Protein AF-0000000069867921 (afdb_homodimer)

Secondary structure (DSSP, 8-state):
-EEEEE-SB-EEESSSSEEEEE----HHHHHHHHHHHHTT-EEEEEEETTS--PPP-TTEEEEEE-SHHHHHHHHHHHHHH---SEEEE--B--SEEEEEEEEHHHHHHHHHHHHHTS---SSHHHHHHHHHHHHHHHHTS---S----TT-SEEEEEEEEPP-HHHHHHHH-TTSEEEEEEEESS--HHHHHHHHHHHHHHHT-SEEEEEEGGGB-SS-B-EEEEETTEEEEEESSHHHHHHHHHHHHHHHHHHH-/-EEEEE-SB-EEESSSSEEEEE----HHHHHHHHHHHHTT-EEEEEEETTS--PPP-TTEEEEEE-SHHHHHHHHHHHHHH---SEEEE--B--SEEEEEEEEHHHHHHHHHHHHHTS---SSHHHHHHHHHHHHHHHHTS---S----TT-SEEEEEEEEPP-HHHHHHHH-TTSEEEEEEEESS--HHHHHHHHHHHHHHHT-SEEEEEEGGGB-SS-B-EEEEETTEEEEEESSHHHHHHHHHHHHHHHHHHT-

Organism: Enterococcus faecalis (strain ATCC 700802 / V583) (NCBI:txid226185)

Radius of gyration: 25.91 Å; Cα contacts (8 Å, |Δi|>4): 1076; chains: 2; bounding box: 68×73×55 Å

Solvent-accessible surface area (backbone atoms only — not comparable to full-atom values): 26351 Å² total; per-residue (Å²): 98,42,31,36,36,29,21,7,28,21,36,32,61,72,54,98,46,32,26,42,29,32,67,38,60,10,57,55,36,22,31,32,51,45,38,39,45,74,73,69,27,34,38,40,37,40,32,24,91,83,25,50,67,62,80,88,50,91,54,51,44,79,46,80,39,50,29,54,67,49,44,52,52,50,51,50,54,48,54,72,72,46,82,47,49,28,36,38,49,55,40,40,63,47,58,49,35,62,51,22,63,40,42,46,68,55,46,34,51,53,49,24,55,52,49,67,74,39,82,77,58,94,43,60,69,51,33,37,52,49,48,49,52,45,49,54,54,55,48,64,42,70,48,60,90,60,74,76,66,84,85,46,68,30,38,38,35,36,27,33,53,43,81,63,59,63,44,51,48,36,72,78,41,72,82,31,47,32,32,40,62,39,79,46,69,79,66,53,71,65,54,46,50,53,52,32,43,50,48,24,63,75,39,65,35,60,29,21,39,29,33,39,53,81,46,52,52,96,82,35,28,46,36,36,35,28,34,96,89,37,80,75,48,75,31,54,25,48,60,43,40,12,48,52,49,45,54,53,51,51,51,53,49,58,66,72,100,95,42,33,37,36,28,22,6,28,21,36,32,62,74,52,99,44,32,27,42,32,31,66,38,58,12,57,56,36,23,30,31,50,46,38,38,45,75,72,71,27,36,37,42,37,39,32,23,90,84,25,50,67,62,80,89,48,91,55,51,44,79,45,79,39,50,30,55,66,48,44,52,52,50,50,51,55,50,56,72,72,46,83,48,48,28,36,39,49,55,40,38,66,47,59,50,37,61,51,24,65,38,41,45,67,57,46,36,52,52,48,24,56,52,51,66,76,39,82,77,57,94,42,59,70,50,33,36,51,49,48,49,53,45,49,53,54,55,48,63,43,70,50,59,89,61,74,77,65,83,84,46,65,31,38,38,36,36,26,33,53,43,81,62,59,64,44,53,48,35,72,77,41,72,82,32,47,32,32,39,64,38,79,48,70,79,66,54,70,67,54,47,50,51,53,33,43,50,48,23,62,74,40,65,35,60,29,21,41,28,34,39,53,82,45,52,52,96,83,33,28,46,36,36,35,28,34,96,89,37,79,75,49,73,31,54,25,47,62,44,41,13,48,50,49,44,54,54,50,52,52,53,50,58,68,72,99

InterPro domains:
  IPR007085 DNA/pantothenate metabolism flavoprotein, C-terminal [PF04127] (2-130)
  IPR011848 Phosphopantothenate--cysteine ligase [TIGR02114] (1-253)
  IPR035929 CoaB-like superfamily [G3DSA:3.40.50.10300] (1-253)
  IPR035929 CoaB-like superfamily [SSF102645] (3-254)

Sequence (514 aa):
MDVLVTAGGTSEPIDNVRSITNHSSGGLGKAIAESFLAAGHTVTYVTTKHALRPTQQLDLSIKEIETTVELATTLEQLFAEKQFDAIVHAMAVSDFTTETAQTEEQFIDSFAQQLSEQTLPKTKEALVTIVQNTLNQIADIPQTATKISSDTDRLLIFLKKNPKVIQMIRDKQPQTVLVGFKLLVNVSQEELVQVAQAALVKNRCDFVLANDLMNVHETEHKGLLINETGIVQEAYSKQGIGSMIVKNVEKKWREQQMDVLVTAGGTSEPIDNVRSITNHSSGGLGKAIAESFLAAGHTVTYVTTKHALRPTQQLDLSIKEIETTVELATTLEQLFAEKQFDAIVHAMAVSDFTTETAQTEEQFIDSFAQQLSEQTLPKTKEALVTIVQNTLNQIADIPQTATKISSDTDRLLIFLKKNPKVIQMIRDKQPQTVLVGFKLLVNVSQEELVQVAQAALVKNRCDFVLANDLMNVHETEHKGLLINETGIVQEAYSKQGIGSMIVKNVEKKWREQQ

Nearest PDB structures (foldseek):
  2gk4-assembly1_A  TM=9.433E-01  e=4.089E-27  Streptococcus pneumoniae TIGR4
  2gk4-assembly1_B  TM=9.183E-01  e=3.374E-24  Streptococcus pneumoniae TIGR4
  1u7w-assembly1_A  TM=8.571E-01  e=1.636E-14  Escherichia coli
  1u7w-assembly1_B  TM=8.312E-01  e=5.276E-14  Escherichia coli
  1u7w-assembly2_C-2  TM=8.216E-01  e=3.877E-14  Escherichia coli

Foldseek 3Di:
DEEEFEFEWAWADQAPVDIDIDGGQRLLSQLLQVLCVVVPAAYEYEYEDRHDHYDDDDSYHYHYDHALVRVLVVLVVVLVVDAGQAYEYHYHHDQKHWLEKDFPVVLVVQLVVQCVPDPDDPDPVSVVVSVVVSVVVVSNPPRPSDDPPPPGPDMDIDIDGDPDSLLVNCVSHVNHQYEAEEEAEDDDPVVQFVVQLVVCVVSVHQWYKTFYPVQDDPAWTWIFIAGNVTTDDIDIGSNRVSNVCSVVRVVVSVVSD/DEEEFEFEWAWADQAPVDIDIDGGQRLLSQLLQVLCVVVPAQYEYEYEDRHDHYDDDDSYHYHYDHALVRVLVVLVVVLVVDAGQAYEYHYHHDQKHWQAKDFPVVLVVQLVVQCVPDDDDPDPVSNVVSVVVSVVVVSNPPNPSDDPPPPGPDMDIDIDGDDDSLLVNCVSHVNHQYEAEEEAEDDDPVVQFVVQLVVCVVSVHQWYKTFYPVQDDPAWTWIFIAGNVTTDDIDIGSNRVSNVCSVVRVVVSVVSD

pLDDT: mean 89.08, std 11.79, range [44.59, 98.88]

Structure (mmCIF, N/CA/C/O backbone):
data_AF-0000000069867921-model_v1
#
loop_
_entity.id
_entity.type
_entity.pdbx_description
1 polymer 'Flavoprotein-related protein'
#
loop_
_atom_site.group_PDB
_atom_site.id
_atom_site.type_symbol
_atom_site.label_atom_id
_atom_site.label_alt_id
_atom_site.label_comp_id
_atom_site.label_asym_id
_atom_site.label_entity_id
_atom_site.label_seq_id
_atom_site.pdbx_PDB_ins_code
_atom_site.Cartn_x
_atom_site.Cartn_y
_atom_site.Cartn_z
_atom_site.occupancy
_atom_site.B_iso_or_equiv
_atom_site.auth_seq_id
_atom_site.auth_comp_id
_atom_site.auth_asym_id
_atom_site.auth_atom_id
_atom_site.pdbx_PDB_model_num
ATOM 1 N N . MET A 1 1 ? 19.453 25.25 16.141 1 97.62 1 MET A N 1
ATOM 2 C CA . MET A 1 1 ? 18.156 24.719 16.516 1 97.62 1 MET A CA 1
ATOM 3 C C . MET A 1 1 ? 18.141 23.203 16.469 1 97.62 1 MET A C 1
ATOM 5 O O . MET A 1 1 ? 18.938 22.594 15.734 1 97.62 1 MET A O 1
ATOM 9 N N . ASP A 1 2 ? 17.359 22.625 17.297 1 98.44 2 ASP A N 1
ATOM 10 C CA . ASP A 1 2 ? 16.969 21.219 17.156 1 98.44 2 ASP A CA 1
ATOM 11 C C . ASP A 1 2 ? 15.664 21.078 16.375 1 98.44 2 ASP A C 1
ATOM 13 O O . ASP A 1 2 ? 14.609 21.516 16.828 1 98.44 2 ASP A O 1
ATOM 17 N N . VAL A 1 3 ? 15.82 20.422 15.203 1 98.81 3 VAL A N 1
ATOM 18 C CA . VAL A 1 3 ? 14.695 20.391 14.273 1 98.81 3 VAL A CA 1
ATOM 19 C C . VAL A 1 3 ? 14.25 18.953 14.031 1 98.81 3 VAL A C 1
ATOM 21 O O . VAL A 1 3 ? 15.086 18.062 13.875 1 98.81 3 VAL A O 1
ATOM 24 N N . LEU A 1 4 ? 12.977 18.766 14.055 1 98.88 4 LEU A N 1
ATOM 25 C CA . LEU A 1 4 ? 12.391 17.484 13.703 1 98.88 4 LEU A CA 1
ATOM 26 C C . LEU A 1 4 ? 11.711 17.547 12.336 1 98.88 4 LEU A C 1
ATOM 28 O O . LEU A 1 4 ? 10.914 18.453 12.086 1 98.88 4 LEU A O 1
ATOM 32 N N . VAL A 1 5 ? 12.062 16.672 11.438 1 98.81 5 VAL A N 1
ATOM 33 C CA . VAL A 1 5 ? 11.422 16.562 10.125 1 98.81 5 VAL A CA 1
ATOM 34 C C . VAL A 1 5 ? 10.844 15.164 9.945 1 98.81 5 VAL A C 1
ATOM 36 O O . VAL A 1 5 ? 11.539 14.172 10.164 1 98.81 5 VAL A O 1
ATOM 39 N N . THR A 1 6 ? 9.578 15.086 9.664 1 98.56 6 THR A N 1
ATOM 40 C CA . THR A 1 6 ? 8.977 13.812 9.273 1 98.56 6 THR A CA 1
ATOM 41 C C . THR A 1 6 ? 8.742 13.758 7.77 1 98.56 6 THR A C 1
ATOM 43 O O . THR A 1 6 ? 8.375 14.766 7.16 1 98.56 6 THR A O 1
ATOM 46 N N . ALA A 1 7 ? 9.023 12.641 7.156 1 97.88 7 ALA A N 1
ATOM 47 C CA . ALA A 1 7 ? 8.906 12.516 5.707 1 97.88 7 ALA A CA 1
ATOM 48 C C . ALA A 1 7 ? 8.555 11.086 5.305 1 97.88 7 ALA A C 1
ATOM 50 O O . ALA A 1 7 ? 8.734 10.156 6.09 1 97.88 7 ALA A O 1
ATOM 51 N N . GLY A 1 8 ? 8.078 10.984 4.102 1 96.12 8 GLY A N 1
ATOM 52 C CA . GLY A 1 8 ? 7.617 9.688 3.625 1 96.12 8 GLY A CA 1
ATOM 53 C C . GLY A 1 8 ? 6.121 9.492 3.789 1 96.12 8 GLY A C 1
ATOM 54 O O . GLY A 1 8 ? 5.375 10.461 3.932 1 96.12 8 GLY A O 1
ATOM 55 N N . GLY A 1 9 ? 5.703 8.211 3.633 1 95.25 9 GLY A N 1
ATOM 56 C CA . GLY A 1 9 ? 4.305 7.844 3.777 1 95.25 9 GLY A CA 1
ATOM 57 C C . GLY A 1 9 ? 4.09 6.641 4.672 1 95.25 9 GLY A C 1
ATOM 58 O O . GLY A 1 9 ? 4.84 5.664 4.602 1 95.25 9 GLY A O 1
ATOM 59 N N . THR A 1 10 ? 3.146 6.746 5.527 1 95.5 10 THR A N 1
ATOM 60 C CA . THR A 1 10 ? 2.873 5.633 6.426 1 95.5 10 THR A CA 1
ATOM 61 C C . THR A 1 10 ? 2.123 4.523 5.695 1 95.5 10 THR A C 1
ATOM 63 O O . THR A 1 10 ? 1.555 4.75 4.625 1 95.5 10 THR A O 1
ATOM 66 N N . SER A 1 11 ? 2.215 3.371 6.238 1 93.56 11 SER A N 1
ATOM 67 C CA . SER A 1 11 ? 1.52 2.193 5.73 1 93.56 11 SER A CA 1
ATOM 68 C C . SER A 1 11 ? 0.729 1.497 6.832 1 93.56 11 SER A C 1
ATOM 70 O O . SER A 1 11 ? 1.24 1.293 7.934 1 93.56 11 SER A O 1
ATOM 72 N N . GLU A 1 12 ? -0.516 1.201 6.492 1 91.5 12 GLU A N 1
ATOM 73 C CA . GLU A 1 12 ? -1.389 0.504 7.43 1 91.5 12 GLU A CA 1
ATOM 74 C C . GLU A 1 12 ? -1.621 -0.942 7 1 91.5 12 GLU A C 1
ATOM 76 O O . GLU A 1 12 ? -2.137 -1.195 5.91 1 91.5 12 GLU A O 1
ATOM 81 N N . PRO A 1 13 ? -1.304 -1.84 7.859 1 88.69 13 PRO A N 1
ATOM 82 C CA . PRO A 1 13 ? -1.474 -3.242 7.473 1 88.69 13 PRO A CA 1
ATOM 83 C C . PRO A 1 13 ? -2.939 -3.648 7.355 1 88.69 13 PRO A C 1
ATOM 85 O O . PRO A 1 13 ? -3.775 -3.193 8.141 1 88.69 13 PRO A O 1
ATOM 88 N N . ILE A 1 14 ? -3.326 -4.348 6.34 1 84.56 14 ILE A N 1
ATOM 89 C CA . ILE A 1 14 ? -4.629 -4.988 6.188 1 84.56 14 ILE A CA 1
ATOM 90 C C . ILE A 1 14 ? -4.555 -6.43 6.68 1 84.56 14 ILE A C 1
ATOM 92 O O . ILE A 1 14 ? -5.387 -6.863 7.484 1 84.56 14 ILE A O 1
ATOM 96 N N . ASP A 1 15 ? -3.539 -7.102 6.23 1 80.69 15 ASP A N 1
ATOM 97 C CA . ASP A 1 15 ? -3.217 -8.453 6.68 1 80.69 15 ASP A CA 1
ATOM 98 C C . ASP A 1 15 ? -1.719 -8.727 6.574 1 80.69 15 ASP A C 1
ATOM 100 O O . ASP A 1 15 ? -0.916 -7.789 6.527 1 80.69 15 ASP A O 1
ATOM 104 N N . ASN A 1 16 ? -1.357 -9.953 6.605 1 77.88 16 ASN A N 1
ATOM 105 C CA . ASN A 1 16 ? 0.059 -10.297 6.676 1 77.88 16 ASN A CA 1
ATOM 106 C C . ASN A 1 16 ? 0.767 -10.023 5.352 1 77.88 16 ASN A C 1
ATOM 108 O O . ASN A 1 16 ? 1.996 -9.969 5.301 1 77.88 16 ASN A O 1
ATOM 112 N N . VAL A 1 17 ? -0.091 -9.797 4.301 1 77.62 17 VAL A N 1
ATOM 113 C CA . VAL A 1 17 ? 0.561 -9.719 2.998 1 77.62 17 VAL A CA 1
ATOM 114 C C . VAL A 1 17 ? 0.216 -8.398 2.322 1 77.62 17 VAL A C 1
ATOM 116 O O . VAL A 1 17 ? 0.843 -8.016 1.331 1 77.62 17 VAL A O 1
ATOM 119 N N . ARG A 1 18 ? -0.711 -7.68 2.93 1 86.81 18 ARG A N 1
ATOM 120 C CA . ARG A 1 18 ? -1.162 -6.457 2.27 1 86.81 18 ARG A CA 1
ATOM 121 C C . ARG A 1 18 ? -1.172 -5.281 3.24 1 86.81 18 ARG A C 1
ATOM 123 O O . ARG A 1 18 ? -1.379 -5.465 4.441 1 86.81 18 ARG A O 1
ATOM 130 N N . SER A 1 19 ? -1.064 -4.082 2.646 1 91.5 19 SER A N 1
ATOM 131 C CA . SER A 1 19 ? -1.214 -2.846 3.406 1 91.5 19 SER A CA 1
ATOM 132 C C . SER A 1 19 ? -1.773 -1.725 2.535 1 91.5 19 SER A C 1
ATOM 134 O O . SER A 1 19 ? -1.737 -1.81 1.307 1 91.5 19 SER A O 1
ATOM 136 N N . ILE A 1 20 ? -2.338 -0.756 3.152 1 90.62 20 ILE A N 1
ATOM 137 C CA . ILE A 1 20 ? -2.678 0.515 2.523 1 90.62 20 ILE A CA 1
ATOM 138 C C . ILE A 1 20 ? -1.563 1.529 2.771 1 90.62 20 ILE A C 1
ATOM 140 O O . ILE A 1 20 ? -1.226 1.819 3.922 1 90.62 20 ILE A O 1
ATOM 144 N N . THR A 1 21 ? -1.058 1.987 1.703 1 91.75 21 THR A N 1
ATOM 145 C CA . THR A 1 21 ? 0.115 2.846 1.821 1 91.75 21 THR A CA 1
ATOM 146 C C . THR A 1 21 ? -0.154 4.219 1.208 1 91.75 21 THR A C 1
ATOM 148 O O . THR A 1 21 ? -0.724 4.316 0.119 1 91.75 21 THR A O 1
ATOM 151 N N . ASN A 1 22 ? 0.212 5.23 1.948 1 91 22 ASN A N 1
ATOM 152 C CA . ASN A 1 22 ? 0.266 6.57 1.367 1 91 22 ASN A CA 1
ATOM 153 C C . ASN A 1 22 ? 1.536 6.773 0.546 1 91 22 ASN A C 1
ATOM 155 O O . ASN A 1 22 ? 2.635 6.461 1.007 1 91 22 ASN A O 1
ATOM 159 N N . HIS A 1 23 ? 1.296 7.281 -0.618 1 87.12 23 HIS A N 1
ATOM 160 C CA . HIS A 1 23 ? 2.434 7.449 -1.514 1 87.12 23 HIS A CA 1
ATOM 161 C C . HIS A 1 23 ? 3.158 8.766 -1.243 1 87.12 23 HIS A C 1
ATOM 163 O O . HIS A 1 23 ? 2.555 9.836 -1.326 1 87.12 23 HIS A O 1
ATOM 169 N N . SER A 1 24 ? 4.375 8.594 -0.91 1 89.25 24 SER A N 1
ATOM 170 C CA . SER A 1 24 ? 5.27 9.742 -0.802 1 89.25 24 SER A CA 1
ATOM 171 C C . SER A 1 24 ? 6.723 9.328 -0.991 1 89.25 24 SER A C 1
ATOM 173 O O . SER A 1 24 ? 7.227 8.461 -0.276 1 89.25 24 SER A O 1
ATOM 175 N N . SER A 1 25 ? 7.375 9.938 -1.871 1 89.12 25 SER A N 1
ATOM 176 C CA . SER A 1 25 ? 8.781 9.625 -2.113 1 89.12 25 SER A CA 1
ATOM 177 C C . SER A 1 25 ? 9.664 10.156 -0.989 1 89.12 25 SER A C 1
ATOM 179 O O . SER A 1 25 ? 10.805 9.711 -0.831 1 89.12 25 SER A O 1
ATOM 181 N N . GLY A 1 26 ? 9.141 11.102 -0.298 1 93.06 26 GLY A N 1
ATOM 182 C CA . GLY A 1 26 ? 9.938 11.727 0.747 1 93.06 26 GLY A CA 1
ATOM 183 C C . GLY A 1 26 ? 10.922 12.75 0.215 1 93.06 26 GLY A C 1
ATOM 184 O O . GLY A 1 26 ? 11.719 13.305 0.974 1 93.06 26 GLY A O 1
ATOM 185 N N . GLY A 1 27 ? 10.812 13.023 -1.065 1 93.19 27 GLY A N 1
ATOM 186 C CA . GLY A 1 27 ? 11.773 13.922 -1.691 1 93.19 27 GLY A CA 1
ATOM 187 C C . GLY A 1 27 ? 11.758 15.32 -1.097 1 93.19 27 GLY A C 1
ATOM 188 O O . GLY A 1 27 ? 12.812 15.906 -0.854 1 93.19 27 GLY A O 1
ATOM 189 N N . LEU A 1 28 ? 10.633 15.844 -0.917 1 94.06 28 LEU A N 1
ATOM 190 C CA . LEU A 1 28 ? 10.523 17.188 -0.341 1 94.06 28 LEU A CA 1
ATOM 191 C C . LEU A 1 28 ? 11.031 17.188 1.098 1 94.06 28 LEU A C 1
ATOM 193 O O . LEU A 1 28 ? 11.766 18.109 1.492 1 94.06 28 LEU A O 1
ATOM 197 N N . GLY A 1 29 ? 10.617 16.188 1.897 1 96.75 29 GLY A N 1
ATOM 198 C CA . GLY A 1 29 ? 11.133 16.078 3.256 1 96.75 29 GLY A CA 1
ATOM 199 C C . GLY A 1 29 ? 12.641 16 3.32 1 96.75 29 GLY A C 1
ATOM 200 O O . GLY A 1 29 ? 13.266 16.656 4.164 1 96.75 29 GLY A O 1
ATOM 201 N N . LYS A 1 30 ? 13.195 15.289 2.41 1 97.62 30 LYS A N 1
ATOM 202 C CA . LYS A 1 30 ? 14.648 15.18 2.32 1 97.62 30 LYS A CA 1
ATOM 203 C C . LYS A 1 30 ? 15.281 16.547 2.053 1 97.62 30 LYS A C 1
ATOM 205 O O . LYS A 1 30 ? 16.234 16.938 2.723 1 97.62 30 LYS A O 1
ATOM 210 N N . ALA A 1 31 ? 14.758 17.219 1.08 1 96.81 31 ALA A N 1
ATOM 211 C CA . ALA A 1 31 ? 15.289 18.531 0.71 1 96.81 31 ALA A CA 1
ATOM 212 C C . ALA A 1 31 ? 15.219 19.5 1.884 1 96.81 31 ALA A C 1
ATOM 214 O O . ALA A 1 31 ? 16.156 20.266 2.113 1 96.81 31 ALA A O 1
ATOM 215 N N . ILE A 1 32 ? 14.203 19.453 2.615 1 98.19 32 ILE A N 1
ATOM 216 C CA . ILE A 1 32 ? 14.008 20.328 3.764 1 98.19 32 ILE A CA 1
ATOM 217 C C . ILE A 1 32 ? 15.031 20 4.848 1 98.19 32 ILE A C 1
ATOM 219 O O . ILE A 1 32 ? 15.688 20.891 5.387 1 98.19 32 ILE A O 1
ATOM 223 N N . ALA A 1 33 ? 15.133 18.703 5.133 1 98.69 33 ALA A N 1
ATOM 224 C CA . ALA A 1 33 ? 16.094 18.266 6.141 1 98.69 33 ALA A CA 1
ATOM 225 C C . ALA A 1 33 ? 17.516 18.672 5.758 1 98.69 33 ALA A C 1
ATOM 227 O O . ALA A 1 33 ? 18.266 19.172 6.59 1 98.69 33 ALA A O 1
ATOM 228 N N . GLU A 1 34 ? 17.797 18.484 4.535 1 98.56 34 GLU A N 1
ATOM 229 C CA . GLU A 1 34 ? 19.125 18.828 4.043 1 98.56 34 GLU A CA 1
ATOM 230 C C . GLU A 1 34 ? 19.375 20.328 4.133 1 98.56 34 GLU A C 1
ATOM 232 O O . GLU A 1 34 ? 20.484 20.781 4.414 1 98.56 34 GLU A O 1
ATOM 237 N N . SER A 1 35 ? 18.391 21.078 3.857 1 98.5 35 SER A N 1
ATOM 238 C CA . SER A 1 35 ? 18.5 22.531 3.957 1 98.5 35 SER A CA 1
ATOM 239 C C . SER A 1 35 ? 18.781 22.969 5.395 1 98.5 35 SER A C 1
ATOM 241 O O . SER A 1 35 ? 19.594 23.859 5.633 1 98.5 35 SER A O 1
ATOM 243 N N . PHE A 1 36 ? 18.125 22.359 6.375 1 98.69 36 PHE A N 1
ATOM 244 C CA . PHE A 1 36 ? 18.375 22.688 7.773 1 98.69 36 PHE A CA 1
ATOM 245 C C . PHE A 1 36 ? 19.797 22.297 8.172 1 98.69 36 PHE A C 1
ATOM 247 O O . PHE A 1 36 ? 20.484 23.047 8.859 1 98.69 36 PHE A O 1
ATOM 254 N N . LEU A 1 37 ? 20.219 21.109 7.734 1 98.62 37 LEU A N 1
ATOM 255 C CA . LEU A 1 37 ? 21.562 20.641 8.023 1 98.62 37 LEU A CA 1
ATOM 256 C C . LEU A 1 37 ? 22.609 21.594 7.449 1 98.62 37 LEU A C 1
ATOM 258 O O . LEU A 1 37 ? 23.562 21.953 8.125 1 98.62 37 LEU A O 1
ATOM 262 N N . ALA A 1 38 ? 22.391 22 6.223 1 97.94 38 ALA A N 1
ATOM 263 C CA . ALA A 1 38 ? 23.297 22.906 5.547 1 97.94 38 ALA A CA 1
ATOM 264 C C . ALA A 1 38 ? 23.391 24.25 6.273 1 97.94 38 ALA A C 1
ATOM 266 O O . ALA A 1 38 ? 24.422 24.906 6.25 1 97.94 38 ALA A O 1
ATOM 267 N N . ALA A 1 39 ? 22.344 24.625 6.922 1 98 39 ALA A N 1
ATOM 268 C CA . ALA A 1 39 ? 22.281 25.875 7.664 1 98 39 ALA A CA 1
ATOM 269 C C . ALA A 1 39 ? 22.891 25.719 9.055 1 98 39 ALA A C 1
ATOM 271 O O . ALA A 1 39 ? 22.891 26.656 9.852 1 98 39 ALA A O 1
ATOM 272 N N . GLY A 1 40 ? 23.328 24.5 9.445 1 98 40 GLY A N 1
ATOM 273 C CA . GLY A 1 40 ? 24.062 24.281 10.68 1 98 40 GLY A CA 1
ATOM 274 C C . GLY A 1 40 ? 23.188 23.797 11.82 1 98 40 GLY A C 1
ATOM 275 O O . GLY A 1 40 ? 23.594 23.844 12.984 1 98 40 GLY A O 1
ATOM 276 N N . HIS A 1 41 ? 21.984 23.328 11.547 1 98.5 41 HIS A N 1
ATOM 277 C CA . HIS A 1 41 ? 21.078 22.859 12.586 1 98.5 41 HIS A CA 1
ATOM 278 C C . HIS A 1 41 ? 21.188 21.344 12.781 1 98.5 41 HIS A C 1
ATOM 280 O O . HIS A 1 41 ? 21.719 20.641 11.922 1 98.5 41 HIS A O 1
ATOM 286 N N . THR A 1 42 ? 20.781 20.891 13.953 1 98.62 42 THR A N 1
ATOM 287 C CA . THR A 1 42 ? 20.656 19.453 14.227 1 98.62 42 THR A CA 1
ATOM 288 C C . THR A 1 42 ? 19.281 18.953 13.805 1 98.62 42 THR A C 1
ATOM 290 O O . THR A 1 42 ? 18.266 19.578 14.109 1 98.62 42 THR A O 1
ATOM 293 N N . VAL A 1 43 ? 19.297 17.781 13.086 1 98.81 43 VAL A N 1
ATOM 294 C CA . VAL A 1 43 ? 18.031 17.297 12.531 1 98.81 43 VAL A CA 1
ATOM 295 C C . VAL A 1 43 ? 17.766 15.875 13.023 1 98.81 43 VAL A C 1
ATOM 297 O O . VAL A 1 43 ? 18.625 15.008 12.938 1 98.81 43 VAL A O 1
ATOM 300 N N . THR A 1 44 ? 16.641 15.695 13.641 1 98.81 44 THR A N 1
ATOM 301 C CA . THR A 1 44 ? 16.047 14.375 13.797 1 98.81 44 THR A CA 1
ATOM 302 C C . THR A 1 44 ? 15.055 14.102 12.664 1 98.81 44 THR A C 1
ATOM 304 O O . THR A 1 44 ? 14.125 14.883 12.445 1 98.81 44 THR A O 1
ATOM 307 N N . TYR A 1 45 ? 15.266 13.031 11.953 1 98.75 45 TYR A N 1
ATOM 308 C CA . TYR A 1 45 ? 14.508 12.703 10.75 1 98.75 45 TYR A CA 1
ATOM 309 C C . TYR A 1 45 ? 13.719 11.414 10.93 1 98.75 45 TYR A C 1
ATOM 311 O O . TYR A 1 45 ? 14.305 10.336 11.062 1 98.75 45 TYR A O 1
ATOM 319 N N . VAL A 1 46 ? 12.406 11.547 11.008 1 98.69 46 VAL A N 1
ATOM 320 C CA . VAL A 1 46 ? 11.531 10.375 11.102 1 98.69 46 VAL A CA 1
ATOM 321 C C . VAL A 1 46 ? 10.984 10.023 9.719 1 98.69 46 VAL A C 1
ATOM 323 O O . VAL A 1 46 ? 10.359 10.867 9.062 1 98.69 46 VAL A O 1
ATOM 326 N N . THR A 1 47 ? 11.18 8.82 9.32 1 98.38 47 THR A N 1
ATOM 327 C CA . THR A 1 47 ? 10.852 8.477 7.941 1 98.38 47 THR A CA 1
ATOM 328 C C . THR A 1 47 ? 10.422 7.016 7.84 1 98.38 47 THR A C 1
ATOM 330 O O . THR A 1 47 ? 10.203 6.355 8.859 1 98.38 47 THR A O 1
ATOM 333 N N . THR A 1 48 ? 10.117 6.59 6.586 1 96.25 48 THR A N 1
ATOM 334 C CA . THR A 1 48 ? 9.68 5.219 6.324 1 96.25 48 THR A CA 1
ATOM 335 C C . THR A 1 48 ? 10.68 4.5 5.426 1 96.25 48 THR A C 1
ATOM 337 O O . THR A 1 48 ? 11.562 5.133 4.836 1 96.25 48 THR A O 1
ATOM 340 N N . LYS A 1 49 ? 10.609 3.221 5.363 1 89 49 LYS A N 1
ATOM 341 C CA . LYS A 1 49 ? 11.609 2.334 4.781 1 89 49 LYS A CA 1
ATOM 342 C C . LYS A 1 49 ? 11.922 2.725 3.34 1 89 49 LYS A C 1
ATOM 344 O O . LYS A 1 49 ? 13.086 2.748 2.934 1 89 49 LYS A O 1
ATOM 349 N N . HIS A 1 50 ? 11 3.191 2.533 1 86 50 HIS A N 1
ATOM 350 C CA . HIS A 1 50 ? 11.227 3.369 1.104 1 86 50 HIS A CA 1
ATOM 351 C C . HIS A 1 50 ? 11.312 4.848 0.738 1 86 50 HIS A C 1
ATOM 353 O O . HIS A 1 50 ? 11.508 5.191 -0.429 1 86 50 HIS A O 1
ATOM 359 N N . ALA A 1 51 ? 11.219 5.664 1.721 1 93.06 51 ALA A N 1
ATOM 360 C CA . ALA A 1 51 ? 11.289 7.098 1.454 1 93.06 51 ALA A CA 1
ATOM 361 C C . ALA A 1 51 ? 12.742 7.559 1.334 1 93.06 51 ALA A C 1
ATOM 363 O O . ALA A 1 51 ? 13.641 6.98 1.956 1 93.06 51 ALA A O 1
ATOM 364 N N . LEU A 1 52 ? 12.938 8.562 0.553 1 94.5 52 LEU A N 1
ATOM 365 C CA . LEU A 1 52 ? 14.25 9.18 0.431 1 94.5 52 LEU A CA 1
ATOM 366 C C . LEU A 1 52 ? 14.68 9.812 1.749 1 94.5 52 LEU A C 1
ATOM 368 O O . LEU A 1 52 ? 13.844 10.312 2.506 1 94.5 52 LEU A O 1
ATOM 372 N N . ARG A 1 53 ? 15.914 9.734 1.996 1 96.06 53 ARG A N 1
ATOM 373 C CA . ARG A 1 53 ? 16.438 10.328 3.227 1 96.06 53 ARG A CA 1
ATOM 374 C C . ARG A 1 53 ? 17.766 11.023 2.98 1 96.06 53 ARG A C 1
ATOM 376 O O . ARG A 1 53 ? 18.484 10.688 2.033 1 96.06 53 ARG A O 1
ATOM 383 N N . PRO A 1 54 ? 18.047 11.992 3.826 1 97.19 54 PRO A N 1
ATOM 384 C CA . PRO A 1 54 ? 19.328 12.688 3.678 1 97.19 54 PRO A CA 1
ATOM 385 C C . PRO A 1 54 ? 20.531 11.773 3.91 1 97.19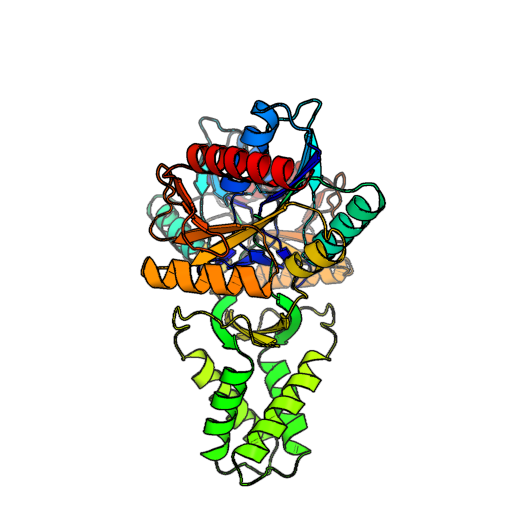 54 PRO A C 1
ATOM 387 O O . PRO A 1 54 ? 20.391 10.734 4.562 1 97.19 54 PRO A O 1
ATOM 390 N N . THR A 1 55 ? 21.609 12.227 3.375 1 95.31 55 THR A N 1
ATOM 391 C CA . THR A 1 55 ? 22.859 11.5 3.615 1 95.31 55 THR A CA 1
ATOM 392 C C . THR A 1 55 ? 23.266 11.602 5.082 1 95.31 55 THR A C 1
ATOM 394 O O . THR A 1 55 ? 23.234 12.688 5.668 1 95.31 55 THR A O 1
ATOM 397 N N . GLN A 1 56 ? 23.688 10.461 5.559 1 95.69 56 GLN A N 1
ATOM 398 C CA . GLN A 1 56 ? 24.047 10.398 6.973 1 95.69 56 GLN A CA 1
ATOM 399 C C . GLN A 1 56 ? 25.203 11.344 7.289 1 95.69 56 GLN A C 1
ATOM 401 O O . GLN A 1 56 ? 26.172 11.422 6.535 1 95.69 56 GLN A O 1
ATOM 406 N N . GLN A 1 57 ? 25.062 12.039 8.367 1 96.38 57 GLN A N 1
ATOM 407 C CA . GLN A 1 57 ? 26.094 12.938 8.898 1 96.38 57 GLN A CA 1
ATOM 408 C C . GLN A 1 57 ? 25.922 13.133 10.398 1 96.38 57 GLN A C 1
ATOM 410 O O . GLN A 1 57 ? 24.938 12.672 10.992 1 96.38 57 GLN A O 1
ATOM 415 N N . LEU A 1 58 ? 26.812 13.789 11.094 1 95.62 58 LEU A N 1
ATOM 416 C CA . LEU A 1 58 ? 26.922 13.859 12.547 1 95.62 58 LEU A CA 1
ATOM 417 C C . LEU A 1 58 ? 25.688 14.508 13.156 1 95.62 58 LEU A C 1
ATOM 419 O O . LEU A 1 58 ? 25.172 14.047 14.18 1 95.62 58 LEU A O 1
ATOM 423 N N . ASP A 1 59 ? 25.156 15.57 12.57 1 97.94 59 ASP A N 1
ATOM 424 C CA . ASP A 1 59 ? 24.062 16.344 13.141 1 97.94 59 ASP A CA 1
ATOM 425 C C . ASP A 1 59 ? 22.703 15.789 12.672 1 97.94 59 ASP A C 1
ATOM 427 O O . ASP A 1 59 ? 21.688 16.469 12.789 1 97.94 59 ASP A O 1
ATOM 431 N N . LEU A 1 60 ? 22.719 14.492 12.195 1 98.44 60 LEU A N 1
ATOM 432 C CA . LEU A 1 60 ? 21.5 13.867 11.688 1 98.44 60 LEU A CA 1
ATOM 433 C C . LEU A 1 60 ? 21.219 12.555 12.406 1 98.44 60 LEU A C 1
ATOM 435 O O . LEU A 1 60 ? 22.094 11.688 12.492 1 98.44 60 LEU A O 1
ATOM 439 N N . SER A 1 61 ? 20.078 12.453 12.961 1 98.25 61 SER A N 1
ATOM 440 C CA . SER A 1 61 ? 19.562 11.195 13.492 1 98.25 61 SER A CA 1
ATOM 441 C C . SER A 1 61 ? 18.328 10.734 12.719 1 98.25 61 SER A C 1
ATOM 443 O O . SER A 1 61 ? 17.391 11.508 12.516 1 98.25 61 SER A O 1
ATOM 445 N N . ILE A 1 62 ? 18.328 9.477 12.352 1 98.19 62 ILE A N 1
ATOM 446 C CA . ILE A 1 62 ? 17.219 8.961 11.539 1 98.19 62 ILE A CA 1
ATOM 447 C C . ILE A 1 62 ? 16.469 7.887 12.32 1 98.19 62 ILE A C 1
ATOM 449 O O . ILE A 1 62 ? 17.094 7.008 12.922 1 98.19 62 ILE A O 1
ATOM 453 N N . LYS A 1 63 ? 15.188 8.008 12.367 1 98.19 63 LYS A N 1
ATOM 454 C CA . LYS A 1 63 ? 14.289 6.996 12.914 1 98.19 63 LYS A CA 1
ATOM 455 C C . LYS A 1 63 ? 13.312 6.496 11.852 1 98.19 63 LYS A C 1
ATOM 457 O O . LYS A 1 63 ? 12.719 7.289 11.125 1 98.19 63 LYS A O 1
ATOM 462 N N . GLU A 1 64 ? 13.195 5.195 11.781 1 97.69 64 GLU A N 1
ATOM 463 C CA . GLU A 1 64 ? 12.289 4.594 10.805 1 97.69 64 GLU A CA 1
ATOM 464 C C . GLU A 1 64 ? 11.016 4.086 11.469 1 97.69 64 GLU A C 1
ATOM 466 O O . GLU A 1 64 ? 11.07 3.488 12.547 1 97.69 64 GLU A O 1
ATOM 471 N N . ILE A 1 65 ? 9.906 4.41 10.797 1 97.5 65 ILE A N 1
ATOM 472 C CA . ILE A 1 65 ? 8.609 3.906 11.227 1 97.5 65 ILE A CA 1
ATOM 473 C C . ILE A 1 65 ? 7.859 3.318 10.031 1 97.5 65 ILE A C 1
ATOM 475 O O . ILE A 1 65 ? 8.32 3.42 8.891 1 97.5 65 ILE A O 1
ATOM 479 N N . GLU A 1 66 ? 6.695 2.711 10.352 1 94.69 66 GLU A N 1
ATOM 480 C CA . GLU A 1 66 ? 5.883 2.16 9.273 1 94.69 66 GLU A CA 1
ATOM 481 C C . GLU A 1 66 ? 4.453 2.686 9.336 1 94.69 66 GLU A C 1
ATOM 483 O O . GLU A 1 66 ? 3.93 3.199 8.344 1 94.69 66 GLU A O 1
ATOM 488 N N . THR A 1 67 ? 3.871 2.66 10.523 1 93.56 67 THR A N 1
ATOM 489 C CA . THR A 1 67 ? 2.451 2.959 10.664 1 93.56 67 THR A CA 1
ATOM 490 C C . THR A 1 67 ? 2.246 4.324 11.312 1 93.56 67 THR A C 1
ATOM 492 O O . THR A 1 67 ? 3.182 4.898 11.875 1 93.56 67 THR A O 1
ATOM 495 N N . THR A 1 68 ? 1.044 4.758 11.227 1 94.31 68 THR A N 1
ATOM 496 C CA . THR A 1 68 ? 0.681 6 11.898 1 94.31 68 THR A CA 1
ATOM 497 C C . THR A 1 68 ? 0.833 5.863 13.406 1 94.31 68 THR A C 1
ATOM 499 O O . THR A 1 68 ? 1.3 6.789 14.078 1 94.31 68 THR A O 1
ATOM 502 N N . VAL A 1 69 ? 0.483 4.742 13.961 1 92.44 69 VAL A N 1
ATOM 503 C CA . VAL A 1 69 ? 0.611 4.492 15.391 1 92.44 69 VAL A CA 1
ATOM 504 C C . VAL A 1 69 ? 2.084 4.531 15.789 1 92.44 69 VAL A C 1
ATOM 506 O O . VAL A 1 69 ? 2.438 5.121 16.812 1 92.44 69 VAL A O 1
ATOM 509 N N . GLU A 1 70 ? 2.902 3.908 14.992 1 95.69 70 GLU A N 1
ATOM 510 C CA . GLU A 1 70 ? 4.336 3.945 15.266 1 95.69 70 GLU A CA 1
ATOM 511 C C . GLU A 1 70 ? 4.875 5.375 15.195 1 95.69 70 GLU A C 1
ATOM 513 O O . GLU A 1 70 ? 5.77 5.738 15.961 1 95.69 70 GLU A O 1
ATOM 518 N N . LEU A 1 71 ? 4.34 6.125 14.219 1 97.38 71 LEU A N 1
ATOM 519 C CA . LEU A 1 71 ? 4.723 7.531 14.141 1 97.38 71 LEU A CA 1
ATOM 520 C C . LEU A 1 71 ? 4.406 8.25 15.445 1 97.38 71 LEU A C 1
ATOM 522 O O . LEU A 1 71 ? 5.281 8.898 16.031 1 97.38 71 LEU A O 1
ATOM 526 N N . ALA A 1 72 ? 3.184 8.141 15.914 1 96 72 ALA A N 1
ATOM 527 C CA . ALA A 1 72 ? 2.748 8.805 17.141 1 96 72 ALA A CA 1
ATOM 528 C C . ALA A 1 72 ? 3.609 8.383 18.328 1 96 72 ALA A C 1
ATOM 530 O O . ALA A 1 72 ? 4.059 9.219 19.109 1 96 72 ALA A O 1
ATOM 531 N N . THR A 1 73 ? 3.875 7.078 18.422 1 96.75 73 THR A N 1
ATOM 532 C CA . THR A 1 73 ? 4.664 6.539 19.531 1 96.75 73 THR A CA 1
ATOM 533 C C . THR A 1 73 ? 6.094 7.07 19.484 1 96.75 73 THR A C 1
ATOM 535 O O . THR A 1 73 ? 6.641 7.477 20.5 1 96.75 73 THR A O 1
ATOM 538 N N . THR A 1 74 ? 6.633 7.059 18.328 1 98.06 74 THR A N 1
ATOM 539 C CA . THR A 1 74 ? 7.996 7.543 18.156 1 98.06 74 THR A CA 1
ATOM 540 C C . THR A 1 74 ? 8.094 9.023 18.5 1 98.06 74 THR A C 1
ATOM 542 O O . THR A 1 74 ? 9.023 9.445 19.188 1 98.06 74 THR A O 1
ATOM 545 N N . LEU A 1 75 ? 7.148 9.789 18.016 1 98.19 75 LEU A N 1
ATOM 546 C CA . LEU A 1 75 ? 7.137 11.219 18.328 1 98.19 75 LEU A CA 1
ATOM 547 C C . LEU A 1 75 ? 7.004 11.445 19.828 1 98.19 75 LEU A C 1
ATOM 549 O O . LEU A 1 75 ? 7.699 12.289 20.406 1 98.19 75 LEU A O 1
ATOM 553 N N . GLU A 1 76 ? 6.18 10.68 20.453 1 97.31 76 GLU A N 1
ATOM 554 C CA . GLU A 1 76 ? 6.02 10.812 21.906 1 97.31 76 GLU A CA 1
ATOM 555 C C . GLU A 1 76 ? 7.328 10.523 22.625 1 97.31 76 GLU A C 1
ATOM 557 O O . GLU A 1 76 ? 7.676 11.219 23.594 1 97.31 76 GLU A O 1
ATOM 562 N N . GLN A 1 77 ? 7.977 9.508 22.219 1 98.06 77 GLN A N 1
ATOM 563 C CA . GLN A 1 77 ? 9.258 9.164 22.828 1 98.06 77 GLN A CA 1
ATOM 564 C C . GLN A 1 77 ? 10.281 10.289 22.625 1 98.06 77 GLN A C 1
ATOM 566 O O . GLN A 1 77 ? 11 10.648 23.562 1 98.06 77 GLN A O 1
ATOM 571 N N . LEU A 1 78 ? 10.297 10.812 21.438 1 98.31 78 LEU A N 1
ATOM 572 C CA . LEU A 1 78 ? 11.211 11.898 21.141 1 98.31 78 LEU A CA 1
ATOM 573 C C . LEU A 1 78 ? 10.883 13.133 21.984 1 98.31 78 LEU A C 1
ATOM 575 O O . LEU A 1 78 ? 11.789 13.797 22.5 1 98.31 78 LEU A O 1
ATOM 579 N N . PHE A 1 79 ? 9.602 13.406 22.141 1 98.06 79 PHE A N 1
ATOM 580 C CA . PHE A 1 79 ? 9.148 14.594 22.859 1 98.06 79 PHE A CA 1
ATOM 581 C C . PHE A 1 79 ? 9.406 14.453 24.344 1 98.06 79 PHE A C 1
ATOM 583 O O . PHE A 1 79 ? 9.5 15.453 25.062 1 98.06 79 PHE A O 1
ATOM 590 N N . ALA A 1 80 ? 9.461 13.188 24.797 1 97.12 80 ALA A N 1
ATOM 591 C CA . ALA A 1 80 ? 9.82 12.938 26.188 1 97.12 80 ALA A CA 1
ATOM 592 C C . ALA A 1 80 ? 11.305 13.227 26.438 1 97.12 80 ALA A C 1
ATOM 594 O O . ALA A 1 80 ? 11.703 13.555 27.562 1 97.12 80 ALA A O 1
ATOM 595 N N . GLU A 1 81 ? 12.062 13.156 25.422 1 96.69 81 GLU A N 1
ATOM 596 C CA . GLU A 1 81 ? 13.508 13.305 25.531 1 96.69 81 GLU A CA 1
ATOM 597 C C . GLU A 1 81 ? 13.922 14.766 25.406 1 96.69 81 GLU A C 1
ATOM 599 O O . GLU A 1 81 ? 14.883 15.211 26.047 1 96.69 81 GLU A O 1
ATOM 604 N N . LYS A 1 82 ? 13.258 15.516 24.547 1 96 82 LYS A N 1
ATOM 605 C CA . LYS A 1 82 ? 13.68 16.906 24.359 1 96 82 LYS A CA 1
ATOM 606 C C . LYS A 1 82 ? 12.562 17.734 23.734 1 96 82 LYS A C 1
ATOM 608 O O . LYS A 1 82 ? 11.594 17.188 23.203 1 96 82 LYS A O 1
ATOM 613 N N . GLN A 1 83 ? 12.797 19.031 23.828 1 96.88 83 GLN A N 1
ATOM 614 C CA . GLN A 1 83 ? 11.977 20.016 23.141 1 96.88 83 GLN A CA 1
ATOM 615 C C . GLN A 1 83 ? 12.625 20.422 21.812 1 96.88 83 GLN A C 1
ATOM 617 O O . GLN A 1 83 ? 13.805 20.781 21.781 1 96.88 83 GLN A O 1
ATOM 622 N N . PHE A 1 84 ? 11.836 20.359 20.781 1 98.62 84 PHE A N 1
ATOM 623 C CA . PHE A 1 84 ? 12.344 20.781 19.484 1 98.62 84 PHE A CA 1
ATOM 624 C C . PHE A 1 84 ? 12.039 22.25 19.25 1 98.62 84 PHE A C 1
ATOM 626 O O . PHE A 1 84 ? 10.969 22.75 19.609 1 98.62 84 PHE A O 1
ATOM 633 N N . ASP A 1 85 ? 13.016 22.891 18.625 1 98.5 85 ASP A N 1
ATOM 634 C CA . ASP A 1 85 ? 12.812 24.297 18.266 1 98.5 85 ASP A CA 1
ATOM 635 C C . ASP A 1 85 ? 11.828 24.438 17.109 1 98.5 85 ASP A C 1
ATOM 637 O O . ASP A 1 85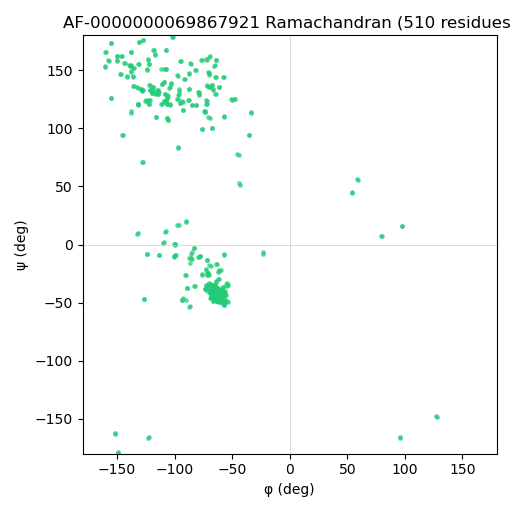 ? 11.055 25.406 17.062 1 98.5 85 ASP A O 1
ATOM 641 N N . ALA A 1 86 ? 11.875 23.484 16.203 1 98.75 86 ALA A N 1
ATOM 642 C CA . ALA A 1 86 ? 11 23.484 15.039 1 98.75 86 ALA A CA 1
ATOM 643 C C . ALA A 1 86 ? 10.641 22.062 14.625 1 98.75 86 ALA A C 1
ATOM 645 O O . ALA A 1 86 ? 11.453 21.141 14.781 1 98.75 86 ALA A O 1
ATOM 646 N N . ILE A 1 87 ? 9.477 21.891 14.125 1 98.81 87 ILE A N 1
ATOM 647 C CA . ILE A 1 87 ? 9.008 20.625 13.602 1 98.81 87 ILE A CA 1
ATOM 648 C C . ILE A 1 87 ? 8.367 20.828 12.234 1 98.81 87 ILE A C 1
ATOM 650 O O . ILE A 1 87 ? 7.449 21.641 12.086 1 98.81 87 ILE A O 1
ATOM 654 N N . VAL A 1 88 ? 8.898 20.188 11.234 1 98.75 88 VAL A N 1
ATOM 655 C CA . VAL A 1 88 ? 8.336 20.172 9.891 1 98.75 88 VAL A CA 1
ATOM 656 C C . VAL A 1 88 ? 7.68 18.812 9.625 1 98.75 88 VAL A C 1
ATOM 658 O O . VAL A 1 88 ? 8.375 17.812 9.43 1 98.75 88 VAL A O 1
ATOM 661 N N . HIS A 1 89 ? 6.398 18.766 9.602 1 98.19 89 HIS A N 1
ATOM 662 C CA . HIS A 1 89 ? 5.648 17.531 9.438 1 98.19 89 HIS A CA 1
ATOM 663 C C . HIS A 1 89 ? 5.234 17.328 7.98 1 98.19 89 HIS A C 1
ATOM 665 O O . HIS A 1 89 ? 4.09 17.609 7.617 1 98.19 89 HIS A O 1
ATOM 671 N N . ALA A 1 90 ? 6.137 16.781 7.23 1 96.06 90 ALA A N 1
ATOM 672 C CA . ALA A 1 90 ? 5.941 16.656 5.789 1 96.06 90 ALA A CA 1
ATOM 673 C C . ALA A 1 90 ? 5.504 15.242 5.422 1 96.06 90 ALA A C 1
ATOM 675 O O . ALA A 1 90 ? 5.262 14.945 4.25 1 96.06 90 ALA A O 1
ATOM 676 N N . MET A 1 91 ? 5.371 14.406 6.352 1 96.12 91 MET A N 1
ATOM 677 C CA . MET A 1 91 ? 5.027 13.008 6.102 1 96.12 91 MET A CA 1
ATOM 678 C C . MET A 1 91 ? 3.57 12.875 5.668 1 96.12 91 MET A C 1
ATOM 680 O O . MET A 1 91 ? 2.688 13.516 6.238 1 96.12 91 MET A O 1
ATOM 684 N N . ALA A 1 92 ? 3.395 12.031 4.66 1 93.25 92 ALA A N 1
ATOM 685 C CA . ALA A 1 92 ? 2.039 11.617 4.301 1 93.25 92 ALA A CA 1
ATOM 686 C C . ALA A 1 92 ? 1.504 10.586 5.289 1 93.25 92 ALA A C 1
ATOM 688 O O . ALA A 1 92 ? 1.769 9.391 5.152 1 93.25 92 ALA A O 1
ATOM 689 N N . VAL A 1 93 ? 0.719 11.062 6.191 1 93.25 93 VAL A N 1
ATOM 690 C CA . VAL A 1 93 ? 0.211 10.211 7.266 1 93.25 93 VAL A CA 1
ATOM 691 C C . VAL A 1 93 ? -1.178 9.695 6.898 1 93.25 93 VAL A C 1
ATOM 693 O O . VAL A 1 93 ? -2.041 10.461 6.469 1 93.25 93 VAL A O 1
ATOM 696 N N . SER A 1 94 ? -1.278 8.445 7.117 1 88.62 94 SER A N 1
ATOM 697 C CA . SER A 1 94 ? -2.594 7.871 6.848 1 88.62 94 SER A CA 1
ATOM 698 C C . SER A 1 94 ? -3.646 8.438 7.797 1 88.62 94 SER A C 1
ATOM 700 O O . SER A 1 94 ? -3.479 8.398 9.016 1 88.62 94 SER A O 1
ATOM 702 N N . ASP A 1 95 ? -4.715 8.891 7.172 1 84.44 95 ASP A N 1
ATOM 703 C CA . ASP A 1 95 ? -5.844 9.383 7.953 1 84.44 95 ASP A CA 1
ATOM 704 C C . ASP A 1 95 ? -6.684 8.234 8.5 1 84.44 95 ASP A C 1
ATOM 706 O O . ASP A 1 95 ? -7.523 8.43 9.375 1 84.44 95 ASP A O 1
ATOM 710 N N . PHE A 1 96 ? -6.336 7.031 7.941 1 84.75 96 PHE A N 1
ATOM 711 C CA . PHE A 1 96 ? -7.184 5.898 8.297 1 84.75 96 PHE A CA 1
ATOM 712 C C . PHE A 1 96 ? -6.34 4.676 8.641 1 84.75 96 PHE A C 1
ATOM 714 O O . PHE A 1 96 ? -5.191 4.57 8.211 1 84.75 96 PHE A O 1
ATOM 721 N N . THR A 1 97 ? -6.883 3.82 9.5 1 85.44 97 THR A N 1
ATOM 722 C CA . THR A 1 97 ? -6.332 2.498 9.766 1 85.44 97 THR A CA 1
ATOM 723 C C . THR A 1 97 ? -7.363 1.412 9.477 1 85.44 97 THR A C 1
ATOM 725 O O . THR A 1 97 ? -8.57 1.673 9.5 1 85.44 97 THR A O 1
ATOM 728 N N . THR A 1 98 ? -6.906 0.258 9.203 1 84.88 98 THR A N 1
ATOM 729 C CA . THR A 1 98 ? -7.809 -0.843 8.883 1 84.88 98 THR A CA 1
ATOM 730 C C . THR A 1 98 ? -8.531 -1.324 10.141 1 84.88 98 THR A C 1
ATOM 732 O O . THR A 1 98 ? -7.902 -1.655 11.141 1 84.88 98 THR A O 1
ATOM 735 N N . GLU A 1 99 ? -9.781 -1.26 10.094 1 84.88 99 GLU A N 1
ATOM 736 C CA . GLU A 1 99 ? -10.594 -1.8 11.172 1 84.88 99 GLU A CA 1
ATOM 737 C C . GLU A 1 99 ? -10.875 -3.285 10.969 1 84.88 99 GLU A C 1
ATOM 739 O O . GLU A 1 99 ? -10.68 -4.094 11.875 1 84.88 99 GLU A O 1
ATOM 744 N N . THR A 1 100 ? -11.414 -3.594 9.75 1 84 100 THR A N 1
ATOM 745 C CA . THR A 1 100 ? -11.695 -4.98 9.398 1 84 100 THR A CA 1
ATOM 746 C C . THR A 1 100 ? -11.758 -5.145 7.879 1 84 100 THR A C 1
ATOM 748 O O . THR A 1 100 ? -11.906 -4.164 7.148 1 84 100 THR A O 1
ATOM 751 N N . ALA A 1 101 ? -11.57 -6.344 7.461 1 85 101 ALA A N 1
ATOM 752 C CA . ALA A 1 101 ? -11.742 -6.754 6.07 1 85 101 ALA A CA 1
ATOM 753 C C . ALA A 1 101 ? -12.648 -7.977 5.969 1 85 101 ALA A C 1
ATOM 755 O O . ALA A 1 101 ? -12.508 -8.93 6.742 1 85 101 ALA A O 1
ATOM 756 N N . GLN A 1 102 ? -13.609 -7.879 5.02 1 83.19 102 GLN A N 1
ATOM 757 C CA . GLN A 1 102 ? -14.547 -8.984 4.852 1 83.19 102 GLN A CA 1
ATOM 758 C C . GLN A 1 102 ? -14.789 -9.281 3.377 1 83.19 102 GLN A C 1
ATOM 760 O O . GLN A 1 102 ? -14.789 -8.367 2.545 1 83.19 102 GLN A O 1
ATOM 765 N N . THR A 1 103 ? -15.039 -10.57 3.236 1 83.69 103 THR A N 1
ATOM 766 C CA . THR A 1 103 ? -15.5 -10.914 1.896 1 83.69 103 THR A CA 1
ATOM 767 C C . THR A 1 103 ? -16.922 -10.422 1.667 1 83.69 103 THR A C 1
ATOM 769 O O . THR A 1 103 ? -17.656 -10.164 2.623 1 83.69 103 THR A O 1
ATOM 772 N N . GLU A 1 104 ? -17.25 -10.32 0.387 1 81.44 104 GLU A N 1
ATOM 773 C CA . GLU A 1 104 ? -18.609 -9.906 0.062 1 81.44 104 GLU A CA 1
ATOM 774 C C . GLU A 1 104 ? -19.641 -10.828 0.715 1 81.44 104 GLU A C 1
ATOM 776 O O . GLU A 1 104 ? -20.641 -10.367 1.268 1 81.44 104 GLU A O 1
ATOM 781 N N . GLU A 1 105 ? -19.359 -12.102 0.628 1 81.69 105 GLU A N 1
ATOM 782 C CA . GLU A 1 105 ? -20.281 -13.086 1.193 1 81.69 105 GLU A CA 1
ATOM 783 C C . GLU A 1 105 ? -20.453 -12.883 2.697 1 81.69 105 GLU A C 1
ATOM 785 O O . GLU A 1 105 ? -21.578 -12.906 3.209 1 81.69 105 GLU A O 1
ATOM 790 N N . GLN A 1 106 ? -19.359 -12.703 3.338 1 79.62 106 GLN A N 1
ATOM 791 C CA . GLN A 1 106 ? -19.391 -12.477 4.781 1 79.62 106 GLN A CA 1
ATOM 792 C C . GLN A 1 106 ? -20.156 -11.195 5.121 1 79.62 106 GLN A C 1
ATOM 794 O O . GLN A 1 106 ? -20.922 -11.164 6.078 1 79.62 106 GLN A O 1
ATOM 799 N N . PHE A 1 107 ? -19.969 -10.25 4.398 1 82.44 107 PHE A N 1
ATOM 800 C CA . PHE A 1 107 ? -20.641 -8.969 4.594 1 82.44 107 PHE A CA 1
ATOM 801 C C . PHE A 1 107 ? -22.141 -9.109 4.406 1 82.44 107 PHE A C 1
ATOM 803 O O . PHE A 1 107 ? -22.922 -8.641 5.238 1 82.44 107 PHE A O 1
ATOM 810 N N . ILE A 1 108 ? -22.484 -9.711 3.367 1 80.62 108 ILE A N 1
ATOM 811 C CA . ILE A 1 108 ? -23.891 -9.898 3.049 1 80.62 108 ILE A CA 1
ATOM 812 C C . ILE A 1 108 ? -24.562 -10.695 4.164 1 80.62 108 ILE A C 1
ATOM 814 O O . ILE A 1 108 ? -25.656 -10.344 4.609 1 80.62 108 ILE A O 1
ATOM 818 N N . ASP A 1 109 ? -23.875 -11.727 4.539 1 80.25 109 ASP A N 1
ATOM 819 C CA . ASP A 1 109 ? -24.422 -12.562 5.602 1 80.25 109 ASP A CA 1
ATOM 820 C C . ASP A 1 109 ? -24.609 -11.766 6.891 1 80.25 109 ASP A C 1
ATOM 822 O O . ASP A 1 109 ? -25.641 -11.859 7.543 1 80.25 109 ASP A O 1
ATOM 826 N N . SER A 1 110 ? -23.641 -11.023 7.223 1 77.06 110 SER A N 1
ATOM 827 C CA . SER A 1 110 ? -23.688 -10.211 8.438 1 77.06 110 SER A CA 1
ATOM 828 C C . SER A 1 110 ? -24.781 -9.156 8.352 1 77.06 110 SER A C 1
ATOM 830 O O . SER A 1 110 ? -25.531 -8.953 9.305 1 77.06 110 SER A O 1
ATOM 832 N N . PHE A 1 111 ? -24.875 -8.477 7.234 1 78.69 111 PHE A N 1
ATOM 833 C CA . PHE A 1 111 ? -25.875 -7.434 7.035 1 78.69 111 PHE A CA 1
ATOM 834 C C . PHE A 1 111 ? -27.281 -8.016 7.047 1 78.69 111 PHE A C 1
ATOM 836 O O . PHE A 1 111 ? -28.172 -7.484 7.707 1 78.69 111 PHE A O 1
ATOM 843 N N . ALA A 1 112 ? -27.422 -9.102 6.32 1 75.81 112 ALA A N 1
ATOM 844 C CA . ALA A 1 112 ? -28.734 -9.742 6.25 1 75.81 112 ALA A CA 1
ATOM 845 C C . ALA A 1 112 ? -29.188 -10.211 7.629 1 75.81 112 ALA A C 1
ATOM 847 O O . ALA A 1 112 ? -30.359 -10.078 7.977 1 75.81 112 ALA A O 1
ATOM 848 N N . GLN A 1 113 ? -28.312 -10.82 8.383 1 76.38 113 GLN A N 1
ATOM 849 C CA . GLN A 1 113 ? -28.641 -11.281 9.727 1 76.38 113 GLN A CA 1
ATOM 850 C C . GLN A 1 113 ? -29.109 -10.133 10.609 1 76.38 113 GLN A C 1
ATOM 852 O O . GLN A 1 113 ? -30.094 -10.258 11.336 1 76.38 113 GLN A O 1
ATOM 857 N N . GLN A 1 114 ? -28.5 -9.047 10.492 1 72.19 114 GLN A N 1
ATOM 858 C CA . GLN A 1 114 ? -28.844 -7.883 11.305 1 72.19 114 GLN A CA 1
ATOM 859 C C . GLN A 1 114 ? -30.172 -7.281 10.867 1 72.19 114 GLN A C 1
ATOM 861 O O . GLN A 1 114 ? -30.984 -6.867 11.703 1 72.19 114 GLN A O 1
ATOM 866 N N . LEU A 1 115 ? -30.406 -7.227 9.617 1 73.38 115 LEU A N 1
ATOM 867 C CA . LEU A 1 115 ? -31.625 -6.66 9.07 1 73.38 115 LEU A CA 1
ATOM 868 C C . LEU A 1 115 ? -32.844 -7.535 9.422 1 73.38 115 LEU A C 1
ATOM 870 O O . LEU A 1 115 ? -33.938 -7.027 9.648 1 73.38 115 LEU A O 1
ATOM 874 N N . SER A 1 116 ? -32.594 -8.75 9.352 1 72.38 116 SER A N 1
ATOM 875 C CA . SER A 1 116 ? -33.688 -9.68 9.633 1 72.38 116 SER A CA 1
ATOM 876 C C . SER A 1 116 ? -34.156 -9.555 11.078 1 72.38 116 SER A C 1
ATOM 878 O O . SER A 1 116 ? -35.312 -9.836 11.391 1 72.38 116 SER A O 1
ATOM 880 N N . GLU A 1 117 ? -33.219 -9.219 11.961 1 70 117 GLU A N 1
ATOM 881 C CA . GLU A 1 117 ? -33.531 -9.117 13.383 1 70 117 GLU A CA 1
ATOM 882 C C . GLU A 1 117 ? -34.25 -7.809 13.695 1 70 117 GLU A C 1
ATOM 884 O O . GLU A 1 117 ? -34.781 -7.637 14.797 1 70 117 GLU A O 1
ATOM 889 N N . GLN A 1 118 ? -34.25 -6.992 12.695 1 62.97 118 GLN A N 1
ATOM 890 C CA . GLN A 1 118 ? -34.812 -5.68 12.945 1 62.97 118 GLN A CA 1
ATOM 891 C C . GLN A 1 118 ? -36.156 -5.527 12.211 1 62.97 118 GLN A C 1
ATOM 893 O O . GLN A 1 118 ? -36.406 -6.23 11.234 1 62.97 118 GLN A O 1
ATOM 898 N N . THR A 1 119 ? -37.062 -4.918 12.891 1 59.81 119 THR A N 1
ATOM 899 C CA . THR A 1 119 ? -38.281 -4.512 12.172 1 59.81 119 THR A CA 1
ATOM 900 C C . THR A 1 119 ? -37.969 -3.426 11.148 1 59.81 119 THR A C 1
ATOM 902 O O . THR A 1 119 ? -37.406 -2.377 11.5 1 59.81 119 THR A O 1
ATOM 905 N N . LEU A 1 120 ? -37.844 -3.838 9.891 1 58.56 120 LEU A N 1
ATOM 906 C CA . LEU A 1 120 ? -37.406 -2.9 8.852 1 58.56 120 LEU A CA 1
ATOM 907 C C . LEU A 1 120 ? -38.344 -1.692 8.805 1 58.56 120 LEU A C 1
ATOM 909 O O . LEU A 1 120 ? -39.562 -1.845 8.656 1 58.56 120 LEU A O 1
ATOM 913 N N . PRO A 1 121 ? -37.75 -0.6 9.234 1 61.44 121 PRO A N 1
ATOM 914 C CA . PRO A 1 121 ? -38.562 0.621 9.258 1 61.44 121 PRO A CA 1
ATOM 915 C C . PRO A 1 121 ? -38.969 1.087 7.863 1 61.44 121 PRO A C 1
ATOM 917 O O . PRO A 1 121 ? -38.375 0.66 6.867 1 61.44 121 PRO A O 1
ATOM 920 N N . LYS A 1 122 ? -40.062 1.785 7.789 1 60.72 122 LYS A N 1
ATOM 921 C CA . LYS A 1 122 ? -40.656 2.342 6.57 1 60.72 122 LYS A CA 1
ATOM 922 C C . LYS A 1 122 ? -40.031 3.693 6.234 1 60.72 122 LYS A C 1
ATOM 924 O O . LYS A 1 122 ? -40.188 4.195 5.121 1 60.72 122 LYS A O 1
ATOM 929 N N . THR A 1 123 ? -39.156 4.215 7.145 1 66.12 123 THR A N 1
ATOM 930 C CA . THR A 1 123 ? -38.656 5.551 6.855 1 66.12 123 THR A CA 1
ATOM 931 C C . THR A 1 123 ? -37.188 5.504 6.531 1 66.12 123 THR A C 1
ATOM 933 O O . THR A 1 123 ? -36.469 4.625 7.012 1 66.12 123 THR A O 1
ATOM 936 N N . LYS A 1 124 ? -36.719 6.441 5.699 1 71.38 124 LYS A N 1
ATOM 937 C CA . LYS A 1 124 ? -35.312 6.574 5.316 1 71.38 124 LYS A CA 1
ATOM 938 C C . LYS A 1 124 ? -34.438 6.77 6.543 1 71.38 124 LYS A C 1
ATOM 940 O O . LYS A 1 124 ? -33.344 6.188 6.629 1 71.38 124 LYS A O 1
ATOM 945 N N . GLU A 1 125 ? -34.906 7.551 7.492 1 75.5 125 GLU A N 1
ATOM 946 C CA . GLU A 1 125 ? -34.125 7.844 8.695 1 75.5 125 GLU A CA 1
ATOM 947 C C . GLU A 1 125 ? -33.875 6.582 9.516 1 75.5 125 GLU A C 1
ATOM 949 O O . GLU A 1 125 ? -32.781 6.387 10.055 1 75.5 125 GLU A O 1
ATOM 954 N N . ALA A 1 126 ? -34.906 5.859 9.516 1 74.38 126 ALA A N 1
ATOM 955 C CA . ALA A 1 126 ? -34.812 4.613 10.273 1 74.38 126 ALA A CA 1
ATOM 956 C C . ALA A 1 126 ? -33.875 3.631 9.578 1 74.38 126 ALA A C 1
ATOM 958 O O . ALA A 1 126 ? -33.125 2.898 10.242 1 74.38 126 ALA A O 1
ATOM 959 N N . LEU A 1 127 ? -33.875 3.693 8.312 1 74.06 127 LEU A N 1
ATOM 960 C CA . LEU A 1 127 ? -33 2.82 7.539 1 74.06 127 LEU A CA 1
ATOM 961 C C . LEU A 1 127 ? -31.547 3.227 7.703 1 74.06 127 LEU A C 1
ATOM 963 O O . LEU A 1 127 ? -30.672 2.371 7.832 1 74.06 127 LEU A O 1
ATOM 967 N N . VAL A 1 128 ? -31.312 4.48 7.785 1 76.81 128 VAL A N 1
ATOM 968 C CA . VAL A 1 128 ? -29.969 5.016 8 1 76.81 128 VAL A CA 1
ATOM 969 C C . VAL A 1 128 ? -29.406 4.504 9.328 1 76.81 128 VAL A C 1
ATOM 971 O O . VAL A 1 128 ? -28.266 4.066 9.398 1 76.81 128 VAL A O 1
ATOM 974 N N . THR A 1 129 ? -30.25 4.52 10.258 1 77.38 129 THR A N 1
ATOM 975 C CA . THR A 1 129 ? -29.828 4.086 11.586 1 77.38 129 THR A CA 1
ATOM 976 C C . THR A 1 129 ? -29.516 2.596 11.594 1 77.38 129 THR A C 1
ATOM 978 O O . THR A 1 129 ? -28.531 2.17 12.219 1 77.38 129 THR A O 1
ATOM 981 N N . ILE A 1 130 ? -30.266 1.893 10.883 1 73.81 130 ILE A N 1
ATOM 982 C CA . ILE A 1 130 ? -30.062 0.45 10.828 1 73.81 130 ILE A CA 1
ATOM 983 C C . ILE A 1 130 ? -28.75 0.144 10.109 1 73.81 130 ILE A C 1
ATOM 985 O O . ILE A 1 130 ? -27.953 -0.688 10.57 1 73.81 130 ILE A O 1
ATOM 989 N N . VAL A 1 131 ? -28.578 0.835 9.016 1 76.56 131 VAL A N 1
ATOM 990 C CA . VAL A 1 131 ? -27.359 0.616 8.234 1 76.56 131 VAL A CA 1
ATOM 991 C C . VAL A 1 131 ? -26.141 1.021 9.055 1 76.56 131 VAL A C 1
ATOM 993 O O . VAL A 1 131 ? -25.141 0.298 9.086 1 76.56 131 VAL A O 1
ATOM 996 N N . GLN A 1 132 ? -26.266 2.08 9.719 1 79.06 132 GLN A N 1
ATOM 997 C CA . GLN A 1 132 ? -25.172 2.562 10.555 1 79.06 132 GLN A CA 1
ATOM 998 C C . GLN A 1 132 ? -24.844 1.567 11.664 1 79.06 132 GLN A C 1
ATOM 1000 O O . GLN A 1 132 ? -23.672 1.245 11.898 1 79.06 132 GLN A O 1
ATOM 1005 N N . ASN A 1 133 ? -25.875 1.105 12.305 1 77.44 133 ASN A N 1
ATOM 1006 C CA . ASN A 1 133 ? -25.688 0.148 13.391 1 77.44 133 ASN A CA 1
ATOM 1007 C C . ASN A 1 133 ? -25.094 -1.164 12.883 1 77.44 133 ASN A C 1
ATOM 1009 O O . ASN A 1 133 ? -24.25 -1.769 13.547 1 77.44 133 ASN A O 1
ATOM 1013 N N . THR A 1 134 ? -25.562 -1.513 11.766 1 75.38 134 THR A N 1
ATOM 1014 C CA . THR A 1 134 ? -25.062 -2.742 11.172 1 75.38 134 THR A CA 1
ATOM 1015 C C . THR A 1 134 ? -23.578 -2.605 10.828 1 75.38 134 THR A C 1
ATOM 1017 O O . THR A 1 134 ? -22.781 -3.506 11.117 1 75.38 134 THR A O 1
ATOM 1020 N N . LEU A 1 135 ? -23.219 -1.491 10.289 1 79 135 LEU A N 1
ATOM 1021 C CA . LEU A 1 135 ? -21.812 -1.241 9.945 1 79 135 LEU A CA 1
ATOM 1022 C C . LEU A 1 135 ? -20.938 -1.243 11.195 1 79 135 LEU A C 1
ATOM 1024 O O . LEU A 1 135 ? -19.828 -1.782 11.172 1 79 135 LEU A O 1
ATOM 1028 N N . ASN A 1 136 ? -21.453 -0.701 12.219 1 79.81 136 ASN A N 1
ATOM 1029 C CA . ASN A 1 136 ? -20.703 -0.679 13.477 1 79.81 136 ASN A CA 1
ATOM 1030 C C . ASN A 1 136 ? -20.469 -2.088 14.016 1 79.81 136 ASN A C 1
ATOM 1032 O O . ASN A 1 136 ? -19.391 -2.389 14.531 1 79.81 136 ASN A O 1
ATOM 1036 N N . GLN A 1 137 ? -21.391 -2.891 13.883 1 77.69 137 GLN A N 1
ATOM 1037 C CA . GLN A 1 137 ? -21.281 -4.27 14.344 1 77.69 137 GLN A CA 1
ATOM 1038 C C . GLN A 1 137 ? -20.266 -5.051 13.492 1 77.69 137 GLN A C 1
ATOM 1040 O O . GLN A 1 137 ? -19.5 -5.848 14.023 1 77.69 137 GLN A O 1
ATOM 1045 N N . ILE A 1 138 ? -20.375 -4.785 12.242 1 74.88 138 ILE A N 1
ATOM 1046 C CA . ILE A 1 138 ? -19.484 -5.473 11.32 1 74.88 138 ILE A CA 1
ATOM 1047 C C . ILE A 1 138 ? -18.047 -5.035 11.586 1 74.88 138 ILE A C 1
ATOM 1049 O O . ILE A 1 138 ? -17.125 -5.863 11.586 1 74.88 138 ILE A O 1
ATOM 1053 N N . ALA A 1 139 ? -17.891 -3.764 11.781 1 74.62 139 ALA A N 1
ATOM 1054 C CA . ALA A 1 139 ? -16.562 -3.201 12.016 1 74.62 139 ALA A CA 1
ATOM 1055 C C . ALA A 1 139 ? -15.945 -3.785 13.281 1 74.62 139 ALA A C 1
ATOM 1057 O O . ALA A 1 139 ? -14.719 -3.828 13.414 1 74.62 139 ALA A O 1
ATOM 1058 N N . ASP A 1 140 ? -16.75 -4.27 14.172 1 74 140 ASP A N 1
ATOM 1059 C CA . ASP A 1 140 ? -16.281 -4.805 15.445 1 74 140 ASP A CA 1
ATOM 1060 C C . ASP A 1 140 ? -15.883 -6.273 15.312 1 74 140 ASP A C 1
ATOM 1062 O O . ASP A 1 140 ? -15.328 -6.859 16.25 1 74 140 ASP A O 1
ATOM 1066 N N . ILE A 1 141 ? -16.234 -6.836 14.227 1 69 141 ILE A N 1
ATOM 1067 C CA . ILE A 1 141 ? -15.852 -8.227 14.008 1 69 141 ILE A CA 1
ATOM 1068 C C . ILE A 1 141 ? -14.344 -8.305 13.75 1 69 141 ILE A C 1
ATOM 1070 O O . ILE A 1 141 ? -13.836 -7.699 12.805 1 69 141 ILE A O 1
ATOM 1074 N N . PRO A 1 142 ? -13.609 -8.891 14.781 1 59.91 142 PRO A N 1
ATOM 1075 C CA . PRO A 1 142 ? -12.156 -8.961 14.617 1 59.91 142 PRO A CA 1
ATOM 1076 C C . PRO A 1 142 ? -11.742 -9.57 13.281 1 59.91 142 PRO A C 1
ATOM 1078 O O . PRO A 1 142 ? -12.422 -10.469 12.773 1 59.91 142 PRO A O 1
ATOM 1081 N N . GLN A 1 143 ? -10.984 -8.898 12.57 1 60.16 143 GLN A N 1
ATOM 1082 C CA . GLN A 1 143 ? -10.398 -9.414 11.344 1 60.16 143 GLN A CA 1
ATOM 1083 C C . GLN A 1 143 ? -9.875 -10.836 11.531 1 60.16 143 GLN A C 1
ATOM 1085 O O . GLN A 1 143 ? -9 -11.07 12.367 1 60.16 143 GLN A O 1
ATOM 1090 N N . THR A 1 144 ? -10.656 -11.703 11.992 1 46.41 144 THR A N 1
ATOM 1091 C CA . THR A 1 144 ? -9.977 -12.984 12.148 1 46.41 144 THR A CA 1
ATOM 1092 C C . THR A 1 144 ? -8.93 -13.18 11.055 1 46.41 144 THR A C 1
ATOM 1094 O O . THR A 1 144 ? -9.164 -12.844 9.898 1 46.41 144 THR A O 1
ATOM 1097 N N . ALA A 1 145 ? -7.715 -13.188 11.492 1 46.09 145 ALA A N 1
ATOM 1098 C CA . ALA A 1 145 ? -6.543 -13.617 10.734 1 46.09 145 ALA A CA 1
ATOM 1099 C C . ALA A 1 145 ? -6.934 -14.57 9.609 1 46.09 145 ALA A C 1
ATOM 1101 O O . ALA A 1 145 ? -6.07 -15.109 8.914 1 46.09 145 ALA A O 1
ATOM 1102 N N . THR A 1 146 ? -8.219 -14.992 9.602 1 44.59 146 THR A N 1
ATOM 1103 C CA . THR A 1 146 ? -8.477 -16.109 8.703 1 44.59 146 THR A CA 1
ATOM 1104 C C . THR A 1 146 ? -8.398 -15.664 7.242 1 44.59 146 THR A C 1
ATOM 1106 O O . THR A 1 146 ? -8.734 -14.523 6.922 1 44.59 146 THR A O 1
ATOM 1109 N N . LYS A 1 147 ? -7.969 -16.625 6.477 1 49.53 147 LYS A N 1
ATOM 1110 C CA . LYS A 1 147 ? -7.68 -16.734 5.051 1 49.53 147 LYS A CA 1
ATOM 1111 C C . LYS A 1 147 ? -8.797 -16.109 4.215 1 49.53 147 LYS A C 1
ATOM 1113 O O . LYS A 1 147 ? -9.945 -16.547 4.281 1 49.53 147 LYS A O 1
ATOM 1118 N N . ILE A 1 148 ? -8.812 -14.75 4.129 1 52.31 148 ILE A N 1
ATOM 1119 C CA . ILE A 1 148 ? -9.695 -14.25 3.082 1 52.31 148 ILE A CA 1
ATOM 1120 C C . ILE A 1 148 ? -9.672 -15.203 1.889 1 52.31 148 ILE A C 1
ATOM 1122 O O . ILE A 1 148 ? -8.617 -15.406 1.273 1 52.31 148 ILE A O 1
ATOM 1126 N N . SER A 1 149 ? -10.672 -16.156 1.883 1 49.41 149 SER A N 1
ATOM 1127 C CA . SER A 1 149 ? -10.758 -17.109 0.783 1 49.41 149 SER A CA 1
ATOM 1128 C C . SER A 1 149 ? -10.68 -16.406 -0.568 1 49.41 149 SER A C 1
ATOM 1130 O O . SER A 1 149 ? -11.281 -15.359 -0.762 1 49.41 149 SER A O 1
ATOM 1132 N N . SER A 1 150 ? -9.758 -16.812 -1.422 1 53 150 SER A N 1
ATOM 1133 C CA . SER A 1 150 ? -9.492 -16.328 -2.773 1 53 150 SER A CA 1
ATOM 1134 C C . SER A 1 150 ? -10.734 -16.438 -3.656 1 53 150 SER A C 1
ATOM 1136 O O . SER A 1 150 ? -10.781 -15.867 -4.746 1 53 150 SER A O 1
ATOM 1138 N N . ASP A 1 151 ? -11.812 -17.125 -3.125 1 55.5 151 ASP A N 1
ATOM 1139 C CA . ASP A 1 151 ? -12.875 -17.406 -4.09 1 55.5 151 ASP A CA 1
ATOM 1140 C C . ASP A 1 151 ? -13.977 -16.359 -4.02 1 55.5 151 ASP A C 1
ATOM 1142 O O . ASP A 1 151 ? -15.125 -16.641 -4.375 1 55.5 151 ASP A O 1
ATOM 1146 N N . THR A 1 152 ? -13.664 -15.227 -3.41 1 62.09 152 THR A N 1
ATOM 1147 C CA . THR A 1 152 ? -14.734 -14.234 -3.396 1 62.09 152 THR A CA 1
ATOM 1148 C C . THR A 1 152 ? -14.539 -13.211 -4.512 1 62.09 152 THR A C 1
ATOM 1150 O O . THR A 1 152 ? -13.406 -12.859 -4.844 1 62.09 152 THR A O 1
ATOM 1153 N N . ASP A 1 153 ? -15.75 -12.75 -5.066 1 76.62 153 ASP A N 1
ATOM 1154 C CA . ASP A 1 153 ? -15.734 -11.812 -6.184 1 76.62 153 ASP A CA 1
ATOM 1155 C C . ASP A 1 153 ? -15.398 -10.398 -5.715 1 76.62 153 ASP A C 1
ATOM 1157 O O . ASP A 1 153 ? -14.875 -9.594 -6.484 1 76.62 153 ASP A O 1
ATOM 1161 N N . ARG A 1 154 ? -15.719 -10.148 -4.375 1 82.5 154 ARG A N 1
ATOM 1162 C CA . ARG A 1 154 ? -15.453 -8.805 -3.865 1 82.5 154 ARG A CA 1
ATOM 1163 C C . ARG A 1 154 ? -14.938 -8.859 -2.432 1 82.5 154 ARG A C 1
ATOM 1165 O O . ARG A 1 154 ? -15.305 -9.75 -1.666 1 82.5 154 ARG A O 1
ATOM 1172 N N . LEU A 1 155 ? -14.062 -7.973 -2.111 1 83.88 155 LEU A N 1
ATOM 1173 C CA . LEU A 1 155 ? -13.539 -7.762 -0.766 1 83.88 155 LEU A CA 1
ATOM 1174 C C . LEU A 1 155 ? -13.836 -6.344 -0.284 1 83.88 155 LEU A C 1
ATOM 1176 O O . LEU A 1 155 ? -13.648 -5.379 -1.025 1 83.88 155 LEU A O 1
ATOM 1180 N N . LEU A 1 156 ? -14.375 -6.266 0.891 1 86.31 156 LEU A N 1
ATOM 1181 C CA . LEU A 1 156 ? -14.672 -4.973 1.502 1 86.31 156 LEU A CA 1
ATOM 1182 C C . LEU A 1 156 ? -13.719 -4.684 2.65 1 86.31 156 LEU A C 1
ATOM 1184 O O . LEU A 1 156 ? -13.531 -5.516 3.539 1 86.31 156 LEU A O 1
ATOM 1188 N N . ILE A 1 157 ? -13.141 -3.484 2.598 1 87.5 157 ILE A N 1
ATOM 1189 C CA . ILE A 1 157 ? -12.242 -3.068 3.67 1 87.5 157 ILE A CA 1
ATOM 1190 C C . ILE A 1 157 ? -12.844 -1.882 4.418 1 87.5 157 ILE A C 1
ATOM 1192 O O . ILE A 1 157 ? -13.273 -0.904 3.801 1 87.5 157 ILE A O 1
ATOM 1196 N N . PHE A 1 158 ? -12.875 -2.01 5.758 1 85 158 PHE A N 1
ATOM 1197 C CA . PHE A 1 158 ? -13.344 -0.939 6.629 1 85 158 PHE A CA 1
ATOM 1198 C C . PHE A 1 158 ? -12.172 -0.239 7.305 1 85 158 PHE A C 1
ATOM 1200 O O . PHE A 1 158 ? -11.406 -0.867 8.039 1 85 158 PHE A O 1
ATOM 1207 N N . LEU A 1 159 ? -12.164 1.053 6.984 1 85.88 159 LEU A N 1
ATOM 1208 C CA . LEU A 1 159 ? -11.102 1.856 7.586 1 85.88 159 LEU A CA 1
ATOM 1209 C C . LEU A 1 159 ? -11.672 2.828 8.609 1 85.88 159 LEU A C 1
ATOM 1211 O O . LEU A 1 159 ? -12.75 3.395 8.406 1 85.88 159 LEU A O 1
ATOM 1215 N N . LYS A 1 160 ? -10.977 2.951 9.719 1 86.12 160 LYS A N 1
ATOM 1216 C CA . LYS A 1 160 ? -11.367 3.922 10.734 1 86.12 160 LYS A CA 1
ATOM 1217 C C . LYS A 1 160 ? -10.406 5.105 10.766 1 86.12 160 LYS A C 1
ATOM 1219 O O . LYS A 1 160 ? -9.211 4.945 10.516 1 86.12 160 LYS A O 1
ATOM 1224 N N . LYS A 1 161 ? -10.906 6.227 11.141 1 86.62 161 LYS A N 1
ATOM 1225 C CA . LYS A 1 161 ? -10.133 7.465 11.164 1 86.62 161 LYS A CA 1
ATOM 1226 C C . LYS A 1 161 ? -9.031 7.406 12.219 1 86.62 161 LYS A C 1
ATOM 1228 O O . LYS A 1 161 ? -9.258 6.941 13.344 1 86.62 161 LYS A O 1
ATOM 1233 N N . ASN A 1 162 ? -7.797 7.812 11.852 1 84.25 162 ASN A N 1
ATOM 1234 C CA . ASN A 1 162 ? -6.684 7.945 12.781 1 84.25 162 ASN A CA 1
ATOM 1235 C C . ASN A 1 162 ? -6.664 9.328 13.438 1 84.25 162 ASN A C 1
ATOM 1237 O O . ASN A 1 162 ? -7.125 10.305 12.844 1 84.25 162 ASN A O 1
ATOM 1241 N N . PRO A 1 163 ? -6.18 9.297 14.734 1 81.81 163 PRO A N 1
ATOM 1242 C CA . PRO A 1 163 ? -5.945 10.633 15.289 1 81.81 163 PRO A CA 1
ATOM 1243 C C . PRO A 1 163 ? -4.973 11.461 14.453 1 81.81 163 PRO A C 1
ATOM 1245 O O . PRO A 1 163 ? -4.035 10.914 13.867 1 81.81 163 PRO A O 1
ATOM 1248 N N . LYS A 1 164 ? -5.23 12.727 14.398 1 88.19 164 LYS A N 1
ATOM 1249 C CA . LYS A 1 164 ? -4.34 13.594 13.641 1 88.19 164 LYS A CA 1
ATOM 1250 C C . LYS A 1 164 ? -3.02 13.812 14.375 1 88.19 164 LYS A C 1
ATOM 1252 O O . LYS A 1 164 ? -2.98 14.461 15.422 1 88.19 164 LYS A O 1
ATOM 1257 N N . VAL A 1 165 ? -2.049 13.352 13.852 1 93.69 165 VAL A N 1
ATOM 1258 C CA . VAL A 1 165 ? -0.729 13.367 14.469 1 93.69 165 VAL A CA 1
ATOM 1259 C C . VAL A 1 165 ? -0.251 14.812 14.625 1 93.69 165 VAL A C 1
ATOM 1261 O O . VAL A 1 165 ? 0.356 15.164 15.641 1 93.69 165 VAL A O 1
ATOM 1264 N N . ILE A 1 166 ? -0.593 15.648 13.688 1 94.88 166 ILE A N 1
ATOM 1265 C CA . ILE A 1 166 ? -0.092 17.016 13.695 1 94.88 166 ILE A CA 1
ATOM 1266 C C . ILE A 1 166 ? -0.657 17.766 14.898 1 94.88 166 ILE A C 1
ATOM 1268 O O . ILE A 1 166 ? 0.024 18.609 15.492 1 94.88 166 ILE A O 1
ATOM 1272 N N . GLN A 1 167 ? -1.839 17.516 15.266 1 94.44 167 GLN A N 1
ATOM 1273 C CA . GLN A 1 167 ? -2.43 18.141 16.453 1 94.44 167 GLN A CA 1
ATOM 1274 C C . GLN A 1 167 ? -1.755 17.656 17.719 1 94.44 167 GLN A C 1
ATOM 1276 O O . GLN A 1 167 ? -1.522 18.453 18.641 1 94.44 167 GLN A O 1
ATOM 1281 N N . MET A 1 168 ? -1.481 16.391 17.734 1 94.81 168 MET A N 1
ATOM 1282 C CA . MET A 1 168 ? -0.752 15.836 18.859 1 94.81 168 MET A CA 1
ATOM 1283 C C . MET A 1 168 ? 0.609 16.516 19.016 1 94.81 168 MET A C 1
ATOM 1285 O O . MET A 1 168 ? 1.047 16.781 20.141 1 94.81 168 MET A O 1
ATOM 1289 N N . ILE A 1 169 ? 1.264 16.812 17.906 1 97.44 169 ILE A N 1
ATOM 1290 C CA . ILE A 1 169 ? 2.557 17.484 17.938 1 97.44 169 ILE A CA 1
ATOM 1291 C C . ILE A 1 169 ? 2.424 18.828 18.641 1 97.44 169 ILE A C 1
ATOM 1293 O O . ILE A 1 169 ? 3.203 19.141 19.547 1 97.44 169 ILE A O 1
ATOM 1297 N N . ARG A 1 170 ? 1.437 19.578 18.266 1 96.69 170 ARG A N 1
ATOM 1298 C CA . ARG A 1 170 ? 1.234 20.891 18.859 1 96.69 170 ARG A CA 1
ATOM 1299 C C . ARG A 1 170 ? 0.943 20.781 20.344 1 96.69 170 ARG A C 1
ATOM 1301 O O . ARG A 1 170 ? 1.466 21.547 21.156 1 96.69 170 ARG A O 1
ATOM 1308 N N . ASP A 1 171 ? 0.173 19.828 20.766 1 96.44 171 ASP A N 1
ATOM 1309 C CA . ASP A 1 171 ? -0.185 19.625 22.156 1 96.44 171 ASP A CA 1
ATOM 1310 C C . ASP A 1 171 ? 1.045 19.297 23 1 96.44 171 ASP A C 1
ATOM 1312 O O . ASP A 1 171 ? 1.188 19.781 24.125 1 96.44 171 ASP A O 1
ATOM 1316 N N . LYS A 1 172 ? 1.921 18.562 22.438 1 97.19 172 LYS A N 1
ATOM 1317 C CA . LYS A 1 172 ? 3.062 18.047 23.188 1 97.19 172 LYS A CA 1
ATOM 1318 C C . LYS A 1 172 ? 4.246 19 23.125 1 97.19 172 LYS A C 1
ATOM 1320 O O . LYS A 1 172 ? 5.094 19.031 24.016 1 97.19 172 LYS A O 1
ATOM 1325 N N . GLN A 1 173 ? 4.262 19.797 22.016 1 97.5 173 GLN A N 1
ATOM 1326 C CA . GLN A 1 173 ? 5.32 20.766 21.797 1 97.5 173 GLN A CA 1
ATOM 1327 C C . GLN A 1 173 ? 4.746 22.141 21.5 1 97.5 173 GLN A C 1
ATOM 1329 O O . GLN A 1 173 ? 4.895 22.656 20.391 1 97.5 173 GLN A O 1
ATOM 1334 N N . PRO A 1 174 ? 4.176 22.781 22.469 1 95.38 174 PRO A N 1
ATOM 1335 C CA . PRO A 1 174 ? 3.418 24.016 22.219 1 95.38 174 PRO A CA 1
ATOM 1336 C C . PRO A 1 174 ? 4.309 25.188 21.797 1 95.38 174 PRO A C 1
ATOM 1338 O O . PRO A 1 174 ? 3.836 26.125 21.156 1 95.38 174 PRO A O 1
ATOM 1341 N N . GLN A 1 175 ? 5.59 25.125 22.047 1 95.81 175 GLN A N 1
ATOM 1342 C CA . GLN A 1 175 ? 6.449 26.266 21.797 1 95.81 175 GLN A CA 1
ATOM 1343 C C . GLN A 1 175 ? 7.188 26.125 20.469 1 95.81 175 GLN A C 1
ATOM 1345 O O . GLN A 1 175 ? 7.867 27.062 20.031 1 95.81 175 GLN A O 1
ATOM 1350 N N . THR A 1 176 ? 7.105 24.984 19.859 1 98 176 THR A N 1
ATOM 1351 C CA . THR A 1 176 ? 7.859 24.719 18.641 1 98 176 THR A CA 1
ATOM 1352 C C . THR A 1 176 ? 7.309 25.531 17.469 1 98 176 THR A C 1
ATOM 1354 O O . THR A 1 176 ? 6.113 25.844 17.438 1 98 176 THR A O 1
ATOM 1357 N N . VAL A 1 177 ? 8.172 25.922 16.547 1 98.5 177 VAL A N 1
ATOM 1358 C CA . VAL A 1 177 ? 7.688 26.406 15.266 1 98.5 177 VAL A CA 1
ATOM 1359 C C . VAL A 1 177 ? 7.203 25.219 14.422 1 98.5 177 VAL A C 1
ATOM 1361 O O . VAL A 1 177 ? 7.996 24.359 14.031 1 98.5 177 VAL A O 1
ATOM 1364 N N . LEU A 1 178 ? 5.945 25.188 14.148 1 98.56 178 LEU A N 1
ATOM 1365 C CA . LEU A 1 178 ? 5.348 24.016 13.5 1 98.56 178 LEU A CA 1
ATOM 1366 C C . LEU A 1 178 ? 4.961 24.328 12.062 1 98.56 178 LEU A C 1
ATOM 1368 O O . LEU A 1 178 ? 4.238 25.297 11.805 1 98.56 178 LEU A O 1
ATOM 1372 N N . VAL A 1 179 ? 5.504 23.531 11.164 1 98.69 179 VAL A N 1
ATOM 1373 C CA . VAL A 1 179 ? 5.176 23.641 9.75 1 98.69 179 VAL A CA 1
ATOM 1374 C C . VAL A 1 179 ? 4.383 22.406 9.305 1 98.69 179 VAL A C 1
ATOM 1376 O O . VAL A 1 179 ? 4.859 21.281 9.422 1 98.69 179 VAL A O 1
ATOM 1379 N N . GLY A 1 180 ? 3.203 22.578 8.812 1 97.81 180 GLY A N 1
ATOM 1380 C CA . GLY A 1 180 ? 2.391 21.516 8.219 1 97.81 180 GLY A CA 1
ATOM 1381 C C . GLY A 1 180 ? 2.402 21.547 6.703 1 97.81 180 GLY A C 1
ATOM 1382 O O . GLY A 1 180 ? 3.088 22.359 6.094 1 97.81 180 GLY A O 1
ATOM 1383 N N . PHE A 1 181 ? 1.706 20.578 6.133 1 95.56 181 PHE A N 1
ATOM 1384 C CA . PHE A 1 181 ? 1.661 20.453 4.684 1 95.56 181 PHE A CA 1
ATOM 1385 C C . PHE A 1 181 ? 0.238 20.172 4.207 1 95.56 181 PHE A C 1
ATOM 1387 O O . PHE A 1 181 ? -0.543 19.531 4.91 1 95.56 181 PHE A O 1
ATOM 1394 N N . LYS A 1 182 ? -0.054 20.719 3.078 1 92.12 182 LYS A N 1
ATOM 1395 C CA . LYS A 1 182 ? -1.331 20.469 2.42 1 92.12 182 LYS A CA 1
ATOM 1396 C C . LYS A 1 182 ? -1.146 20.266 0.917 1 92.12 182 LYS A C 1
ATOM 1398 O O . LYS A 1 182 ? -0.702 21.188 0.218 1 92.12 182 LYS A O 1
ATOM 1403 N N . LEU A 1 183 ? -1.426 19.062 0.53 1 88.81 183 LEU A N 1
ATOM 1404 C CA . LEU A 1 183 ? -1.377 18.75 -0.892 1 88.81 183 LEU A CA 1
ATOM 1405 C C . LEU A 1 183 ? -2.783 18.578 -1.46 1 88.81 183 LEU A C 1
ATOM 1407 O O . LEU A 1 183 ? -3.588 17.812 -0.924 1 88.81 183 LEU A O 1
ATOM 1411 N N . LEU A 1 184 ? -3.113 19.312 -2.428 1 86.31 184 LEU A N 1
ATOM 1412 C CA . LEU A 1 184 ? -4.379 19.172 -3.143 1 86.31 184 LEU A CA 1
ATOM 1413 C C . LEU A 1 184 ? -4.141 18.828 -4.609 1 86.31 184 LEU A C 1
ATOM 1415 O O . LEU A 1 184 ? -2.992 18.766 -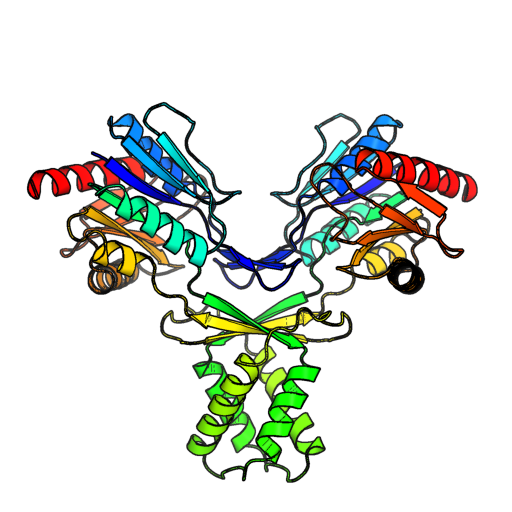5.059 1 86.31 184 LEU A O 1
ATOM 1419 N N . VAL A 1 185 ? -5.184 18.438 -5.25 1 83.25 185 VAL A N 1
ATOM 1420 C CA . VAL A 1 185 ? -5.074 18.047 -6.652 1 83.25 185 VAL A CA 1
ATOM 1421 C C . VAL A 1 185 ? -6.004 18.906 -7.5 1 83.25 185 VAL A C 1
ATOM 1423 O O . VAL A 1 185 ? -7.223 18.906 -7.305 1 83.25 185 VAL A O 1
ATOM 1426 N N . ASN A 1 186 ? -5.438 19.562 -8.391 1 89 186 ASN A N 1
ATOM 1427 C CA . ASN A 1 186 ? -6.172 20.297 -9.422 1 89 186 ASN A CA 1
ATOM 1428 C C . ASN A 1 186 ? -7.109 21.328 -8.82 1 89 186 ASN A C 1
ATOM 1430 O O . ASN A 1 186 ? -8.312 21.328 -9.102 1 89 186 ASN A O 1
ATOM 1434 N N . VAL A 1 187 ? -6.609 22.188 -8.062 1 90.56 187 VAL A N 1
ATOM 1435 C CA . VAL A 1 187 ? -7.387 23.266 -7.461 1 90.56 187 VAL A CA 1
ATOM 1436 C C . VAL A 1 187 ? -6.777 24.609 -7.836 1 90.56 187 VAL A C 1
ATOM 1438 O O . VAL A 1 187 ? -5.613 24.688 -8.234 1 90.56 187 VAL A O 1
ATOM 1441 N N . SER A 1 188 ? -7.598 25.641 -7.73 1 93.56 188 SER A N 1
ATOM 1442 C CA . SER A 1 188 ? -7.082 26.984 -7.938 1 93.56 188 SER A CA 1
ATOM 1443 C C . SER A 1 188 ? -6.148 27.406 -6.805 1 93.56 188 SER A C 1
ATOM 1445 O O . SER A 1 188 ? -6.168 26.812 -5.727 1 93.56 188 SER A O 1
ATOM 1447 N N . GLN A 1 189 ? -5.355 28.438 -7.105 1 93 189 GLN A N 1
ATOM 1448 C CA . GLN A 1 189 ? -4.473 28.953 -6.055 1 93 189 GLN A CA 1
ATOM 1449 C C . GLN A 1 189 ? -5.277 29.484 -4.875 1 93 189 GLN A C 1
ATOM 1451 O O . GLN A 1 189 ? -4.883 29.312 -3.721 1 93 189 GLN A O 1
ATOM 1456 N N . GLU A 1 190 ? -6.32 30.094 -5.184 1 94.31 190 GLU A N 1
ATOM 1457 C CA . GLU A 1 190 ? -7.176 30.641 -4.137 1 94.31 190 GLU A CA 1
ATOM 1458 C C . GLU A 1 190 ? -7.699 29.547 -3.219 1 94.31 190 GLU A C 1
ATOM 1460 O O . GLU A 1 190 ? -7.668 29.672 -1.995 1 94.31 190 GLU A O 1
ATOM 1465 N N . GLU A 1 191 ? -8.148 28.516 -3.85 1 94 191 GLU A N 1
ATOM 1466 C CA . GLU A 1 191 ? -8.648 27.375 -3.07 1 94 191 GLU A CA 1
ATOM 1467 C C . GLU A 1 191 ? -7.527 26.734 -2.262 1 94 191 GLU A C 1
ATOM 1469 O O . GLU A 1 191 ? -7.727 26.344 -1.107 1 94 191 GLU A O 1
ATOM 1474 N N . LEU A 1 192 ? -6.445 26.688 -2.92 1 93.56 192 LEU A N 1
ATOM 1475 C CA . LEU A 1 192 ? -5.285 26.109 -2.254 1 93.56 192 LEU A CA 1
ATOM 1476 C C . LEU A 1 192 ? -4.934 26.906 -0.992 1 93.56 192 LEU A C 1
ATOM 1478 O O . LEU A 1 192 ? -4.723 26.312 0.07 1 93.56 192 LEU A O 1
ATOM 1482 N N . VAL A 1 193 ? -4.969 28.203 -1.077 1 95.56 193 VAL A N 1
ATOM 1483 C CA . VAL A 1 193 ? -4.633 29.078 0.044 1 95.56 193 VAL A CA 1
ATOM 1484 C C . VAL A 1 193 ? -5.711 28.969 1.119 1 95.56 193 VAL A C 1
ATOM 1486 O O . VAL A 1 193 ? -5.402 28.891 2.311 1 95.56 193 VAL A O 1
ATOM 1489 N N . GLN A 1 194 ? -6.895 28.938 0.72 1 95.12 194 GLN A N 1
ATOM 1490 C CA . GLN A 1 194 ? -8.008 28.859 1.66 1 95.12 194 GLN A CA 1
ATOM 1491 C C . GLN A 1 194 ? -7.949 27.578 2.482 1 95.12 194 GLN A C 1
ATOM 1493 O O . GLN A 1 194 ? -8.094 27.609 3.707 1 95.12 194 GLN A O 1
ATOM 1498 N N . VAL A 1 195 ? -7.738 26.531 1.783 1 93.38 195 VAL A N 1
ATOM 1499 C CA . VAL A 1 195 ? -7.691 25.234 2.455 1 93.38 195 VAL A CA 1
ATOM 1500 C C . VAL A 1 195 ? -6.477 25.172 3.379 1 93.38 195 VAL A C 1
ATOM 1502 O O . VAL A 1 195 ? -6.559 24.656 4.492 1 93.38 195 VAL A O 1
ATOM 1505 N N . ALA A 1 196 ? -5.422 25.703 2.885 1 95 196 ALA A N 1
ATOM 1506 C CA . ALA A 1 196 ? -4.199 25.703 3.686 1 95 196 ALA A CA 1
ATOM 1507 C C . ALA A 1 196 ? -4.375 26.547 4.949 1 95 196 ALA A C 1
ATOM 1509 O O . ALA A 1 196 ? -3.918 26.156 6.027 1 95 196 ALA A O 1
ATOM 1510 N N . GLN A 1 197 ? -5.023 27.656 4.859 1 96 197 GLN A N 1
ATOM 1511 C CA . GLN A 1 197 ? -5.258 28.5 6.027 1 96 197 GLN A CA 1
ATOM 1512 C C . GLN A 1 197 ? -6.207 27.828 7.012 1 96 197 GLN A C 1
ATOM 1514 O O . GLN A 1 197 ? -6.02 27.922 8.227 1 96 197 GLN A O 1
ATOM 1519 N N . ALA A 1 198 ? -7.176 27.203 6.473 1 94.5 198 ALA A N 1
ATOM 1520 C CA . ALA A 1 198 ? -8.07 26.438 7.344 1 94.5 198 ALA A CA 1
ATOM 1521 C C . ALA A 1 198 ? -7.301 25.359 8.109 1 94.5 198 ALA A C 1
ATOM 1523 O O . ALA A 1 198 ? -7.527 25.156 9.305 1 94.5 198 ALA A O 1
ATOM 1524 N N . ALA A 1 199 ? -6.438 24.703 7.375 1 93.81 199 ALA A N 1
ATOM 1525 C CA . ALA A 1 199 ? -5.609 23.672 8 1 93.81 199 ALA A CA 1
ATOM 1526 C C . ALA A 1 199 ? -4.691 24.281 9.055 1 93.81 199 ALA A C 1
ATOM 1528 O O . ALA A 1 199 ? -4.457 23.672 10.109 1 93.81 199 ALA A O 1
ATOM 1529 N N . LEU A 1 200 ? -4.16 25.438 8.734 1 96.88 200 LEU A N 1
ATOM 1530 C CA . LEU A 1 200 ? -3.281 26.156 9.648 1 96.88 200 LEU A CA 1
ATOM 1531 C C . LEU A 1 200 ? -3.979 26.406 10.984 1 96.88 200 LEU A C 1
ATOM 1533 O O . LEU A 1 200 ? -3.41 26.156 12.047 1 96.88 200 LEU A O 1
ATOM 1537 N N . VAL A 1 201 ? -5.18 26.891 10.93 1 95.88 201 VAL A N 1
ATOM 1538 C CA . VAL A 1 201 ? -5.961 27.203 12.117 1 95.88 201 VAL A CA 1
ATOM 1539 C C . VAL A 1 201 ? -6.34 25.922 12.859 1 95.88 201 VAL A C 1
ATOM 1541 O O . VAL A 1 201 ? -6.133 25.812 14.07 1 95.88 201 VAL A O 1
ATOM 1544 N N . LYS A 1 202 ? -6.797 24.984 12.117 1 93.25 202 LYS A N 1
ATOM 1545 C CA . LYS A 1 202 ? -7.266 23.719 12.695 1 93.25 202 LYS A CA 1
ATOM 1546 C C . LYS A 1 202 ? -6.141 23 13.43 1 93.25 202 LYS A C 1
ATOM 1548 O O . LYS A 1 202 ? -6.352 22.453 14.516 1 93.25 202 LYS A O 1
ATOM 1553 N N . ASN A 1 203 ? -4.961 23.047 12.836 1 94.94 203 ASN A N 1
ATOM 1554 C CA . ASN A 1 203 ? -3.838 22.266 13.359 1 94.94 203 ASN A CA 1
ATOM 1555 C C . ASN A 1 203 ? -2.904 23.141 14.195 1 94.94 203 ASN A C 1
ATOM 1557 O O . ASN A 1 203 ? -1.906 22.641 14.727 1 94.94 203 ASN A O 1
ATOM 1561 N N . ARG A 1 204 ? -3.225 24.438 14.344 1 96.69 204 ARG A N 1
ATOM 1562 C CA . ARG A 1 204 ? -2.465 25.406 15.125 1 96.69 204 ARG A CA 1
ATOM 1563 C C . ARG A 1 204 ? -1.005 25.438 14.688 1 96.69 204 ARG A C 1
ATOM 1565 O O . ARG A 1 204 ? -0.1 25.375 15.523 1 96.69 204 ARG A O 1
ATOM 1572 N N . CYS A 1 205 ? -0.81 25.438 13.398 1 97.81 205 CYS A N 1
ATOM 1573 C CA . CYS A 1 205 ? 0.527 25.547 12.828 1 97.81 205 CYS A CA 1
ATOM 1574 C C . CYS A 1 205 ? 0.948 27 12.695 1 97.81 205 CYS A C 1
ATOM 1576 O O . CYS A 1 205 ? 0.102 27.906 12.672 1 97.81 205 CYS A O 1
ATOM 1578 N N . ASP A 1 206 ? 2.219 27.203 12.68 1 98.19 206 ASP A N 1
ATOM 1579 C CA . ASP A 1 206 ? 2.74 28.531 12.383 1 98.19 206 ASP A CA 1
ATOM 1580 C C . ASP A 1 206 ? 2.795 28.766 10.875 1 98.19 206 ASP A C 1
ATOM 1582 O O . ASP A 1 206 ? 2.586 29.891 10.406 1 98.19 206 ASP A O 1
ATOM 1586 N N . PHE A 1 207 ? 3.1 27.719 10.141 1 98.62 207 PHE A N 1
ATOM 1587 C CA . PHE A 1 207 ? 3.141 27.75 8.68 1 98.62 207 PHE A CA 1
ATOM 1588 C C . PHE A 1 207 ? 2.516 26.484 8.102 1 98.62 207 PHE A C 1
ATOM 1590 O O . PHE A 1 207 ? 2.52 25.438 8.742 1 98.62 207 PHE A O 1
ATOM 1597 N N . VAL A 1 208 ? 1.984 26.578 6.863 1 98.38 208 VAL A N 1
ATOM 1598 C CA . VAL A 1 208 ? 1.567 25.438 6.059 1 98.38 208 VAL A CA 1
ATOM 1599 C C . VAL A 1 208 ? 2.135 25.562 4.648 1 98.38 208 VAL A C 1
ATOM 1601 O O . VAL A 1 208 ? 1.992 26.609 4.008 1 98.38 208 VAL A O 1
ATOM 1604 N N . LEU A 1 209 ? 2.871 24.625 4.277 1 98.12 209 LEU A N 1
ATOM 1605 C CA . LEU A 1 209 ? 3.277 24.547 2.881 1 98.12 209 LEU A CA 1
ATOM 1606 C C . LEU A 1 209 ? 2.18 23.922 2.029 1 98.12 209 LEU A C 1
ATOM 1608 O O . LEU A 1 209 ? 1.779 22.781 2.268 1 98.12 209 LEU A O 1
ATOM 1612 N N . ALA A 1 210 ? 1.705 24.641 1.064 1 96.12 210 ALA A N 1
ATOM 1613 C CA . ALA A 1 210 ? 0.625 24.172 0.197 1 96.12 210 ALA A CA 1
ATOM 1614 C C . ALA A 1 210 ? 1.115 23.984 -1.236 1 96.12 210 ALA A C 1
ATOM 1616 O O . ALA A 1 210 ? 1.851 24.828 -1.763 1 96.12 210 ALA A O 1
ATOM 1617 N N . ASN A 1 211 ? 0.789 22.891 -1.734 1 93.19 211 ASN A N 1
ATOM 1618 C CA . ASN A 1 211 ? 1.125 22.641 -3.133 1 93.19 211 ASN A CA 1
ATOM 1619 C C . ASN A 1 211 ? 0.038 21.844 -3.836 1 93.19 211 ASN A C 1
ATOM 1621 O O . ASN A 1 211 ? -0.805 21.219 -3.184 1 93.19 211 ASN A O 1
ATOM 1625 N N . ASP A 1 212 ? -0.002 21.984 -5.133 1 90.75 212 ASP A N 1
ATOM 1626 C CA . ASP A 1 212 ? -0.899 21.25 -6.012 1 90.75 212 ASP A CA 1
ATOM 1627 C C . ASP A 1 212 ? -0.142 20.172 -6.789 1 90.75 212 ASP A C 1
ATOM 1629 O O . ASP A 1 212 ? 0.852 20.469 -7.457 1 90.75 212 ASP A O 1
ATOM 1633 N N . LEU A 1 213 ? -0.687 19.016 -6.691 1 86.44 213 LEU A N 1
ATOM 1634 C CA . LEU A 1 213 ? -0.035 17.875 -7.328 1 86.44 213 LEU A CA 1
ATOM 1635 C C . LEU A 1 213 ? 0.203 18.141 -8.812 1 86.44 213 LEU A C 1
ATOM 1637 O O . LEU A 1 213 ? 1.187 17.656 -9.383 1 86.44 213 LEU A O 1
ATOM 1641 N N . MET A 1 214 ? -0.695 18.875 -9.445 1 86.44 214 MET A N 1
ATOM 1642 C CA . MET A 1 214 ? -0.585 19.172 -10.875 1 86.44 214 MET A CA 1
ATOM 1643 C C . MET A 1 214 ? 0.664 20 -11.164 1 86.44 214 MET A C 1
ATOM 1645 O O . MET A 1 214 ? 1.116 20.078 -12.305 1 86.44 214 MET A O 1
ATOM 1649 N N . ASN A 1 215 ? 1.172 20.547 -10.109 1 86.62 215 ASN A N 1
ATOM 1650 C CA . ASN A 1 215 ? 2.344 21.406 -10.273 1 86.62 215 ASN A CA 1
ATOM 1651 C C . ASN A 1 215 ? 3.604 20.734 -9.734 1 86.62 215 ASN A C 1
ATOM 1653 O O . ASN A 1 215 ? 4.59 21.422 -9.438 1 86.62 215 ASN A O 1
ATOM 1657 N N . VAL A 1 216 ? 3.527 19.5 -9.422 1 84.31 216 VAL A N 1
ATOM 1658 C CA . VAL A 1 216 ? 4.664 18.734 -8.93 1 84.31 216 VAL A CA 1
ATOM 1659 C C . VAL A 1 216 ? 5.152 17.781 -10.023 1 84.31 216 VAL A C 1
ATOM 1661 O O . VAL A 1 216 ? 4.457 16.828 -10.383 1 84.31 216 VAL A O 1
ATOM 1664 N N . HIS A 1 217 ? 6.211 18.062 -10.523 1 81.5 217 HIS A N 1
ATOM 1665 C CA . HIS A 1 217 ? 6.875 17.266 -11.539 1 81.5 217 HIS A CA 1
ATOM 1666 C C . HIS A 1 217 ? 8.312 16.953 -11.148 1 81.5 217 HIS A C 1
ATOM 1668 O O . HIS A 1 217 ? 8.781 17.391 -10.094 1 81.5 217 HIS A O 1
ATOM 1674 N N . GLU A 1 218 ? 8.969 16.203 -11.906 1 74 218 GLU A N 1
ATOM 1675 C CA . GLU A 1 218 ? 10.336 15.773 -11.609 1 74 218 GLU A CA 1
ATOM 1676 C C . GLU A 1 218 ? 11.266 16.969 -11.438 1 74 218 GLU A C 1
ATOM 1678 O O . GLU A 1 218 ? 12.078 17 -10.516 1 74 218 GLU A O 1
ATOM 1683 N N . THR A 1 219 ? 11.062 17.969 -12.195 1 77.94 219 THR A N 1
ATOM 1684 C CA . THR A 1 219 ? 12 19.094 -12.164 1 77.94 219 THR A CA 1
ATOM 1685 C C . THR A 1 219 ? 11.328 20.344 -11.602 1 77.94 219 THR A C 1
ATOM 1687 O O . THR A 1 219 ? 11.977 21.375 -11.422 1 77.94 219 THR A O 1
ATOM 1690 N N . GLU A 1 220 ? 10.047 20.266 -11.422 1 87 220 GLU A N 1
ATOM 1691 C CA . GLU A 1 220 ? 9.297 21.422 -10.922 1 87 220 GLU A CA 1
ATOM 1692 C C . GLU A 1 220 ? 8.43 21.031 -9.727 1 87 220 GLU A C 1
ATOM 1694 O O . GLU A 1 220 ? 7.809 19.969 -9.719 1 87 220 GLU A O 1
ATOM 1699 N N . HIS A 1 221 ? 8.547 21.922 -8.711 1 92.75 221 HIS A N 1
ATOM 1700 C CA . HIS A 1 221 ? 7.73 21.766 -7.516 1 92.75 221 HIS A CA 1
ATOM 1701 C C . HIS A 1 221 ? 7.352 23.125 -6.93 1 92.75 221 HIS A C 1
ATOM 1703 O O . HIS A 1 221 ? 8.109 23.703 -6.145 1 92.75 221 HIS A O 1
ATOM 1709 N N .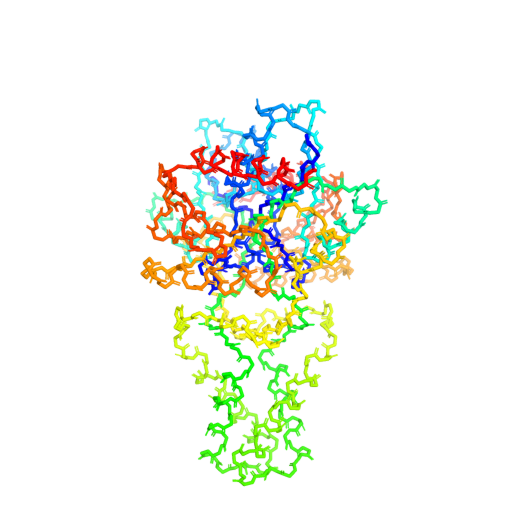 LYS A 1 222 ? 6.168 23.578 -7.352 1 94.25 222 LYS A N 1
ATOM 1710 C CA . LYS A 1 222 ? 5.691 24.844 -6.801 1 94.25 222 LYS A CA 1
ATOM 1711 C C . LYS A 1 222 ? 5.105 24.641 -5.406 1 94.25 222 LYS A C 1
ATOM 1713 O O . LYS A 1 222 ? 4.277 23.75 -5.191 1 94.25 222 LYS A O 1
ATOM 1718 N N . GLY A 1 223 ? 5.578 25.438 -4.484 1 96.19 223 GLY A N 1
ATOM 1719 C CA . GLY A 1 223 ? 5.062 25.422 -3.125 1 96.19 223 GLY A CA 1
ATOM 1720 C C . GLY A 1 223 ? 4.816 26.812 -2.566 1 96.19 223 GLY A C 1
ATOM 1721 O O . GLY A 1 223 ? 5.598 27.734 -2.809 1 96.19 223 GLY A O 1
ATOM 1722 N N . LEU A 1 224 ? 3.727 26.984 -1.925 1 97.75 224 LEU A N 1
ATOM 1723 C CA . LEU A 1 224 ? 3.371 28.219 -1.235 1 97.75 224 LEU A CA 1
ATOM 1724 C C . LEU A 1 224 ? 3.486 28.047 0.276 1 97.75 224 LEU A C 1
ATOM 1726 O O . LEU A 1 224 ? 2.873 27.156 0.853 1 97.75 224 LEU A O 1
ATOM 1730 N N . LEU A 1 225 ? 4.32 28.859 0.845 1 98.38 225 LEU A N 1
ATOM 1731 C CA . LEU A 1 225 ? 4.336 28.906 2.303 1 98.38 225 LEU A CA 1
ATOM 1732 C C . LEU A 1 225 ? 3.311 29.906 2.83 1 98.38 225 LEU A C 1
ATOM 1734 O O . LEU A 1 225 ? 3.334 31.078 2.461 1 98.38 225 LEU A O 1
ATOM 1738 N N . ILE A 1 226 ? 2.443 29.406 3.674 1 98.25 226 ILE A N 1
ATOM 1739 C CA . ILE A 1 226 ? 1.294 30.188 4.105 1 98.25 226 ILE A CA 1
ATOM 1740 C C . ILE A 1 226 ? 1.311 30.328 5.629 1 98.25 226 ILE A C 1
ATOM 1742 O O . ILE A 1 226 ? 1.612 29.375 6.344 1 98.25 226 ILE A O 1
ATOM 1746 N N . ASN A 1 227 ? 1.034 31.5 6.172 1 96.94 227 ASN A N 1
ATOM 1747 C CA . ASN A 1 227 ? 0.792 31.734 7.59 1 96.94 227 ASN A CA 1
ATOM 1748 C C . ASN A 1 227 ? -0.577 32.375 7.828 1 96.94 227 ASN A C 1
ATOM 1750 O O . ASN A 1 227 ? -1.459 32.281 6.973 1 96.94 227 ASN A O 1
ATOM 1754 N N . GLU A 1 228 ? -0.803 32.875 9.008 1 93.25 228 GLU A N 1
ATOM 1755 C CA . GLU A 1 228 ? -2.105 33.406 9.398 1 93.25 228 GLU A CA 1
ATOM 1756 C C . GLU A 1 228 ? -2.525 34.562 8.492 1 93.25 228 GLU A C 1
ATOM 1758 O O . GLU A 1 228 ? -3.719 34.812 8.289 1 93.25 228 GLU A O 1
ATOM 1763 N N . THR A 1 229 ? -1.571 35.219 7.812 1 93.56 229 THR A N 1
ATOM 1764 C CA . THR A 1 229 ? -1.874 36.406 7.027 1 93.56 229 THR A CA 1
ATOM 1765 C C . THR A 1 229 ? -1.978 36.062 5.547 1 93.56 229 THR A C 1
ATOM 1767 O O . THR A 1 229 ? -2.379 36.906 4.738 1 93.56 229 THR A O 1
ATOM 1770 N N . GLY A 1 230 ? -1.599 34.906 5.199 1 94.88 230 GLY A N 1
ATOM 1771 C CA . GLY A 1 230 ? -1.646 34.531 3.801 1 94.88 230 GLY A CA 1
ATOM 1772 C C . GLY A 1 230 ? -0.326 33.969 3.291 1 94.88 230 GLY A C 1
ATOM 1773 O O . GLY A 1 230 ? 0.408 33.312 4.035 1 94.88 230 GLY A O 1
ATOM 1774 N N . ILE A 1 231 ? -0.088 34.219 2.014 1 95.94 231 ILE A N 1
ATOM 1775 C CA . ILE A 1 231 ? 1.128 33.719 1.395 1 95.94 231 ILE A CA 1
ATOM 1776 C C . ILE A 1 231 ? 2.336 34.5 1.891 1 95.94 231 ILE A C 1
ATOM 1778 O O . ILE A 1 231 ? 2.406 35.719 1.709 1 95.94 231 ILE A O 1
ATOM 1782 N N . VAL A 1 232 ? 3.246 33.812 2.41 1 96 232 VAL A N 1
ATOM 1783 C CA . VAL A 1 232 ? 4.477 34.438 2.916 1 96 232 VAL A CA 1
ATOM 1784 C C . VAL A 1 232 ? 5.539 34.438 1.82 1 96 232 VAL A C 1
ATOM 1786 O O . VAL A 1 232 ? 6.23 35.438 1.622 1 96 232 VAL A O 1
ATOM 1789 N N . GLN A 1 233 ? 5.66 33.312 1.193 1 97.31 233 GLN A N 1
ATOM 1790 C CA . GLN A 1 233 ? 6.684 33.125 0.172 1 97.31 233 GLN A CA 1
ATOM 1791 C C . GLN A 1 233 ? 6.34 31.953 -0.733 1 97.31 233 GLN A C 1
ATOM 1793 O O . GLN A 1 233 ? 5.523 31.094 -0.37 1 97.31 233 GLN A O 1
ATOM 1798 N N . GLU A 1 234 ? 6.84 32 -1.967 1 96.94 234 GLU A N 1
ATOM 1799 C CA . GLU A 1 234 ? 6.668 30.875 -2.893 1 96.94 234 GLU A CA 1
ATOM 1800 C C . GLU A 1 234 ? 8.016 30.375 -3.408 1 96.94 234 GLU A C 1
ATOM 1802 O O . GLU A 1 234 ? 9.008 31.109 -3.389 1 96.94 234 GLU A O 1
ATOM 1807 N N . ALA A 1 235 ? 8.094 29.156 -3.711 1 96.44 235 ALA A N 1
ATOM 1808 C CA . ALA A 1 235 ? 9.273 28.531 -4.301 1 96.44 235 ALA A CA 1
ATOM 1809 C C . ALA A 1 235 ? 8.891 27.562 -5.414 1 96.44 235 ALA A C 1
ATOM 1811 O O . ALA A 1 235 ? 7.727 27.156 -5.52 1 96.44 235 ALA A O 1
ATOM 1812 N N . TYR A 1 236 ? 9.914 27.125 -6.258 1 94.56 236 TYR A N 1
ATOM 1813 C CA . TYR A 1 236 ? 9.555 26.422 -7.477 1 94.56 236 TYR A CA 1
ATOM 1814 C C . TYR A 1 236 ? 10.383 25.156 -7.637 1 94.56 236 TYR A C 1
ATOM 1816 O O . TYR A 1 236 ? 10.422 24.562 -8.711 1 94.56 236 TYR A O 1
ATOM 1824 N N . SER A 1 237 ? 11.102 24.797 -6.668 1 94.75 237 SER A N 1
ATOM 1825 C CA . SER A 1 237 ? 11.852 23.547 -6.613 1 94.75 237 SER A CA 1
ATOM 1826 C C . SER A 1 237 ? 11.906 22.984 -5.191 1 94.75 237 SER A C 1
ATOM 1828 O O . SER A 1 237 ? 11.648 23.719 -4.23 1 94.75 237 SER A O 1
ATOM 1830 N N . LYS A 1 238 ? 12.219 21.766 -5.09 1 94.19 238 LYS A N 1
ATOM 1831 C CA . LYS A 1 238 ? 12.336 21.172 -3.766 1 94.19 238 LYS A CA 1
ATOM 1832 C C . LYS A 1 238 ? 13.398 21.875 -2.934 1 94.19 238 LYS A C 1
ATOM 1834 O O . LYS A 1 238 ? 13.188 22.156 -1.756 1 94.19 238 LYS A O 1
ATOM 1839 N N . GLN A 1 239 ? 14.484 22.172 -3.588 1 94.69 239 GLN A N 1
ATOM 1840 C CA . GLN A 1 239 ? 15.562 22.875 -2.902 1 94.69 239 GLN A CA 1
ATOM 1841 C C . GLN A 1 239 ? 15.133 24.281 -2.496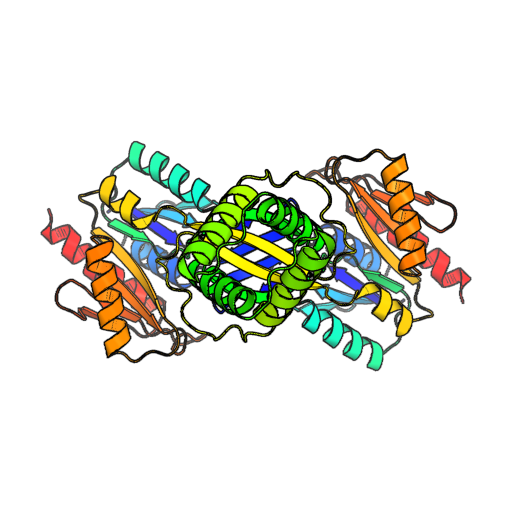 1 94.69 239 GLN A C 1
ATOM 1843 O O . GLN A 1 239 ? 15.453 24.734 -1.399 1 94.69 239 GLN A O 1
ATOM 1848 N N . GLY A 1 240 ? 14.461 24.859 -3.438 1 96.44 240 GLY A N 1
ATOM 1849 C CA . GLY A 1 240 ? 13.93 26.172 -3.127 1 96.44 240 GLY A CA 1
ATOM 1850 C C . GLY A 1 240 ? 12.961 26.172 -1.959 1 96.44 240 GLY A C 1
ATOM 1851 O O . GLY A 1 240 ? 13.008 27.062 -1.107 1 96.44 240 GLY A O 1
ATOM 1852 N N . ILE A 1 241 ? 12.125 25.219 -1.932 1 97.19 241 ILE A N 1
ATOM 1853 C CA . ILE A 1 241 ? 11.172 25.078 -0.839 1 97.19 241 ILE A CA 1
ATOM 1854 C C . ILE A 1 241 ? 11.914 24.875 0.477 1 97.19 241 ILE A C 1
ATOM 1856 O O . ILE A 1 241 ? 11.578 25.484 1.495 1 97.19 241 ILE A O 1
ATOM 1860 N N . GLY A 1 242 ? 12.906 24.016 0.436 1 97.81 242 GLY A N 1
ATOM 1861 C CA . GLY A 1 242 ? 13.727 23.797 1.617 1 97.81 242 GLY A CA 1
ATOM 1862 C C . GLY A 1 242 ? 14.312 25.078 2.178 1 97.81 242 GLY A C 1
ATOM 1863 O O . GLY A 1 242 ? 14.188 25.359 3.371 1 97.81 242 GLY A O 1
ATOM 1864 N N . SER A 1 243 ? 14.922 25.891 1.325 1 97.81 243 SER A N 1
ATOM 1865 C CA . SER A 1 243 ? 15.531 27.141 1.734 1 97.81 243 SER A CA 1
ATOM 1866 C C . SER A 1 243 ? 14.492 28.109 2.281 1 97.81 243 SER A C 1
ATOM 1868 O O . SER A 1 243 ? 14.75 28.812 3.258 1 97.81 243 SER A O 1
ATOM 1870 N N . MET A 1 244 ? 13.422 28.125 1.602 1 98.38 244 MET A N 1
ATOM 1871 C CA . MET A 1 244 ? 12.328 29 2.014 1 98.38 244 MET A CA 1
ATOM 1872 C C . MET A 1 244 ? 11.844 28.641 3.418 1 98.38 244 MET A C 1
ATOM 1874 O O . MET A 1 244 ? 11.641 29.531 4.254 1 98.38 244 MET A O 1
ATOM 1878 N N . ILE A 1 245 ? 11.703 27.375 3.686 1 98.56 245 ILE A N 1
ATOM 1879 C CA . ILE A 1 245 ? 11.227 26.906 4.984 1 98.56 245 ILE A CA 1
ATOM 1880 C C . ILE A 1 245 ? 12.258 27.25 6.059 1 98.56 245 ILE A C 1
ATOM 1882 O O . ILE A 1 245 ? 11.914 27.766 7.121 1 98.56 245 ILE A O 1
ATOM 1886 N N . VAL A 1 246 ? 13.539 27.047 5.805 1 98.62 246 VAL A N 1
ATOM 1887 C CA . VAL A 1 246 ? 14.594 27.328 6.77 1 98.62 246 VAL A CA 1
ATOM 1888 C C . VAL A 1 246 ? 14.57 28.812 7.137 1 98.62 246 VAL A C 1
ATOM 1890 O O . VAL A 1 246 ? 14.562 29.172 8.32 1 98.62 246 VAL A O 1
ATOM 1893 N N . LYS A 1 247 ? 14.539 29.609 6.133 1 98.44 247 LYS A N 1
ATOM 1894 C CA . LYS A 1 247 ? 14.57 31.062 6.336 1 98.44 247 LYS A CA 1
ATOM 1895 C C . LYS A 1 247 ? 13.414 31.516 7.219 1 98.44 247 LYS A C 1
ATOM 1897 O O . LYS A 1 247 ? 13.617 32.25 8.188 1 98.44 247 LYS A O 1
ATOM 1902 N N . ASN A 1 248 ? 12.273 31.109 6.902 1 98.5 248 ASN A N 1
ATOM 1903 C CA . ASN A 1 248 ? 11.086 31.578 7.605 1 98.5 248 ASN A CA 1
ATOM 1904 C C . ASN A 1 248 ? 10.984 30.969 9 1 98.5 248 ASN A C 1
ATOM 1906 O O . ASN A 1 248 ? 10.547 31.625 9.945 1 98.5 248 ASN A O 1
ATOM 1910 N N . VAL A 1 249 ? 11.359 29.688 9.133 1 98.5 249 VAL A N 1
ATOM 1911 C CA . VAL A 1 249 ? 11.32 29.031 10.43 1 98.5 249 VAL A CA 1
ATOM 1912 C C . VAL A 1 249 ? 12.336 29.672 11.367 1 98.5 249 VAL A C 1
ATOM 1914 O O . VAL A 1 249 ? 12.039 29.922 12.539 1 98.5 249 VAL A O 1
ATOM 1917 N N . GLU A 1 250 ? 13.555 29.984 10.906 1 98.31 250 GLU A N 1
ATOM 1918 C CA . GLU A 1 250 ? 14.57 30.656 11.719 1 98.31 250 GLU A CA 1
ATOM 1919 C C . GLU A 1 250 ? 14.078 32.031 12.203 1 98.31 250 GLU A C 1
ATOM 1921 O O . GLU A 1 250 ? 14.273 32.375 13.367 1 98.31 250 GLU A O 1
ATOM 1926 N N . LYS A 1 251 ? 13.555 32.719 11.258 1 97.88 251 LYS A N 1
ATOM 1927 C CA . LYS A 1 251 ? 13.047 34.031 11.594 1 97.88 251 LYS A CA 1
ATOM 1928 C C . LYS A 1 251 ? 12.008 33.969 12.703 1 97.88 251 LYS A C 1
ATOM 1930 O O . LYS A 1 251 ? 12.086 34.688 13.695 1 97.88 251 LYS A O 1
ATOM 1935 N N . LYS A 1 252 ? 11.047 33.094 12.523 1 97.44 252 LYS A N 1
ATOM 1936 C CA . LYS A 1 252 ? 9.992 32.906 13.523 1 97.44 252 LYS A CA 1
ATOM 1937 C C . LYS A 1 252 ? 10.57 32.469 14.859 1 97.44 252 LYS A C 1
ATOM 1939 O O . LYS A 1 252 ? 10.133 32.938 15.914 1 97.44 252 LYS A O 1
ATOM 1944 N N . TRP A 1 253 ? 11.5 31.547 14.812 1 97 253 TRP A N 1
ATOM 1945 C CA . TRP A 1 253 ? 12.148 31.016 16.016 1 97 253 TRP A CA 1
ATOM 1946 C C . TRP A 1 253 ? 12.852 32.125 16.781 1 97 253 TRP A C 1
ATOM 1948 O O . TRP A 1 253 ? 12.766 32.219 18 1 97 253 TRP A O 1
ATOM 1958 N N . ARG A 1 254 ? 13.508 33.062 16.062 1 96.38 254 ARG A N 1
ATOM 1959 C CA . ARG A 1 254 ? 14.211 34.188 16.672 1 96.38 254 ARG A CA 1
ATOM 1960 C C . ARG A 1 254 ? 13.234 35.156 17.328 1 96.38 254 ARG A C 1
ATOM 1962 O O . ARG A 1 254 ? 13.523 35.719 18.375 1 96.38 254 ARG A O 1
ATOM 1969 N N . GLU A 1 255 ? 12.148 35.25 16.688 1 94.06 255 GLU A N 1
ATOM 1970 C CA . GLU A 1 255 ? 11.133 36.156 17.203 1 94.06 255 GLU A CA 1
ATOM 1971 C C . GLU A 1 255 ? 10.508 35.625 18.5 1 94.06 255 GLU A C 1
ATOM 1973 O O . GLU A 1 255 ? 9.977 36.406 19.297 1 94.06 255 GLU A O 1
ATOM 1978 N N . GLN A 1 256 ? 10.516 34.406 18.672 1 90.12 256 GLN A N 1
ATOM 1979 C CA . GLN A 1 256 ? 9.891 33.75 19.828 1 90.12 256 GLN A CA 1
ATOM 1980 C C . GLN A 1 256 ? 10.859 33.688 21 1 90.12 256 GLN A C 1
ATOM 1982 O O . GLN A 1 256 ? 10.477 33.281 22.109 1 90.12 256 GLN A O 1
ATOM 1987 N N . GLN A 1 257 ? 12.148 33.906 20.75 1 85.25 257 GLN A N 1
ATOM 1988 C CA . GLN A 1 257 ? 13.109 33.938 21.844 1 85.25 257 GLN A CA 1
ATOM 1989 C C . GLN A 1 257 ? 12.992 35.219 22.656 1 85.25 257 GLN A C 1
ATOM 1991 O O . GLN A 1 257 ? 12.617 36.25 22.141 1 85.25 257 GLN A O 1
ATOM 1996 N N . MET B 1 1 ? 18.469 -21.625 -21.828 1 97.62 1 MET B N 1
ATOM 1997 C CA . MET B 1 1 ? 17.031 -21.375 -21.797 1 97.62 1 MET B CA 1
ATOM 1998 C C . MET B 1 1 ? 16.75 -19.875 -21.703 1 97.62 1 MET B C 1
ATOM 2000 O O . MET B 1 1 ? 17.578 -19.109 -21.219 1 97.62 1 MET B O 1
ATOM 2004 N N . ASP B 1 2 ? 15.641 -19.484 -22.25 1 98.44 2 ASP B N 1
ATOM 2005 C CA . ASP B 1 2 ? 15.047 -18.188 -21.969 1 98.44 2 ASP B CA 1
ATOM 2006 C C . ASP B 1 2 ? 14.031 -18.281 -20.828 1 98.44 2 ASP B C 1
ATOM 2008 O O . ASP B 1 2 ? 13 -18.938 -20.969 1 98.44 2 ASP B O 1
ATOM 2012 N N . VAL B 1 3 ? 14.391 -17.578 -19.734 1 98.81 3 VAL B N 1
ATOM 2013 C CA . VAL B 1 3 ? 13.602 -17.75 -18.516 1 98.81 3 VAL B CA 1
ATOM 2014 C C . VAL B 1 3 ? 12.969 -16.422 -18.109 1 98.81 3 VAL B C 1
ATOM 2016 O O . VAL B 1 3 ? 13.625 -15.367 -18.188 1 98.81 3 VAL B O 1
ATOM 2019 N N . LEU B 1 4 ? 11.742 -16.484 -17.766 1 98.88 4 LEU B N 1
ATOM 2020 C CA . LEU B 1 4 ? 11.039 -15.32 -17.219 1 98.88 4 LEU B CA 1
ATOM 2021 C C . LEU B 1 4 ? 10.82 -15.484 -15.711 1 98.88 4 LEU B C 1
ATOM 2023 O O . LEU B 1 4 ? 10.32 -16.531 -15.266 1 98.88 4 LEU B O 1
ATOM 2027 N N . VAL B 1 5 ? 11.234 -14.523 -14.922 1 98.81 5 VAL B N 1
ATOM 2028 C CA . VAL B 1 5 ? 11 -14.508 -13.484 1 98.81 5 VAL B CA 1
ATOM 2029 C C . VAL B 1 5 ? 10.242 -13.242 -13.102 1 98.81 5 VAL B C 1
ATOM 2031 O O . VAL B 1 5 ? 10.625 -12.133 -13.484 1 98.81 5 VAL B O 1
ATOM 2034 N N . THR B 1 6 ? 9.117 -13.398 -12.461 1 98.56 6 THR B N 1
ATOM 2035 C CA . THR B 1 6 ? 8.43 -12.25 -11.883 1 98.56 6 THR B CA 1
ATOM 2036 C C . THR B 1 6 ? 8.633 -12.203 -10.367 1 98.56 6 THR B C 1
ATOM 2038 O O . THR B 1 6 ? 8.664 -13.25 -9.711 1 98.56 6 THR B O 1
ATOM 2041 N N . ALA B 1 7 ? 8.852 -11.031 -9.828 1 97.88 7 ALA B N 1
ATOM 2042 C CA . ALA B 1 7 ? 9.141 -10.891 -8.406 1 97.88 7 ALA B CA 1
ATOM 2043 C C . ALA B 1 7 ? 8.648 -9.547 -7.875 1 97.88 7 ALA B C 1
ATOM 2045 O O . ALA B 1 7 ? 8.414 -8.617 -8.648 1 97.88 7 ALA B O 1
ATOM 2046 N N . GLY B 1 8 ? 8.531 -9.492 -6.582 1 96.12 8 GLY B N 1
ATOM 2047 C CA . GLY B 1 8 ? 7.984 -8.305 -5.953 1 96.12 8 GLY B CA 1
ATOM 2048 C C . GLY B 1 8 ? 6.5 -8.406 -5.664 1 96.12 8 GLY B C 1
ATOM 2049 O O . GLY B 1 8 ? 5.953 -9.516 -5.594 1 96.12 8 GLY B O 1
ATOM 2050 N N . GLY B 1 9 ? 5.91 -7.227 -5.375 1 95.25 9 GLY B N 1
ATOM 2051 C CA . GLY B 1 9 ? 4.488 -7.152 -5.09 1 95.25 9 GLY B CA 1
ATOM 2052 C C . GLY B 1 9 ? 3.787 -6.039 -5.848 1 95.25 9 GLY B C 1
ATOM 2053 O O . GLY B 1 9 ? 4.316 -4.93 -5.965 1 95.25 9 GLY B O 1
ATOM 2054 N N . THR B 1 10 ? 2.676 -6.344 -6.391 1 95.56 10 THR B N 1
ATOM 2055 C CA . THR B 1 10 ? 1.94 -5.332 -7.141 1 95.56 10 THR B CA 1
ATOM 2056 C C . THR B 1 10 ? 1.229 -4.371 -6.191 1 95.56 10 THR B C 1
ATOM 2058 O O . THR B 1 10 ? 1.054 -4.672 -5.008 1 95.56 10 THR B O 1
ATOM 2061 N N . SER B 1 11 ? 0.935 -3.248 -6.699 1 93.5 11 SER B N 1
ATOM 2062 C CA . SER B 1 11 ? 0.199 -2.217 -5.973 1 93.5 11 SER B CA 1
ATOM 2063 C C . SER B 1 11 ? -1 -1.725 -6.777 1 93.5 11 SER B C 1
ATOM 2065 O O . SER B 1 11 ? -0.889 -1.477 -7.98 1 93.5 11 SER B O 1
ATOM 2067 N N . GLU B 1 12 ? -2.119 -1.65 -6.082 1 91.38 12 GLU B N 1
ATOM 2068 C CA . GLU B 1 12 ? -3.35 -1.166 -6.703 1 91.38 12 GLU B CA 1
ATOM 2069 C C . GLU B 1 12 ? -3.721 0.219 -6.18 1 91.38 12 GLU B C 1
ATOM 2071 O O . GLU B 1 12 ? -3.938 0.399 -4.98 1 91.38 12 GLU B O 1
ATOM 2076 N N . PRO B 1 13 ? -3.848 1.132 -7.062 1 88.62 13 PRO B N 1
ATOM 2077 C CA . PRO B 1 13 ? -4.168 2.484 -6.602 1 88.62 13 PRO B CA 1
ATOM 2078 C C . PRO B 1 13 ? -5.586 2.6 -6.047 1 88.62 13 PRO B C 1
ATOM 2080 O O . PRO B 1 13 ? -6.508 1.967 -6.57 1 88.62 13 PRO B O 1
ATOM 2083 N N . ILE B 1 14 ? -5.789 3.238 -4.949 1 84.5 14 ILE B N 1
ATOM 2084 C CA . ILE B 1 14 ? -7.09 3.609 -4.402 1 84.5 14 ILE B CA 1
ATOM 2085 C C . ILE B 1 14 ? -7.453 5.023 -4.848 1 84.5 14 ILE B C 1
ATOM 2087 O O . ILE B 1 14 ? -8.547 5.258 -5.355 1 84.5 14 ILE B O 1
ATOM 2091 N N . ASP B 1 15 ? -6.508 5.898 -4.699 1 80.69 15 ASP B N 1
ATOM 2092 C CA . ASP B 1 15 ? -6.602 7.273 -5.176 1 80.69 15 ASP B CA 1
ATOM 2093 C C . ASP B 1 15 ? -5.223 7.836 -5.508 1 80.69 15 ASP B C 1
ATOM 2095 O O . ASP B 1 15 ? -4.273 7.082 -5.723 1 80.69 15 ASP B O 1
ATOM 2099 N N . ASN B 1 16 ? -5.137 9.109 -5.613 1 77.81 16 ASN B N 1
ATOM 2100 C CA . ASN B 1 16 ? -3.898 9.719 -6.078 1 77.81 16 ASN B CA 1
ATOM 2101 C C . ASN B 1 16 ? -2.797 9.633 -5.027 1 77.81 16 ASN B C 1
ATOM 2103 O O . ASN B 1 16 ? -1.619 9.805 -5.34 1 77.81 16 ASN B O 1
ATOM 2107 N N . VAL B 1 17 ? -3.248 9.273 -3.775 1 77.69 17 VAL B N 1
ATOM 2108 C CA . VAL B 1 17 ? -2.24 9.367 -2.723 1 77.69 17 VAL B CA 1
ATOM 2109 C C . VAL B 1 17 ? -2.109 8.016 -2.014 1 77.69 17 VAL B C 1
ATOM 2111 O O . VAL B 1 17 ? -1.161 7.801 -1.257 1 77.69 17 VAL B O 1
ATOM 2114 N N . ARG B 1 18 ? -3.01 7.125 -2.348 1 86.44 18 ARG B N 1
ATOM 2115 C CA . ARG B 1 18 ? -3.002 5.863 -1.619 1 86.44 18 ARG B CA 1
ATOM 2116 C C . ARG B 1 18 ? -3.055 4.68 -2.578 1 86.44 18 ARG B C 1
ATOM 2118 O O . ARG B 1 18 ? -3.623 4.781 -3.668 1 86.44 18 ARG B O 1
ATOM 2125 N N . SER B 1 19 ? -2.539 3.543 -2.078 1 91.44 19 SER B N 1
ATOM 2126 C CA . SER B 1 19 ? -2.652 2.277 -2.797 1 91.44 19 SER B CA 1
ATOM 2127 C C . SER B 1 19 ? -2.701 1.097 -1.835 1 91.44 19 SER B C 1
ATOM 2129 O O . SER B 1 19 ? -2.324 1.223 -0.669 1 91.44 19 SER B O 1
ATOM 2131 N N . ILE B 1 20 ? -3.229 0.017 -2.295 1 90.62 20 ILE B N 1
ATOM 2132 C CA . ILE B 1 20 ? -3.113 -1.277 -1.632 1 90.62 20 ILE B CA 1
ATOM 2133 C C . ILE B 1 20 ? -1.943 -2.059 -2.225 1 90.62 20 ILE B C 1
ATOM 2135 O O . ILE B 1 20 ? -1.901 -2.303 -3.434 1 90.62 20 ILE B O 1
ATOM 2139 N N . THR B 1 21 ? -1.072 -2.381 -1.363 1 91.81 21 THR B N 1
ATOM 2140 C CA . THR B 1 21 ? 0.159 -2.998 -1.846 1 91.81 21 THR B CA 1
ATOM 2141 C C . THR B 1 21 ? 0.354 -4.375 -1.221 1 91.81 21 THR B C 1
ATOM 2143 O O . THR B 1 21 ? 0.16 -4.551 -0.016 1 91.81 21 THR B O 1
ATOM 2146 N N . ASN B 1 22 ? 0.672 -5.32 -2.068 1 91.12 22 ASN B N 1
ATOM 2147 C CA . ASN B 1 22 ? 1.157 -6.605 -1.571 1 91.12 22 ASN B CA 1
ATOM 2148 C C . ASN B 1 22 ? 2.627 -6.531 -1.167 1 91.12 22 ASN B C 1
ATOM 2150 O O . ASN B 1 22 ? 3.459 -6.027 -1.925 1 91.12 22 ASN B O 1
ATOM 2154 N N . HIS B 1 23 ? 2.84 -7.039 0.01 1 87 23 HIS B N 1
ATOM 2155 C CA . HIS B 1 23 ? 4.203 -6.949 0.525 1 87 23 HIS B CA 1
ATOM 2156 C C . HIS B 1 23 ? 5.055 -8.109 0.026 1 87 23 HIS B C 1
ATOM 2158 O O . HIS B 1 23 ? 4.719 -9.273 0.249 1 87 23 HIS B O 1
ATOM 2164 N N . SER B 1 24 ? 6.066 -7.73 -0.647 1 89.31 24 SER B N 1
ATOM 2165 C CA . SER B 1 24 ? 7.094 -8.688 -1.04 1 89.31 24 SER B CA 1
ATOM 2166 C C . SER B 1 24 ? 8.43 -7.992 -1.275 1 89.31 24 SER B C 1
ATOM 2168 O O . SER B 1 24 ? 8.523 -7.066 -2.082 1 89.31 24 SER B O 1
ATOM 2170 N N . SER B 1 25 ? 9.422 -8.43 -0.644 1 89.06 25 SER B N 1
ATOM 2171 C CA . SER B 1 25 ? 10.75 -7.848 -0.814 1 89.06 25 SER B CA 1
ATOM 2172 C C . SER B 1 25 ? 11.352 -8.227 -2.162 1 89.06 25 SER B C 1
ATOM 2174 O O . SER B 1 25 ? 12.281 -7.578 -2.637 1 89.06 25 SER B O 1
ATOM 2176 N N . GLY B 1 26 ? 10.844 -9.289 -2.689 1 93 26 GLY B N 1
ATOM 2177 C CA . GLY B 1 26 ? 11.398 -9.781 -3.938 1 93 26 GLY B CA 1
ATOM 2178 C C . GLY B 1 26 ? 12.68 -10.57 -3.744 1 93 26 GLY B C 1
ATOM 2179 O O . GLY B 1 26 ? 13.312 -10.984 -4.719 1 93 26 GLY B O 1
ATOM 2180 N N . GLY B 1 27 ? 13 -10.812 -2.5 1 93.19 27 GLY B N 1
ATOM 2181 C CA . GLY B 1 27 ? 14.258 -11.484 -2.207 1 93.19 27 GLY B CA 1
ATOM 2182 C C . GLY B 1 27 ? 14.344 -12.875 -2.812 1 93.19 27 GLY B C 1
ATOM 2183 O O . GLY B 1 27 ? 15.375 -13.242 -3.375 1 93.19 27 GLY B O 1
ATOM 2184 N N . LEU B 1 28 ? 13.352 -13.617 -2.67 1 94.12 28 LEU B N 1
ATOM 2185 C CA . LEU B 1 28 ? 13.336 -14.961 -3.229 1 94.12 28 LEU B CA 1
ATOM 2186 C C . LEU B 1 28 ? 13.391 -14.922 -4.75 1 94.12 28 LEU B C 1
ATOM 2188 O O . LEU B 1 28 ? 14.141 -15.68 -5.371 1 94.12 28 LEU B O 1
ATOM 2192 N N . GLY B 1 29 ? 12.578 -14.031 -5.371 1 96.81 29 GLY B N 1
ATOM 2193 C CA . GLY B 1 29 ? 12.633 -13.859 -6.812 1 96.81 29 GLY B CA 1
ATOM 2194 C C . GLY B 1 29 ? 14.023 -13.508 -7.316 1 96.81 29 GLY B C 1
ATOM 2195 O O . GLY B 1 29 ? 14.477 -14.047 -8.32 1 96.81 29 GLY B O 1
ATOM 2196 N N . LYS B 1 30 ? 14.656 -12.656 -6.59 1 97.62 30 LYS B N 1
ATOM 2197 C CA . LYS B 1 30 ? 16.016 -12.266 -6.926 1 97.62 30 LYS B CA 1
ATOM 2198 C C . LYS B 1 30 ? 16.969 -13.469 -6.895 1 97.62 30 LYS B C 1
ATOM 2200 O O . LYS B 1 30 ? 17.734 -13.688 -7.828 1 97.62 30 LYS B O 1
ATOM 2205 N N . ALA B 1 31 ? 16.891 -14.211 -5.828 1 96.81 31 ALA B N 1
ATOM 2206 C CA . ALA B 1 31 ? 17.75 -15.375 -5.668 1 96.81 31 ALA B CA 1
ATOM 2207 C C . ALA B 1 31 ? 17.547 -16.375 -6.797 1 96.81 31 ALA B C 1
ATOM 2209 O O . ALA B 1 31 ? 18.5 -16.953 -7.312 1 96.81 31 ALA B O 1
ATOM 2210 N N . ILE B 1 32 ? 16.359 -16.562 -7.199 1 98.19 32 ILE B N 1
ATOM 2211 C CA . ILE B 1 32 ? 16.016 -17.5 -8.266 1 98.19 32 ILE B CA 1
ATOM 2212 C C . ILE B 1 32 ? 16.594 -17 -9.594 1 98.19 32 ILE B C 1
ATOM 2214 O O . ILE B 1 32 ? 17.234 -17.75 -10.32 1 98.19 32 ILE B O 1
ATOM 2218 N N . ALA B 1 33 ? 16.344 -15.711 -9.859 1 98.69 33 ALA B N 1
ATOM 2219 C CA . ALA B 1 33 ? 16.875 -15.125 -11.086 1 98.69 33 ALA B CA 1
ATOM 2220 C C . ALA B 1 33 ? 18.391 -15.234 -11.148 1 98.69 33 ALA B C 1
ATOM 2222 O O . ALA B 1 33 ? 18.953 -15.617 -12.18 1 98.69 33 ALA B O 1
ATOM 2223 N N . GLU B 1 34 ? 18.969 -14.961 -10.055 1 98.56 34 GLU B N 1
ATOM 2224 C CA . GLU B 1 34 ? 20.438 -15.023 -9.984 1 98.56 34 GLU B CA 1
ATOM 2225 C C . GLU B 1 34 ? 20.922 -16.453 -10.188 1 98.56 34 GLU B C 1
ATOM 2227 O O . GLU B 1 34 ? 21.969 -16.672 -10.797 1 98.56 34 GLU B O 1
ATOM 2232 N N . SER B 1 35 ? 20.234 -17.375 -9.656 1 98.5 35 SER B N 1
ATOM 2233 C CA . SER B 1 35 ? 20.594 -18.781 -9.828 1 98.5 35 SER B CA 1
ATOM 2234 C C . SER B 1 35 ? 20.516 -19.188 -11.289 1 98.5 35 SER B C 1
ATOM 2236 O O . SER B 1 35 ? 21.391 -19.906 -11.781 1 98.5 35 SER B O 1
ATOM 2238 N N . PHE B 1 36 ? 19.516 -18.766 -12.023 1 98.69 36 PHE B N 1
ATOM 2239 C CA . PHE B 1 36 ? 19.406 -19.062 -13.445 1 98.69 36 PHE B CA 1
ATOM 2240 C C . PHE B 1 36 ? 20.531 -18.422 -14.227 1 98.69 36 PHE B C 1
ATOM 2242 O O . PHE B 1 36 ? 21.125 -19.047 -15.109 1 98.69 36 PHE B O 1
ATOM 2249 N N . LEU B 1 37 ? 20.812 -17.156 -13.891 1 98.62 37 LEU B N 1
ATOM 2250 C CA . LEU B 1 37 ? 21.906 -16.438 -14.555 1 98.62 37 LEU B CA 1
ATOM 2251 C C . LEU B 1 37 ? 23.234 -17.156 -14.328 1 98.62 37 LEU B C 1
ATOM 2253 O O . LEU B 1 37 ? 24 -17.344 -15.273 1 98.62 37 LEU B O 1
ATOM 2257 N N . ALA B 1 38 ? 23.453 -17.562 -13.109 1 97.94 38 ALA B N 1
ATOM 2258 C CA . ALA B 1 38 ? 24.703 -18.266 -12.758 1 97.94 38 ALA B CA 1
ATOM 2259 C C . ALA B 1 38 ? 24.828 -19.578 -13.516 1 97.94 38 ALA B C 1
ATOM 2261 O O . ALA B 1 38 ? 25.938 -20.031 -13.812 1 97.94 38 ALA B O 1
ATOM 2262 N N . ALA B 1 39 ? 23.734 -20.172 -13.836 1 98 39 ALA B N 1
ATOM 2263 C CA . ALA B 1 39 ? 23.703 -21.438 -14.57 1 98 39 ALA B CA 1
ATOM 2264 C C . ALA B 1 39 ? 23.828 -21.203 -16.078 1 98 39 ALA B C 1
ATOM 2266 O O . ALA B 1 39 ? 23.781 -22.141 -16.859 1 98 39 ALA B O 1
ATOM 2267 N N . GLY B 1 40 ? 23.891 -19.938 -16.531 1 98 40 GLY B N 1
ATOM 2268 C CA . GLY B 1 40 ? 24.188 -19.625 -17.922 1 98 40 GLY B CA 1
ATOM 2269 C C . GLY B 1 40 ? 22.938 -19.359 -18.75 1 98 40 GLY B C 1
ATOM 2270 O O . GLY B 1 40 ? 22.984 -19.344 -19.984 1 98 40 GLY B O 1
ATOM 2271 N N . HIS B 1 41 ? 21.797 -19.109 -18.125 1 98.5 41 HIS B N 1
ATOM 2272 C CA . HIS B 1 41 ? 20.547 -18.859 -18.844 1 98.5 41 HIS B CA 1
ATOM 2273 C C . HIS B 1 41 ? 20.297 -17.359 -19.016 1 98.5 41 HIS B C 1
ATOM 2275 O O . HIS B 1 41 ? 20.906 -16.547 -18.328 1 98.5 41 HIS B O 1
ATOM 2281 N N . THR B 1 42 ? 19.484 -17.031 -20.016 1 98.62 42 THR B N 1
ATOM 2282 C CA . THR B 1 42 ? 19.016 -15.656 -20.188 1 98.62 42 THR B CA 1
ATOM 2283 C C . THR B 1 42 ? 17.75 -15.414 -19.375 1 98.62 42 THR B C 1
ATOM 2285 O O . THR B 1 42 ? 16.828 -16.234 -19.391 1 98.62 42 THR B O 1
ATOM 2288 N N . VAL B 1 43 ? 17.75 -14.242 -18.656 1 98.81 43 VAL B N 1
ATOM 2289 C CA . VAL B 1 43 ? 16.641 -14 -17.734 1 98.81 43 VAL B CA 1
ATOM 2290 C C . VAL B 1 43 ? 15.953 -12.68 -18.078 1 98.81 43 VAL B C 1
ATOM 2292 O O . VAL B 1 43 ? 16.625 -11.648 -18.234 1 98.81 43 VAL B O 1
ATOM 2295 N N . THR B 1 44 ? 14.695 -12.734 -18.344 1 98.81 44 THR B N 1
ATOM 2296 C CA . THR B 1 44 ? 13.828 -11.562 -18.281 1 98.81 44 THR B CA 1
ATOM 2297 C C . THR B 1 44 ? 13.172 -11.453 -16.906 1 98.81 44 THR B C 1
ATOM 2299 O O . THR B 1 44 ? 12.523 -12.391 -16.438 1 98.81 44 THR B O 1
ATOM 2302 N N . TYR B 1 45 ? 13.367 -10.344 -16.234 1 98.75 45 TYR B N 1
ATOM 2303 C CA . TYR B 1 45 ? 12.945 -10.133 -14.859 1 98.75 45 TYR B CA 1
ATOM 2304 C C . TYR B 1 45 ? 11.906 -9.023 -14.766 1 98.75 45 TYR B C 1
ATOM 2306 O O . TYR B 1 45 ? 12.203 -7.859 -15.039 1 98.75 45 TYR B O 1
ATOM 2314 N N . VAL B 1 46 ? 10.68 -9.414 -14.461 1 98.69 46 VAL B N 1
ATOM 2315 C CA . VAL B 1 46 ? 9.609 -8.438 -14.266 1 98.69 46 VAL B CA 1
ATOM 2316 C C . VAL B 1 46 ? 9.422 -8.164 -12.773 1 98.69 46 VAL B C 1
ATOM 2318 O O . VAL B 1 46 ? 9.203 -9.086 -11.984 1 98.69 46 VAL B O 1
ATOM 2321 N N . THR B 1 47 ? 9.492 -6.926 -12.398 1 98.38 47 THR B N 1
ATOM 2322 C CA . THR B 1 47 ? 9.523 -6.609 -10.977 1 98.38 47 THR B CA 1
ATOM 2323 C C . THR B 1 47 ? 8.859 -5.266 -10.711 1 98.38 47 THR B C 1
ATOM 2325 O O . THR B 1 47 ? 8.227 -4.688 -11.602 1 98.38 47 THR B O 1
ATOM 2328 N N . THR B 1 48 ? 8.844 -4.863 -9.422 1 96.25 48 THR B N 1
ATOM 2329 C CA . THR B 1 48 ? 8.25 -3.602 -9 1 96.25 48 THR B CA 1
ATOM 2330 C C . THR B 1 48 ? 9.305 -2.674 -8.406 1 96.25 48 THR B C 1
ATOM 2332 O O . THR B 1 48 ? 10.422 -3.102 -8.125 1 96.25 48 THR B O 1
ATOM 2335 N N . LYS B 1 49 ? 9 -1.427 -8.297 1 88.88 49 LYS B N 1
ATOM 2336 C CA . LYS B 1 49 ? 9.93 -0.342 -8 1 88.88 49 LYS B CA 1
ATOM 2337 C C . LYS B 1 49 ? 10.719 -0.624 -6.73 1 88.88 49 LYS B C 1
ATOM 2339 O O . LYS B 1 49 ? 11.93 -0.399 -6.68 1 88.88 49 LYS B O 1
ATOM 2344 N N . HIS B 1 50 ? 10.203 -1.255 -5.699 1 85.81 50 HIS B N 1
ATOM 2345 C CA . HIS B 1 50 ? 10.867 -1.344 -4.406 1 85.81 50 HIS B CA 1
ATOM 2346 C C . HIS B 1 50 ? 11.352 -2.766 -4.133 1 85.81 50 HIS B C 1
ATOM 2348 O O . HIS B 1 50 ? 11.945 -3.031 -3.086 1 85.81 50 HIS B O 1
ATOM 2354 N N . ALA B 1 51 ? 11.125 -3.611 -5.074 1 93.06 51 ALA B N 1
ATOM 2355 C CA . ALA B 1 51 ? 11.555 -4.996 -4.887 1 93.06 51 ALA B CA 1
ATOM 2356 C C . ALA B 1 51 ? 13.039 -5.152 -5.211 1 93.06 51 ALA B C 1
ATOM 2358 O O . ALA B 1 51 ? 13.586 -4.426 -6.047 1 93.06 51 ALA B O 1
ATOM 2359 N N . LEU B 1 52 ? 13.641 -6.074 -4.555 1 94.5 52 LEU B N 1
ATOM 2360 C CA . LEU B 1 52 ? 15.039 -6.406 -4.836 1 94.5 52 LEU B CA 1
ATOM 2361 C C . LEU B 1 52 ? 15.188 -6.977 -6.242 1 94.5 52 LEU B C 1
ATOM 2363 O O . LEU B 1 52 ? 14.281 -7.66 -6.738 1 94.5 52 LEU B O 1
ATOM 2367 N N . ARG B 1 53 ? 16.25 -6.656 -6.832 1 96.12 53 ARG B N 1
ATOM 2368 C CA . ARG B 1 53 ? 16.484 -7.164 -8.18 1 96.12 53 ARG B CA 1
ATOM 2369 C C . ARG B 1 53 ? 17.938 -7.602 -8.344 1 96.12 53 ARG B C 1
ATOM 2371 O O . ARG B 1 53 ? 18.828 -7.117 -7.633 1 96.12 53 ARG B O 1
ATOM 2378 N N . PRO B 1 54 ? 18.141 -8.516 -9.258 1 97.19 54 PRO B N 1
ATOM 2379 C CA . PRO B 1 54 ? 19.516 -8.961 -9.508 1 97.19 54 PRO B CA 1
ATOM 2380 C C . PRO B 1 54 ? 20.406 -7.844 -10.055 1 97.19 54 PRO B C 1
ATOM 2382 O O . PRO B 1 54 ? 19.906 -6.867 -10.617 1 97.19 54 PRO B O 1
ATOM 2385 N N . THR B 1 55 ? 21.672 -8.062 -9.875 1 95.25 55 THR B N 1
ATOM 2386 C CA . THR B 1 55 ? 22.625 -7.117 -10.445 1 95.25 55 THR B CA 1
ATOM 2387 C C . THR B 1 55 ? 22.594 -7.18 -11.969 1 95.25 55 THR B C 1
ATOM 2389 O O . THR B 1 55 ? 22.609 -8.266 -12.547 1 95.25 55 THR B O 1
ATOM 2392 N N . GLN B 1 56 ? 22.625 -5.996 -12.5 1 95.56 56 GLN B N 1
ATOM 2393 C CA . GLN B 1 56 ? 22.531 -5.902 -13.953 1 95.56 56 GLN B CA 1
ATOM 2394 C C . GLN B 1 56 ? 23.703 -6.609 -14.625 1 95.56 56 GLN B C 1
ATOM 2396 O O . GLN B 1 56 ? 24.859 -6.477 -14.188 1 95.56 56 GLN B O 1
ATOM 2401 N N . GLN B 1 57 ? 23.406 -7.363 -15.648 1 96.31 57 GLN B N 1
ATOM 2402 C CA . GLN B 1 57 ? 24.391 -8.055 -16.484 1 96.31 57 GLN B CA 1
ATOM 2403 C C . GLN B 1 57 ? 23.828 -8.32 -17.875 1 96.31 57 GLN B C 1
ATOM 2405 O O . GLN B 1 57 ? 22.656 -8.07 -18.141 1 96.31 57 GLN B O 1
ATOM 2410 N N . LEU B 1 58 ? 24.578 -8.805 -18.812 1 95.44 58 LEU B N 1
ATOM 2411 C CA . LEU B 1 58 ? 24.266 -8.891 -20.234 1 95.44 58 LEU B CA 1
ATOM 2412 C C . LEU B 1 58 ? 23.062 -9.789 -20.469 1 95.44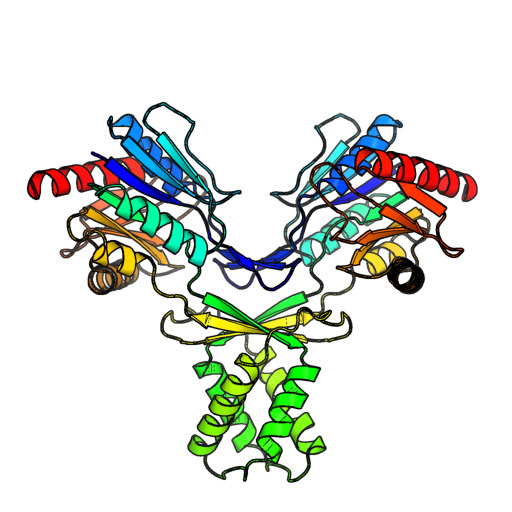 58 LEU B C 1
ATOM 2414 O O . LEU B 1 58 ? 22.203 -9.477 -21.297 1 95.44 58 LEU B O 1
ATOM 2418 N N . ASP B 1 59 ? 22.953 -10.914 -19.797 1 97.94 59 ASP B N 1
ATOM 2419 C CA . ASP B 1 59 ? 21.906 -11.898 -20.047 1 97.94 59 ASP B CA 1
ATOM 2420 C C . ASP B 1 59 ? 20.672 -11.609 -19.188 1 97.94 59 ASP B C 1
ATOM 2422 O O . ASP B 1 59 ? 19.812 -12.477 -19.016 1 97.94 59 ASP B O 1
ATOM 2426 N N . LEU B 1 60 ? 20.562 -10.328 -18.703 1 98.44 60 LEU B N 1
ATOM 2427 C CA . LEU B 1 60 ? 19.453 -9.945 -17.828 1 98.44 60 LEU B CA 1
ATOM 2428 C C . LEU B 1 60 ? 18.719 -8.734 -18.406 1 98.44 60 LEU B C 1
ATOM 2430 O O . LEU B 1 60 ? 19.344 -7.715 -18.719 1 98.44 60 LEU B O 1
ATOM 2434 N N . SER B 1 61 ? 17.469 -8.867 -18.609 1 98.25 61 SER B N 1
ATOM 2435 C CA . SER B 1 61 ? 16.594 -7.75 -18.922 1 98.25 61 SER B CA 1
ATOM 2436 C C . SER B 1 61 ? 15.57 -7.516 -17.812 1 98.25 61 SER B C 1
ATOM 2438 O O . SER B 1 61 ? 14.906 -8.453 -17.375 1 98.25 61 SER B O 1
ATOM 2440 N N . ILE B 1 62 ? 15.422 -6.273 -17.422 1 98.19 62 ILE B N 1
ATOM 2441 C CA . ILE B 1 62 ? 14.531 -5.961 -16.312 1 98.19 62 ILE B CA 1
ATOM 2442 C C . ILE B 1 62 ? 13.391 -5.074 -16.797 1 98.19 62 ILE B C 1
ATOM 2444 O O . ILE B 1 62 ? 13.617 -4.109 -17.531 1 98.19 62 ILE B O 1
ATOM 2448 N N . LYS B 1 63 ? 12.195 -5.441 -16.484 1 98.12 63 LYS B N 1
ATOM 2449 C CA . LYS B 1 63 ? 11 -4.645 -16.703 1 98.12 63 LYS B CA 1
ATOM 2450 C C . LYS B 1 63 ? 10.297 -4.309 -15.398 1 98.12 63 LYS B C 1
ATOM 2452 O O . LYS B 1 63 ? 10.117 -5.184 -14.547 1 98.12 63 LYS B O 1
ATOM 2457 N N . GLU B 1 64 ? 9.961 -3.062 -15.258 1 97.69 64 GLU B N 1
ATOM 2458 C CA . GLU B 1 64 ? 9.289 -2.621 -14.039 1 97.69 64 GLU B CA 1
ATOM 2459 C C . GLU B 1 64 ? 7.801 -2.383 -14.281 1 97.69 64 GLU B C 1
ATOM 2461 O O . GLU B 1 64 ? 7.418 -1.821 -15.312 1 97.69 64 GLU B O 1
ATOM 2466 N N . ILE B 1 65 ? 7.012 -2.895 -13.328 1 97.5 65 ILE B N 1
ATOM 2467 C CA . ILE B 1 65 ? 5.57 -2.662 -13.344 1 97.5 65 ILE B CA 1
ATOM 2468 C C . ILE B 1 65 ? 5.105 -2.197 -11.969 1 97.5 65 ILE B C 1
ATOM 2470 O O . ILE B 1 65 ? 5.887 -2.178 -11.016 1 97.5 65 ILE B O 1
ATOM 2474 N N . GLU B 1 66 ? 3.809 -1.838 -11.914 1 94.62 66 GLU B N 1
ATOM 2475 C CA . GLU B 1 66 ? 3.254 -1.423 -10.625 1 94.62 66 GLU B CA 1
ATOM 2476 C C . GLU B 1 66 ? 2 -2.221 -10.281 1 94.62 66 GLU B C 1
ATOM 2478 O O . GLU B 1 66 ? 1.9 -2.793 -9.195 1 94.62 66 GLU B O 1
ATOM 2483 N N . THR B 1 67 ? 1.106 -2.344 -11.258 1 93.56 67 THR B N 1
ATOM 2484 C CA . THR B 1 67 ? -0.205 -2.92 -10.984 1 93.56 67 THR B CA 1
ATOM 2485 C C . THR B 1 67 ? -0.32 -4.316 -11.586 1 93.56 67 THR B C 1
ATOM 2487 O O . THR B 1 67 ? 0.506 -4.715 -12.406 1 93.56 67 THR B O 1
ATOM 2490 N N . THR B 1 68 ? -1.336 -4.973 -11.164 1 94.31 68 THR B N 1
ATOM 2491 C CA . THR B 1 68 ? -1.628 -6.281 -11.727 1 94.31 68 THR B CA 1
ATOM 2492 C C . THR B 1 68 ? -1.956 -6.164 -13.219 1 94.31 68 THR B C 1
ATOM 2494 O O . THR B 1 68 ? -1.535 -7.004 -14.016 1 94.31 68 THR B O 1
ATOM 2497 N N . VAL B 1 69 ? -2.666 -5.141 -13.602 1 92.44 69 VAL B N 1
ATOM 2498 C CA . VAL B 1 69 ? -3.012 -4.91 -15 1 92.44 69 VAL B CA 1
ATOM 2499 C C . VAL B 1 69 ? -1.743 -4.68 -15.82 1 92.44 69 VAL B C 1
ATOM 2501 O O . VAL B 1 69 ? -1.595 -5.223 -16.906 1 92.44 69 VAL B O 1
ATOM 2504 N N . GLU B 1 70 ? -0.867 -3.889 -15.281 1 95.75 70 GLU B N 1
ATOM 2505 C CA . GLU B 1 70 ? 0.405 -3.654 -15.953 1 95.75 70 GLU B CA 1
ATOM 2506 C C . GLU B 1 70 ? 1.204 -4.949 -16.094 1 95.75 70 GLU B C 1
ATOM 2508 O O . GLU B 1 70 ? 1.894 -5.156 -17.094 1 95.75 70 GLU B O 1
ATOM 2513 N N . LEU B 1 71 ? 1.138 -5.766 -15.023 1 97.38 71 LEU B N 1
ATOM 2514 C CA . LEU B 1 71 ? 1.793 -7.066 -15.102 1 97.38 71 LEU B CA 1
ATOM 2515 C C . LEU B 1 71 ? 1.258 -7.875 -16.281 1 97.38 71 LEU B C 1
ATOM 2517 O O . LEU B 1 71 ? 2.031 -8.352 -17.109 1 97.38 71 LEU B O 1
ATOM 2521 N N . ALA B 1 72 ? -0.048 -8.016 -16.375 1 96.06 72 ALA B N 1
ATOM 2522 C CA . ALA B 1 72 ? -0.685 -8.789 -17.438 1 96.06 72 ALA B CA 1
ATOM 2523 C C . ALA B 1 72 ? -0.309 -8.234 -18.812 1 96.06 72 ALA B C 1
ATOM 2525 O O . ALA B 1 72 ? 0.048 -9 -19.719 1 96.06 72 ALA B O 1
ATOM 2526 N N . THR B 1 73 ? -0.336 -6.91 -18.938 1 96.81 73 THR B N 1
ATOM 2527 C CA . THR B 1 73 ? -0.028 -6.258 -20.203 1 96.81 73 THR B CA 1
ATOM 2528 C C . THR B 1 73 ? 1.427 -6.5 -20.594 1 96.81 73 THR B C 1
ATOM 2530 O O . THR B 1 73 ? 1.72 -6.816 -21.75 1 96.81 73 THR B O 1
ATOM 2533 N N . THR B 1 74 ? 2.266 -6.359 -19.641 1 98.12 74 THR B N 1
ATOM 2534 C CA . THR B 1 74 ? 3.689 -6.562 -19.891 1 98.12 74 THR B CA 1
ATOM 2535 C C . THR B 1 74 ? 3.963 -8.008 -20.297 1 98.12 74 THR B C 1
ATOM 2537 O O . THR B 1 74 ? 4.719 -8.258 -21.25 1 98.12 74 THR B O 1
ATOM 2540 N N . LEU B 1 75 ? 3.373 -8.93 -19.578 1 98.25 75 LEU B N 1
ATOM 2541 C CA . LEU B 1 75 ? 3.547 -10.336 -19.922 1 98.25 75 LEU B CA 1
ATOM 2542 C C . LEU B 1 75 ? 3.029 -10.625 -21.328 1 98.25 75 LEU B C 1
ATOM 2544 O O . LEU B 1 75 ? 3.678 -11.336 -22.094 1 98.25 75 LEU B O 1
ATOM 2548 N N . GLU B 1 76 ? 1.924 -10.062 -21.656 1 97.38 76 GLU B N 1
ATOM 2549 C CA . GLU B 1 76 ? 1.375 -10.258 -22.984 1 97.38 76 GLU B CA 1
ATOM 2550 C C . GLU B 1 76 ? 2.33 -9.742 -24.062 1 97.38 76 GLU B C 1
ATOM 2552 O O . GLU B 1 76 ? 2.512 -10.383 -25.094 1 97.38 76 GLU B O 1
ATOM 2557 N N . GLN B 1 77 ? 2.855 -8.617 -23.844 1 98.12 77 GLN B N 1
ATOM 2558 C CA . GLN B 1 77 ? 3.816 -8.047 -24.781 1 98.12 77 GLN B CA 1
ATOM 2559 C C . GLN B 1 77 ? 5.047 -8.945 -24.922 1 98.12 77 GLN B C 1
ATOM 2561 O O . GLN B 1 77 ? 5.523 -9.18 -26.031 1 98.12 77 GLN B O 1
ATOM 2566 N N . LEU B 1 78 ? 5.52 -9.414 -23.812 1 98.31 78 LEU B N 1
ATOM 2567 C CA . LEU B 1 78 ? 6.68 -10.297 -23.828 1 98.31 78 LEU B CA 1
ATOM 2568 C C . LEU B 1 78 ? 6.371 -11.594 -24.562 1 98.31 78 LEU B C 1
ATOM 2570 O O . LEU B 1 78 ? 7.195 -12.086 -25.344 1 98.31 78 LEU B O 1
ATOM 2574 N N . PHE B 1 79 ? 5.172 -12.117 -24.344 1 98.06 79 PHE B N 1
ATOM 2575 C CA . PHE B 1 79 ? 4.777 -13.391 -24.922 1 98.06 79 PHE B CA 1
ATOM 2576 C C . PHE B 1 79 ? 4.551 -13.25 -26.422 1 98.06 79 PHE B C 1
ATOM 2578 O O . PHE B 1 79 ? 4.617 -14.234 -27.172 1 98.06 79 PHE B O 1
ATOM 2585 N N . ALA B 1 80 ? 4.234 -12.008 -26.844 1 97.12 80 ALA B N 1
ATOM 2586 C CA . ALA B 1 80 ? 4.117 -11.727 -28.266 1 97.12 80 ALA B CA 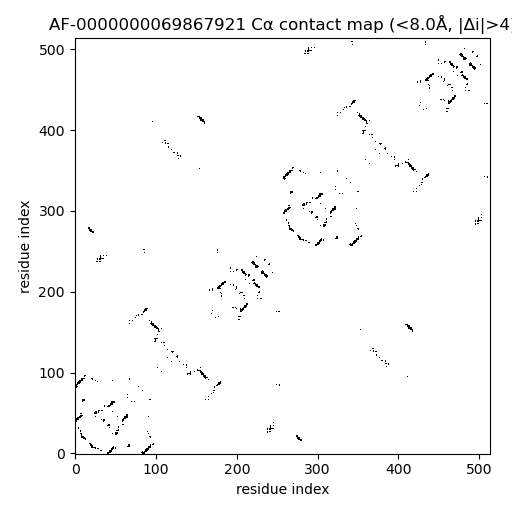1
ATOM 2587 C C . ALA B 1 80 ? 5.488 -11.734 -28.938 1 97.12 80 ALA B C 1
ATOM 2589 O O . ALA B 1 80 ? 5.598 -12.008 -30.141 1 97.12 80 ALA B O 1
ATOM 2590 N N . GLU B 1 81 ? 6.477 -11.492 -28.188 1 96.75 81 GLU B N 1
ATOM 2591 C CA . GLU B 1 81 ? 7.824 -11.359 -28.719 1 96.75 81 GLU B CA 1
ATOM 2592 C C . GLU B 1 81 ? 8.539 -12.703 -28.766 1 96.75 81 GLU B C 1
ATOM 2594 O O . GLU B 1 81 ? 9.344 -12.961 -29.656 1 96.75 81 GLU B O 1
ATOM 2599 N N . LYS B 1 82 ? 8.312 -13.539 -27.766 1 96.06 82 LYS B N 1
ATOM 2600 C CA . LYS B 1 82 ? 9.039 -14.805 -27.75 1 96.06 82 LYS B CA 1
ATOM 2601 C C . LYS B 1 82 ? 8.336 -15.828 -26.859 1 96.06 82 LYS B C 1
ATOM 2603 O O . LYS B 1 82 ? 7.469 -15.469 -26.062 1 96.06 82 LYS B O 1
ATOM 2608 N N . GLN B 1 83 ? 8.781 -17.047 -27.062 1 96.94 83 GLN B N 1
ATOM 2609 C CA . GLN B 1 83 ? 8.406 -18.156 -26.172 1 96.94 83 GLN B CA 1
ATOM 2610 C C . GLN B 1 83 ? 9.477 -18.406 -25.125 1 96.94 83 GLN B C 1
ATOM 2612 O O . GLN B 1 83 ? 10.664 -18.516 -25.438 1 96.94 83 GLN B O 1
ATOM 2617 N N . PHE B 1 84 ? 9.016 -18.453 -23.891 1 98.62 84 PHE B N 1
ATOM 2618 C CA . PHE B 1 84 ? 9.953 -18.734 -22.812 1 98.62 84 PHE B CA 1
ATOM 2619 C C . PHE B 1 84 ? 10.031 -20.234 -22.547 1 98.62 84 PHE B C 1
ATOM 2621 O O . PHE B 1 84 ? 9.016 -20.922 -22.594 1 98.62 84 PHE B O 1
ATOM 2628 N N . ASP B 1 85 ? 11.242 -20.656 -22.25 1 98.5 85 ASP B N 1
ATOM 2629 C CA . ASP B 1 85 ? 11.43 -22.047 -21.906 1 98.5 85 ASP B CA 1
ATOM 2630 C C . ASP B 1 85 ? 10.875 -22.359 -20.516 1 98.5 85 ASP B C 1
ATOM 2632 O O . ASP B 1 85 ? 10.352 -23.438 -20.266 1 98.5 85 ASP B O 1
ATOM 2636 N N . ALA B 1 86 ? 11.008 -21.391 -19.625 1 98.75 86 ALA B N 1
ATOM 2637 C CA . ALA B 1 86 ? 10.523 -21.516 -18.25 1 98.75 86 ALA B CA 1
ATOM 2638 C C . ALA B 1 86 ? 10.031 -20.172 -17.703 1 98.75 86 ALA B C 1
ATOM 2640 O O . ALA B 1 86 ? 10.562 -19.125 -18.078 1 98.75 86 ALA B O 1
ATOM 2641 N N . ILE B 1 87 ? 9.055 -20.234 -16.891 1 98.81 87 ILE B N 1
ATOM 2642 C CA . ILE B 1 87 ? 8.523 -19.062 -16.219 1 98.81 87 ILE B CA 1
ATOM 2643 C C . ILE B 1 87 ? 8.359 -19.344 -14.727 1 98.81 87 ILE B C 1
ATOM 2645 O O . ILE B 1 87 ? 7.707 -20.312 -14.344 1 98.81 87 ILE B O 1
ATOM 2649 N N . VAL B 1 88 ? 9.016 -18.578 -13.898 1 98.75 88 VAL B N 1
ATOM 2650 C CA . VAL B 1 88 ? 8.875 -18.625 -12.453 1 98.75 88 VAL B CA 1
ATOM 2651 C C . VAL B 1 88 ? 8.078 -17.422 -11.969 1 98.75 88 VAL B C 1
ATOM 2653 O O . VAL B 1 88 ? 8.586 -16.297 -11.945 1 98.75 88 VAL B O 1
ATOM 2656 N N . HIS B 1 89 ? 6.879 -17.625 -11.57 1 98.19 89 HIS B N 1
ATOM 2657 C CA . HIS B 1 89 ? 5.984 -16.562 -11.164 1 98.19 89 HIS B CA 1
ATOM 2658 C C . HIS B 1 89 ? 5.977 -16.391 -9.648 1 98.19 89 HIS B C 1
ATOM 2660 O O . HIS B 1 89 ? 5.059 -16.859 -8.969 1 98.19 89 HIS B O 1
ATOM 2666 N N . ALA B 1 90 ? 6.938 -15.672 -9.18 1 96.12 90 ALA B N 1
ATOM 2667 C CA . ALA B 1 90 ? 7.148 -15.539 -7.738 1 96.12 90 ALA B CA 1
ATOM 2668 C C . ALA B 1 90 ? 6.57 -14.227 -7.219 1 96.12 90 ALA B C 1
ATOM 2670 O O . ALA B 1 90 ? 6.609 -13.953 -6.016 1 96.12 90 ALA B O 1
ATOM 2671 N N . MET B 1 91 ? 6.016 -13.453 -8.047 1 96.19 91 MET B N 1
ATOM 2672 C CA . MET B 1 91 ? 5.492 -12.141 -7.664 1 96.19 91 MET B CA 1
ATOM 2673 C C . MET B 1 91 ? 4.23 -12.281 -6.82 1 96.19 91 MET B C 1
ATOM 2675 O O . MET B 1 91 ? 3.363 -13.102 -7.125 1 96.19 91 MET B O 1
ATOM 2679 N N . ALA B 1 92 ? 4.203 -11.461 -5.777 1 93.31 92 ALA B N 1
ATOM 2680 C CA . ALA B 1 92 ? 2.959 -11.305 -5.031 1 93.31 92 ALA B CA 1
ATOM 2681 C C . ALA B 1 92 ? 1.966 -10.43 -5.793 1 93.31 92 ALA B C 1
ATOM 2683 O O . ALA B 1 92 ? 2.025 -9.203 -5.719 1 93.31 92 ALA B O 1
ATOM 2684 N N . VAL B 1 93 ? 1.052 -11.086 -6.438 1 93.31 93 VAL B N 1
ATOM 2685 C CA . VAL B 1 93 ? 0.097 -10.391 -7.297 1 93.31 93 VAL B CA 1
ATOM 2686 C C . VAL B 1 93 ? -1.199 -10.141 -6.527 1 93.31 93 VAL B C 1
ATOM 2688 O O . VAL B 1 93 ? -1.732 -11.047 -5.887 1 93.31 93 VAL B O 1
ATOM 2691 N N . SER B 1 94 ? -1.602 -8.93 -6.66 1 88.75 94 SER B N 1
ATOM 2692 C CA . SER B 1 94 ? -2.867 -8.617 -6.004 1 88.75 94 SER B CA 1
ATOM 2693 C C . SER B 1 94 ? -4.016 -9.406 -6.621 1 88.75 94 SER B C 1
ATOM 2695 O O . SER B 1 94 ? -4.227 -9.367 -7.832 1 88.75 94 SER B O 1
ATOM 2697 N N . ASP B 1 95 ? -4.746 -10.031 -5.73 1 84.5 95 ASP B N 1
ATOM 2698 C CA . ASP B 1 95 ? -5.934 -10.766 -6.164 1 84.5 95 ASP B CA 1
ATOM 2699 C C . ASP B 1 95 ? -7.105 -9.812 -6.402 1 84.5 95 ASP B C 1
ATOM 2701 O O . ASP B 1 95 ? -8.109 -10.203 -7.008 1 84.5 95 ASP B O 1
ATOM 2705 N N . PHE B 1 96 ? -6.852 -8.547 -5.941 1 84.75 96 PHE B N 1
ATOM 2706 C CA . PHE B 1 96 ? -7.973 -7.617 -6.004 1 84.75 96 PHE B CA 1
ATOM 2707 C C . PHE B 1 96 ? -7.516 -6.262 -6.539 1 84.75 96 PHE B C 1
ATOM 2709 O O . PHE B 1 96 ? -6.336 -5.926 -6.465 1 84.75 96 PHE B O 1
ATOM 2716 N N . THR B 1 97 ? -8.438 -5.562 -7.18 1 85.5 97 THR B N 1
ATOM 2717 C CA . THR B 1 97 ? -8.25 -4.164 -7.555 1 85.5 97 THR B CA 1
ATOM 2718 C C . THR B 1 97 ? -9.344 -3.293 -6.941 1 85.5 97 THR B C 1
ATOM 2720 O O . THR B 1 97 ? -10.43 -3.785 -6.617 1 85.5 97 THR B O 1
ATOM 2723 N N . THR B 1 98 ? -9.07 -2.072 -6.773 1 84.81 98 THR B N 1
ATOM 2724 C CA . THR B 1 98 ? -10.031 -1.158 -6.176 1 84.81 98 THR B CA 1
ATOM 2725 C C . THR B 1 98 ? -11.172 -0.86 -7.145 1 84.81 98 THR B C 1
ATOM 2727 O O . THR B 1 98 ? -10.93 -0.44 -8.281 1 84.81 98 THR B O 1
ATOM 2730 N N . GLU B 1 99 ? -12.305 -1.148 -6.746 1 84.75 99 GLU B N 1
ATOM 2731 C CA . GLU B 1 99 ? -13.484 -0.808 -7.531 1 84.75 99 GLU B CA 1
ATOM 2732 C C . GLU B 1 99 ? -13.977 0.599 -7.207 1 84.75 99 GLU B C 1
ATOM 2734 O O . GLU B 1 99 ? -14.203 1.409 -8.109 1 84.75 99 GLU B O 1
ATOM 2739 N N . THR B 1 100 ? -14.203 0.833 -5.875 1 83.75 100 THR B N 1
ATOM 2740 C CA . THR B 1 100 ? -14.641 2.145 -5.41 1 83.75 100 THR B CA 1
ATOM 2741 C C . THR B 1 100 ? -14.289 2.342 -3.939 1 83.75 100 THR B C 1
ATOM 2743 O O . THR B 1 100 ? -14.031 1.372 -3.223 1 83.75 100 THR B O 1
ATOM 2746 N N . ALA B 1 101 ? -14.211 3.559 -3.564 1 84.94 101 ALA B N 1
ATOM 2747 C CA . ALA B 1 101 ? -14.047 3.969 -2.172 1 84.94 101 ALA B CA 1
ATOM 2748 C C . ALA B 1 101 ? -15.109 4.996 -1.775 1 84.94 101 ALA B C 1
ATOM 2750 O O . ALA B 1 101 ? -15.383 5.938 -2.525 1 84.94 101 ALA B O 1
ATOM 2751 N N . GLN B 1 102 ? -15.719 4.746 -0.596 1 83.19 102 GLN B N 1
ATOM 2752 C CA . GLN B 1 102 ? -16.766 5.645 -0.131 1 83.19 102 GLN B CA 1
ATOM 2753 C C . GLN B 1 102 ? -16.625 5.934 1.36 1 83.19 102 GLN B C 1
ATOM 2755 O O . GLN B 1 102 ? -16.203 5.066 2.129 1 83.19 102 GLN B O 1
ATOM 2760 N N . THR B 1 103 ? -17.062 7.148 1.608 1 83.75 103 THR B N 1
ATOM 2761 C CA . THR B 1 103 ? -17.188 7.438 3.033 1 83.75 103 THR B CA 1
ATOM 2762 C C . THR B 1 103 ? -18.359 6.68 3.646 1 83.75 103 THR B C 1
ATOM 2764 O O . THR B 1 103 ? -19.266 6.262 2.936 1 83.75 103 THR B O 1
ATOM 2767 N N . GLU B 1 104 ? -18.266 6.543 4.965 1 81.69 104 GLU B N 1
ATOM 2768 C CA . GLU B 1 104 ? -19.375 5.879 5.652 1 81.69 104 GLU B CA 1
ATOM 2769 C C . GLU B 1 104 ? -20.703 6.566 5.352 1 81.69 104 GLU B C 1
ATOM 2771 O O . GLU B 1 104 ? -21.703 5.898 5.09 1 81.69 104 GLU B O 1
ATOM 2776 N N . GLU B 1 105 ? -20.672 7.871 5.395 1 81.88 105 GLU B N 1
ATOM 2777 C CA . GLU B 1 105 ? -21.891 8.641 5.148 1 81.88 105 GLU B CA 1
ATOM 2778 C C . GLU B 1 105 ? -22.438 8.367 3.75 1 81.88 105 GLU B C 1
ATOM 2780 O O . GLU B 1 105 ? -23.641 8.164 3.578 1 81.88 105 GLU B O 1
ATOM 2785 N N . GLN B 1 106 ? -21.547 8.398 2.822 1 79.56 106 GLN B N 1
ATOM 2786 C CA . GLN B 1 106 ? -21.953 8.141 1.444 1 79.56 106 GLN B CA 1
ATOM 2787 C C . GLN B 1 106 ? -22.516 6.723 1.289 1 79.56 106 GLN B C 1
ATOM 2789 O O . GLN B 1 106 ? -23.5 6.516 0.592 1 79.56 106 GLN B O 1
ATOM 2794 N N . PHE B 1 107 ? -21.938 5.84 1.891 1 82.56 107 PHE B N 1
ATOM 2795 C CA . PHE B 1 107 ? -22.375 4.449 1.849 1 82.56 107 PHE B CA 1
ATOM 2796 C C . PHE B 1 107 ? -23.766 4.293 2.459 1 82.56 107 PHE B C 1
ATOM 2798 O O . PHE B 1 107 ? -24.641 3.664 1.865 1 82.56 107 PHE B O 1
ATOM 2805 N N . ILE B 1 108 ? -23.906 4.84 3.574 1 80.88 108 ILE B N 1
ATOM 2806 C CA . ILE B 1 108 ? -25.172 4.754 4.285 1 80.88 108 ILE B CA 1
ATOM 2807 C C . ILE B 1 108 ? -26.281 5.371 3.436 1 80.88 108 ILE B C 1
ATOM 2809 O O . ILE B 1 108 ? -27.375 4.797 3.305 1 80.88 108 ILE B O 1
ATOM 2813 N N . ASP B 1 109 ? -25.938 6.508 2.916 1 80.38 109 ASP B N 1
ATOM 2814 C CA . ASP B 1 109 ? -26.922 7.191 2.086 1 80.38 109 ASP B CA 1
ATOM 2815 C C . ASP B 1 109 ? -27.312 6.344 0.875 1 80.38 109 ASP B C 1
ATOM 2817 O O . ASP B 1 109 ? -28.484 6.207 0.55 1 80.38 109 ASP B O 1
ATOM 2821 N N . SER B 1 110 ? -26.344 5.801 0.253 1 77 110 SER B N 1
ATOM 2822 C CA . SER B 1 110 ? -26.578 4.973 -0.925 1 77 110 SER B CA 1
ATOM 2823 C C . SER B 1 110 ? -27.359 3.719 -0.571 1 77 110 SER B C 1
ATOM 2825 O O . SER B 1 110 ? -28.312 3.35 -1.278 1 77 110 SER B O 1
ATOM 2827 N N . PHE B 1 111 ? -27 3.066 0.505 1 78.88 111 PHE B N 1
ATOM 2828 C CA . PHE B 1 111 ? -27.656 1.843 0.938 1 78.88 111 PHE B CA 1
ATOM 2829 C C . PHE B 1 111 ? -29.109 2.123 1.349 1 78.88 111 PHE B C 1
ATOM 2831 O O . PHE B 1 111 ? -30.016 1.405 0.946 1 78.88 111 PHE B O 1
ATOM 2838 N N . ALA B 1 112 ? -29.25 3.174 2.131 1 76 112 ALA B N 1
ATOM 2839 C CA . ALA B 1 112 ? -30.594 3.533 2.596 1 76 112 ALA B CA 1
ATOM 2840 C C . ALA B 1 112 ? -31.516 3.869 1.424 1 76 112 ALA B C 1
ATOM 2842 O O . ALA B 1 112 ? -32.688 3.494 1.42 1 76 112 ALA B O 1
ATOM 2843 N N . GLN B 1 113 ? -31.031 4.629 0.483 1 76.44 113 GLN B N 1
ATOM 2844 C CA . GLN B 1 113 ? -31.812 4.992 -0.698 1 76.44 113 GLN B CA 1
ATOM 2845 C C . GLN B 1 113 ? -32.25 3.75 -1.458 1 76.44 113 GLN B C 1
ATOM 2847 O O . GLN B 1 113 ? -33.438 3.658 -1.865 1 76.44 113 GLN B O 1
ATOM 2852 N N . GLN B 1 114 ? -31.438 2.814 -1.562 1 72.19 114 GLN B N 1
ATOM 2853 C CA . GLN B 1 114 ? -31.766 1.593 -2.295 1 72.19 114 GLN B CA 1
ATOM 2854 C C . GLN B 1 114 ? -32.75 0.735 -1.521 1 72.19 114 GLN B C 1
ATOM 2856 O O . GLN B 1 114 ? -33.656 0.148 -2.109 1 72.19 114 GLN B O 1
ATOM 2861 N N . LEU B 1 115 ? -32.625 0.668 -0.254 1 73.25 115 LEU B N 1
ATOM 2862 C CA . LEU B 1 115 ? -33.5 -0.131 0.59 1 73.25 115 LEU B CA 1
ATOM 2863 C C . LEU B 1 115 ? -34.906 0.471 0.637 1 73.25 115 LEU B C 1
ATOM 2865 O O . LEU B 1 115 ? -35.875 -0.258 0.709 1 73.25 115 LEU B O 1
ATOM 2869 N N . SER B 1 116 ? -34.906 1.713 0.689 1 72.19 116 SER B N 1
ATOM 2870 C CA . SER B 1 116 ? -36.188 2.389 0.765 1 72.19 116 SER B CA 1
ATOM 2871 C C . SER B 1 116 ? -37 2.141 -0.491 1 72.19 116 SER B C 1
ATOM 2873 O O . SER B 1 116 ? -38.25 2.18 -0.447 1 72.19 116 SER B O 1
ATOM 2875 N N . GLU B 1 117 ? -36.344 1.988 -1.612 1 70 117 GLU B N 1
ATOM 2876 C CA . GLU B 1 117 ? -37 1.796 -2.891 1 70 117 GLU B CA 1
ATOM 2877 C C . GLU B 1 117 ? -37.5 0.364 -3.037 1 70 117 GLU B C 1
ATOM 2879 O O . GLU B 1 117 ? -38.312 0.066 -3.938 1 70 117 GLU B O 1
ATOM 2884 N N . GLN B 1 118 ? -37.062 -0.41 -2.109 1 63 118 GLN B N 1
ATOM 2885 C CA . GLN B 1 118 ? -37.406 -1.819 -2.223 1 63 118 GLN B CA 1
ATOM 2886 C C . GLN B 1 118 ? -38.438 -2.217 -1.147 1 63 118 GLN B C 1
ATOM 2888 O O . GLN B 1 118 ? -38.531 -1.558 -0.111 1 63 118 GLN B O 1
ATOM 2893 N N . THR B 1 119 ? -39.375 -3.025 -1.552 1 59.84 119 THR B N 1
ATOM 2894 C CA . THR B 1 119 ? -40.188 -3.648 -0.535 1 59.84 119 THR B CA 1
ATOM 2895 C C . THR B 1 119 ? -39.406 -4.633 0.306 1 59.84 119 THR B C 1
ATOM 2897 O O . THR B 1 119 ? -38.781 -5.559 -0.231 1 59.84 119 THR B O 1
ATOM 2900 N N . LEU B 1 120 ? -39 -4.188 1.49 1 58.62 120 LEU B N 1
ATOM 2901 C CA . LEU B 1 120 ? -38.125 -5.012 2.318 1 58.62 120 LEU B CA 1
ATOM 2902 C C . LEU B 1 120 ? -38.75 -6.363 2.607 1 58.62 120 LEU B C 1
ATOM 2904 O O . LEU B 1 120 ? -39.875 -6.426 3.117 1 58.62 120 LEU B O 1
ATOM 2908 N N . PRO B 1 121 ? -38.156 -7.332 2.004 1 61.44 121 PRO B N 1
ATOM 2909 C CA . PRO B 1 121 ? -38.688 -8.68 2.199 1 61.44 121 PRO B CA 1
ATOM 2910 C C . PRO B 1 121 ? -38.562 -9.164 3.639 1 61.44 121 PRO B C 1
ATOM 2912 O O . PRO B 1 121 ? -37.781 -8.594 4.418 1 61.44 121 PRO B O 1
ATOM 2915 N N . LYS B 1 122 ? -39.438 -10.094 4.02 1 60.38 122 LYS B N 1
ATOM 2916 C CA . LYS B 1 122 ? -39.5 -10.695 5.348 1 60.38 122 LYS B CA 1
ATOM 2917 C C . LYS B 1 122 ? -38.531 -11.883 5.457 1 60.38 122 LYS B C 1
ATOM 2919 O O . LYS B 1 122 ? -38.25 -12.352 6.559 1 60.38 122 LYS B O 1
ATOM 2924 N N . THR B 1 123 ? -37.938 -12.266 4.316 1 66.06 123 THR B N 1
ATOM 2925 C CA . THR B 1 123 ? -37.094 -13.461 4.426 1 66.06 123 THR B CA 1
ATOM 2926 C C . THR B 1 123 ? -35.625 -13.117 4.312 1 66.06 123 THR B C 1
ATOM 2928 O O . THR B 1 123 ? -35.25 -12.133 3.666 1 66.06 123 THR B O 1
ATOM 2931 N N . LYS B 1 124 ? -34.781 -13.93 4.961 1 71.12 124 LYS B N 1
ATOM 2932 C CA . LYS B 1 124 ? -33.312 -13.773 4.926 1 71.12 124 LYS B CA 1
ATOM 2933 C C . LYS B 1 124 ? -32.781 -13.828 3.494 1 71.12 124 LYS B C 1
ATOM 2935 O O . LYS B 1 124 ? -31.922 -13.047 3.119 1 71.12 124 LYS B O 1
ATOM 2940 N N . GLU B 1 125 ? -33.312 -14.719 2.699 1 75.38 125 GLU B N 1
ATOM 2941 C CA . GLU B 1 125 ? -32.875 -14.891 1.319 1 75.38 125 GLU B CA 1
ATOM 2942 C C . GLU B 1 125 ? -33.156 -13.633 0.493 1 75.38 125 GLU B C 1
ATOM 2944 O O . GLU B 1 125 ? -32.312 -13.234 -0.321 1 75.38 125 GLU B O 1
ATOM 2949 N N . ALA B 1 126 ? -34.25 -13.125 0.799 1 74.19 126 ALA B N 1
ATOM 2950 C CA . ALA B 1 126 ? -34.625 -11.914 0.075 1 74.19 126 ALA B CA 1
ATOM 2951 C C . ALA B 1 126 ? -33.75 -10.734 0.497 1 74.19 126 ALA B C 1
ATOM 2953 O O . ALA B 1 126 ? -33.406 -9.891 -0.329 1 74.19 126 ALA B O 1
ATOM 2954 N N . LEU B 1 127 ? -33.406 -10.773 1.721 1 73.94 127 LEU B N 1
ATOM 2955 C CA . LEU B 1 127 ? -32.562 -9.711 2.234 1 73.94 127 LEU B CA 1
ATOM 2956 C C . LEU B 1 127 ? -31.141 -9.82 1.654 1 73.94 127 LEU B C 1
ATOM 2958 O O . LEU B 1 127 ? -30.531 -8.805 1.31 1 73.94 127 LEU B O 1
ATOM 2962 N N . VAL B 1 128 ? -30.688 -10.992 1.475 1 76.56 128 VAL B N 1
ATOM 2963 C CA . VAL B 1 128 ? -29.375 -11.25 0.875 1 76.56 128 VAL B CA 1
ATOM 2964 C C . VAL B 1 128 ? -29.328 -10.688 -0.541 1 76.56 128 VAL B C 1
ATOM 2966 O O . VAL B 1 128 ? -28.359 -10.023 -0.923 1 76.56 128 VAL B O 1
ATOM 2969 N N . THR B 1 129 ? -30.375 -10.891 -1.203 1 77.06 129 THR B N 1
ATOM 2970 C CA . THR B 1 129 ? -30.453 -10.43 -2.584 1 77.06 129 THR B CA 1
ATOM 2971 C C . THR B 1 129 ? -30.453 -8.906 -2.645 1 77.06 129 THR B C 1
ATOM 2973 O O . THR B 1 129 ? -29.797 -8.312 -3.51 1 77.06 129 THR B O 1
ATOM 2976 N N . ILE B 1 130 ? -31.094 -8.344 -1.728 1 73.56 130 ILE B N 1
ATOM 2977 C CA . ILE B 1 130 ? -31.188 -6.891 -1.696 1 73.56 130 ILE B CA 1
ATOM 2978 C C . ILE B 1 130 ? -29.812 -6.301 -1.375 1 73.56 130 ILE B C 1
ATOM 2980 O O . ILE B 1 130 ? -29.375 -5.34 -2.016 1 73.56 130 ILE B O 1
ATOM 2984 N N . VAL B 1 131 ? -29.203 -6.91 -0.391 1 76.31 131 VAL B N 1
ATOM 2985 C CA . VAL B 1 131 ? -27.891 -6.422 0.018 1 76.31 131 VAL B CA 1
ATOM 2986 C C . VAL B 1 131 ? -26.906 -6.598 -1.126 1 76.31 131 VAL B C 1
ATOM 2988 O O . VAL B 1 131 ? -26.125 -5.691 -1.421 1 76.31 131 VAL B O 1
ATOM 2991 N N . GLN B 1 132 ? -26.984 -7.676 -1.759 1 78.75 132 GLN B N 1
ATOM 2992 C CA . GLN B 1 132 ? -26.094 -7.957 -2.887 1 78.75 132 GLN B CA 1
ATOM 2993 C C . GLN B 1 132 ? -26.312 -6.953 -4.016 1 78.75 132 GLN B C 1
ATOM 2995 O O . GLN B 1 132 ? -25.359 -6.406 -4.562 1 78.75 132 GLN B O 1
ATOM 3000 N N . ASN B 1 133 ? -27.547 -6.727 -4.324 1 77.12 133 ASN B N 1
ATOM 3001 C CA . ASN B 1 133 ? -27.875 -5.785 -5.395 1 77.12 133 ASN B CA 1
ATOM 3002 C C . ASN B 1 133 ? -27.438 -4.363 -5.039 1 77.12 133 ASN B C 1
ATOM 3004 O O . ASN B 1 133 ? -26.969 -3.625 -5.902 1 77.12 133 ASN B O 1
ATOM 3008 N N . THR B 1 134 ? -27.641 -4.082 -3.814 1 75 134 THR B N 1
ATOM 3009 C CA . THR B 1 134 ? -27.25 -2.758 -3.352 1 75 134 THR B CA 1
ATOM 3010 C C . THR B 1 134 ? -25.734 -2.58 -3.451 1 75 134 THR B C 1
ATOM 3012 O O . THR B 1 134 ? -25.266 -1.55 -3.928 1 75 134 THR B O 1
ATOM 3015 N N . LEU B 1 135 ? -25.016 -3.58 -3.078 1 78.62 135 LEU B N 1
ATOM 3016 C CA . LEU B 1 135 ? -23.562 -3.531 -3.15 1 78.62 135 LEU B CA 1
ATOM 3017 C C . LEU B 1 135 ? -23.094 -3.395 -4.594 1 78.62 135 LEU B C 1
ATOM 3019 O O . LEU B 1 135 ? -22.156 -2.645 -4.879 1 78.62 135 LEU B O 1
ATOM 3023 N N . ASN B 1 136 ? -23.75 -4.066 -5.457 1 79.62 136 ASN B N 1
ATOM 3024 C CA . ASN B 1 136 ? -23.406 -3.977 -6.871 1 79.62 136 ASN B CA 1
ATOM 3025 C C . ASN B 1 136 ? -23.625 -2.566 -7.414 1 79.62 136 ASN B C 1
ATOM 3027 O O . ASN B 1 136 ? -22.828 -2.072 -8.211 1 79.62 136 ASN B O 1
ATOM 3031 N N . GLN B 1 137 ? -24.609 -1.959 -6.996 1 77.44 137 GLN B N 1
ATOM 3032 C CA . GLN B 1 137 ? -24.906 -0.599 -7.43 1 77.44 137 GLN B CA 1
ATOM 3033 C C . GLN B 1 137 ? -23.875 0.392 -6.879 1 77.44 137 GLN B C 1
ATOM 3035 O O . GLN B 1 137 ? -23.453 1.313 -7.578 1 77.44 137 GLN B O 1
ATOM 3040 N N . ILE B 1 138 ? -23.562 0.151 -5.652 1 74.69 138 ILE B N 1
ATOM 3041 C CA . ILE B 1 138 ? -22.594 1.034 -5.008 1 74.69 138 ILE B CA 1
ATOM 3042 C C . ILE B 1 138 ? -21.234 0.885 -5.68 1 74.69 138 ILE B C 1
ATOM 3044 O O . ILE B 1 138 ? -20.547 1.877 -5.926 1 74.69 138 ILE B O 1
ATOM 3048 N N . ALA B 1 139 ? -20.906 -0.338 -5.953 1 74.19 139 ALA B N 1
ATOM 3049 C CA . ALA B 1 139 ? -19.609 -0.632 -6.574 1 74.19 139 ALA B CA 1
ATOM 3050 C C . ALA B 1 139 ? -19.5 0.023 -7.945 1 74.19 139 ALA B C 1
ATOM 3052 O O . ALA B 1 139 ? -18.406 0.302 -8.422 1 74.19 139 ALA B O 1
ATOM 3053 N N . ASP B 1 140 ? -20.594 0.304 -8.57 1 73.38 140 ASP B N 1
ATOM 3054 C CA . ASP B 1 140 ? -20.625 0.883 -9.914 1 73.38 140 ASP B CA 1
ATOM 3055 C C . ASP B 1 140 ? -20.5 2.404 -9.852 1 73.38 140 ASP B C 1
ATOM 3057 O O . ASP B 1 140 ? -20.359 3.059 -10.891 1 73.38 140 ASP B O 1
ATOM 3061 N N . ILE B 1 141 ? -20.641 2.926 -8.695 1 68.94 141 ILE B N 1
ATOM 3062 C CA . ILE B 1 141 ? -20.484 4.371 -8.555 1 68.94 141 ILE B CA 1
ATOM 3063 C C . ILE B 1 141 ? -19.031 4.754 -8.766 1 68.94 141 ILE B C 1
ATOM 3065 O O . ILE B 1 141 ? -18.141 4.285 -8.039 1 68.94 141 ILE B O 1
ATOM 3069 N N . PRO B 1 142 ? -18.766 5.43 -9.945 1 59.88 142 PRO B N 1
ATOM 3070 C CA . PRO B 1 142 ? -17.375 5.785 -10.234 1 59.88 142 PRO B CA 1
ATOM 3071 C C . PRO B 1 142 ? -16.688 6.496 -9.062 1 59.88 142 PRO B C 1
ATOM 3073 O O . PRO B 1 142 ? -17.344 7.254 -8.336 1 59.88 142 PRO B O 1
ATOM 3076 N N . GLN B 1 143 ? -15.641 5.988 -8.633 1 59.91 143 GLN B N 1
ATOM 3077 C CA . GLN B 1 143 ? -14.812 6.633 -7.625 1 59.91 143 GLN B CA 1
ATOM 3078 C C . GLN B 1 143 ? -14.648 8.125 -7.91 1 59.91 143 GLN B C 1
ATOM 3080 O O . GLN B 1 143 ? -14.102 8.508 -8.945 1 59.91 143 GLN B O 1
ATOM 3085 N N . THR B 1 144 ? -15.688 8.797 -8.117 1 46.31 144 THR B N 1
ATOM 3086 C CA . THR B 1 144 ? -15.344 10.188 -8.43 1 46.31 144 THR B CA 1
ATOM 3087 C C . THR B 1 144 ? -14.102 10.625 -7.656 1 46.31 144 THR B C 1
ATOM 3089 O O . THR B 1 144 ? -13.93 10.266 -6.492 1 46.31 144 THR B O 1
ATOM 3092 N N . ALA B 1 145 ? -13.094 10.875 -8.406 1 46.25 145 ALA B N 1
ATOM 3093 C CA . ALA B 1 145 ? -11.883 11.57 -7.973 1 46.25 145 ALA B CA 1
ATOM 3094 C C . ALA B 1 145 ? -12.156 12.438 -6.75 1 46.25 145 ALA B C 1
ATOM 3096 O O . ALA B 1 145 ? -11.273 13.172 -6.297 1 46.25 145 ALA B O 1
ATOM 3097 N N . THR B 1 146 ? -13.43 12.555 -6.348 1 45.12 146 THR B N 1
ATOM 3098 C CA . THR B 1 146 ? -13.688 13.609 -5.375 1 45.12 146 THR B CA 1
ATOM 3099 C C . THR B 1 146 ? -13.078 13.258 -4.02 1 45.12 146 THR B C 1
ATOM 3101 O O . THR B 1 146 ? -13.016 12.086 -3.648 1 45.12 146 THR B O 1
ATOM 3104 N N . LYS B 1 147 ? -12.656 14.32 -3.412 1 50.09 147 LYS B N 1
ATOM 3105 C CA . LYS B 1 147 ? -11.992 14.547 -2.133 1 50.09 147 LYS B CA 1
ATOM 3106 C C . LYS B 1 147 ? -12.641 13.727 -1.021 1 50.09 147 LYS B C 1
ATOM 3108 O O . LYS B 1 147 ? -13.828 13.906 -0.725 1 50.09 147 LYS B O 1
ATOM 3113 N N . ILE B 1 148 ? -12.344 12.406 -0.978 1 52.84 148 ILE B N 1
ATOM 3114 C CA . ILE B 1 148 ? -12.75 11.781 0.275 1 52.84 148 ILE B CA 1
ATOM 3115 C C . ILE B 1 148 ? -12.562 12.758 1.43 1 52.84 148 ILE B C 1
ATOM 3117 O O . ILE B 1 148 ? -11.438 13.195 1.708 1 52.84 148 ILE B O 1
ATOM 3121 N N . SER B 1 149 ? -13.68 13.492 1.759 1 50.12 149 SER B N 1
ATOM 3122 C CA . SER B 1 149 ? -13.625 14.445 2.857 1 50.12 149 SER B CA 1
ATOM 3123 C C . SER B 1 149 ? -12.992 13.836 4.098 1 50.12 149 SER B C 1
ATOM 3125 O O . SER B 1 149 ? -13.25 12.672 4.43 1 50.12 149 SER B O 1
ATOM 3127 N N . SER B 1 150 ? -11.977 14.438 4.652 1 53.44 150 SER B N 1
ATOM 3128 C CA . SER B 1 150 ? -11.219 14.07 5.844 1 53.44 150 SER B CA 1
ATOM 3129 C C . SER B 1 150 ? -12.125 13.961 7.062 1 53.44 150 SER B C 1
ATOM 3131 O O . SER B 1 150 ? -11.727 13.414 8.094 1 53.44 150 SER B O 1
ATOM 3133 N N . ASP B 1 151 ? -13.43 14.383 6.914 1 56.03 151 ASP B N 1
ATOM 3134 C CA . ASP B 1 151 ? -14.18 14.484 8.164 1 56.03 151 ASP B CA 1
ATOM 3135 C C . ASP B 1 151 ? -15.031 13.242 8.391 1 56.03 151 ASP B C 1
ATOM 3137 O O . ASP B 1 151 ? -16.031 13.289 9.117 1 56.03 151 ASP B O 1
ATOM 3141 N N . THR B 1 152 ? -14.703 12.18 7.668 1 62.34 152 THR B N 1
ATOM 3142 C CA . THR B 1 152 ? -15.516 11 7.941 1 62.34 152 THR B CA 1
ATOM 3143 C C . THR B 1 152 ? -14.812 10.07 8.922 1 62.34 152 THR B C 1
ATOM 3145 O O . THR B 1 152 ? -13.586 9.953 8.898 1 62.34 152 THR B O 1
ATOM 3148 N N . ASP B 1 153 ? -15.711 9.414 9.789 1 76.81 153 ASP B N 1
ATOM 3149 C CA . ASP B 1 153 ? -15.188 8.531 10.828 1 76.81 153 ASP B CA 1
ATOM 3150 C C . ASP B 1 153 ? -14.742 7.195 10.234 1 76.81 153 ASP B C 1
ATOM 3152 O O . ASP B 1 153 ? -13.883 6.516 10.805 1 76.81 153 ASP B O 1
ATOM 3156 N N . ARG B 1 154 ? -15.398 6.844 9.055 1 82.75 154 ARG B N 1
ATOM 3157 C CA . ARG B 1 154 ? -15.055 5.559 8.453 1 82.75 154 ARG B CA 1
ATOM 3158 C C . ARG B 1 154 ? -15 5.66 6.938 1 82.75 154 ARG B C 1
ATOM 3160 O O . ARG B 1 154 ? -15.75 6.43 6.332 1 82.75 154 ARG B O 1
ATOM 3167 N N . LEU B 1 155 ? -14.094 4.949 6.352 1 83.94 155 LEU B N 1
ATOM 3168 C CA . LEU B 1 155 ? -13.953 4.805 4.906 1 83.94 155 LEU B CA 1
ATOM 3169 C C . LEU B 1 155 ? -14.102 3.342 4.492 1 83.94 155 LEU B C 1
ATOM 3171 O O . LEU B 1 155 ? -13.516 2.455 5.113 1 83.94 155 LEU B O 1
ATOM 3175 N N . LEU B 1 156 ? -14.93 3.129 3.525 1 86.44 156 LEU B N 1
ATOM 3176 C CA . LEU B 1 156 ? -15.141 1.788 2.988 1 86.44 156 LEU B CA 1
ATOM 3177 C C . LEU B 1 156 ? -14.516 1.654 1.604 1 86.44 156 LEU B C 1
ATOM 3179 O O . LEU B 1 156 ? -14.766 2.479 0.722 1 86.44 156 LEU B O 1
ATOM 3183 N N . ILE B 1 157 ? -13.719 0.59 1.455 1 87.38 157 ILE B N 1
ATOM 3184 C CA . ILE B 1 157 ? -13.109 0.325 0.158 1 87.38 157 ILE B CA 1
ATOM 3185 C C . ILE B 1 157 ? -13.664 -0.977 -0.418 1 87.38 157 ILE B C 1
ATOM 3187 O O . ILE B 1 157 ? -13.688 -2.004 0.265 1 87.38 157 ILE B O 1
ATOM 3191 N N . PHE B 1 158 ? -14.109 -0.893 -1.683 1 84.75 158 PHE B N 1
ATOM 3192 C CA . PHE B 1 158 ? -14.594 -2.059 -2.412 1 84.75 158 PHE B CA 1
ATOM 3193 C C . PHE B 1 158 ? -13.555 -2.535 -3.422 1 84.75 158 PHE B C 1
ATOM 3195 O O . PHE B 1 158 ? -13.172 -1.789 -4.324 1 84.75 158 PHE B O 1
ATOM 3202 N N . LEU B 1 159 ? -13.203 -3.801 -3.154 1 85.69 159 LEU B N 1
ATOM 3203 C CA . LEU B 1 159 ? -12.234 -4.398 -4.059 1 85.69 159 LEU B CA 1
ATOM 3204 C C . LEU B 1 159 ? -12.875 -5.492 -4.906 1 85.69 159 LEU B C 1
ATOM 3206 O O . LEU B 1 159 ? -13.719 -6.246 -4.418 1 85.69 159 LEU B O 1
ATOM 3210 N N . LYS B 1 160 ? -12.508 -5.5 -6.172 1 85.94 160 LYS B N 1
ATOM 3211 C CA . LYS B 1 160 ? -12.984 -6.559 -7.059 1 85.94 160 LYS B CA 1
ATOM 3212 C C . LYS B 1 160 ? -11.859 -7.535 -7.402 1 85.94 160 LYS B C 1
ATOM 3214 O O . LYS B 1 160 ? -10.703 -7.137 -7.516 1 85.94 160 LYS B O 1
ATOM 3219 N N . LYS B 1 161 ? -12.227 -8.75 -7.648 1 86.69 161 LYS B N 1
ATOM 3220 C CA . LYS B 1 161 ? -11.266 -9.82 -7.93 1 86.69 161 LYS B CA 1
ATOM 3221 C C . LYS B 1 161 ? -10.555 -9.578 -9.258 1 86.69 161 LYS B C 1
ATOM 3223 O O . LYS B 1 161 ? -11.188 -9.203 -10.25 1 86.69 161 LYS B O 1
ATOM 3228 N N . ASN B 1 162 ? -9.211 -9.727 -9.266 1 84.25 162 ASN B N 1
ATOM 3229 C CA . ASN B 1 162 ? -8.414 -9.672 -10.492 1 84.25 162 ASN B CA 1
ATOM 3230 C C . ASN B 1 162 ? -8.32 -11.047 -11.156 1 84.25 162 ASN B C 1
ATOM 3232 O O . ASN B 1 162 ? -8.375 -12.07 -10.484 1 84.25 162 ASN B O 1
ATOM 3236 N N . PRO B 1 163 ? -8.266 -10.961 -12.531 1 82.19 163 PRO B N 1
ATOM 3237 C CA . PRO B 1 163 ? -7.941 -12.242 -13.172 1 82.19 163 PRO B CA 1
ATOM 3238 C C . PRO B 1 163 ? -6.621 -12.828 -12.68 1 82.19 163 PRO B C 1
ATOM 3240 O O . PRO B 1 163 ? -5.68 -12.086 -12.391 1 82.19 163 PRO B O 1
ATOM 3243 N N . LYS B 1 164 ? -6.59 -14.125 -12.586 1 88.19 164 LYS B N 1
ATOM 3244 C CA . LYS B 1 164 ? -5.359 -14.773 -12.148 1 88.19 164 LYS B CA 1
ATOM 3245 C C . LYS B 1 164 ? -4.297 -14.742 -13.242 1 88.19 164 LYS B C 1
ATOM 3247 O O . LYS B 1 164 ? -4.445 -15.406 -14.273 1 88.19 164 LYS B O 1
ATOM 3252 N N . VAL B 1 165 ? -3.324 -14.086 -13.016 1 93.69 165 VAL B N 1
ATOM 3253 C CA . VAL B 1 165 ? -2.27 -13.859 -14 1 93.69 165 VAL B CA 1
ATOM 3254 C C . VAL B 1 165 ? -1.587 -15.188 -14.328 1 93.69 165 VAL B C 1
ATOM 3256 O O . VAL B 1 165 ? -1.248 -15.445 -15.484 1 93.69 165 VAL B O 1
ATOM 3259 N N . ILE B 1 166 ? -1.468 -16.062 -13.359 1 95 166 ILE B N 1
ATOM 3260 C CA . ILE B 1 166 ? -0.734 -17.297 -13.555 1 95 166 ILE B CA 1
ATOM 3261 C C . ILE B 1 166 ? -1.47 -18.188 -14.562 1 95 166 ILE B C 1
ATOM 3263 O O . ILE B 1 166 ? -0.841 -18.891 -15.344 1 95 166 ILE B O 1
ATOM 3267 N N . GLN B 1 167 ? -2.73 -18.172 -14.562 1 94.5 167 GLN B N 1
ATOM 3268 C CA . GLN B 1 167 ? -3.508 -18.938 -15.531 1 94.5 167 GLN B CA 1
ATOM 3269 C C . GLN B 1 167 ? -3.344 -18.375 -16.938 1 94.5 167 GLN B C 1
ATOM 3271 O O . GLN B 1 167 ? -3.242 -19.125 -17.906 1 94.5 167 GLN B O 1
ATOM 3276 N N . MET B 1 168 ? -3.338 -17.078 -16.984 1 94.88 168 MET B N 1
ATOM 3277 C CA . MET B 1 168 ? -3.096 -16.422 -18.266 1 94.88 168 MET B CA 1
ATOM 3278 C C . MET B 1 168 ? -1.734 -16.828 -18.828 1 94.88 168 MET B C 1
ATOM 3280 O O . MET B 1 168 ? -1.597 -17.047 -20.031 1 94.88 168 MET B O 1
ATOM 3284 N N . ILE B 1 169 ? -0.737 -16.969 -17.969 1 97.5 169 ILE B N 1
ATOM 3285 C CA . ILE B 1 169 ? 0.598 -17.375 -18.391 1 97.5 169 ILE B CA 1
ATOM 3286 C C . ILE B 1 169 ? 0.526 -18.734 -19.078 1 97.5 169 ILE B C 1
ATOM 3288 O O . ILE B 1 169 ? 1.052 -18.922 -20.172 1 97.5 169 ILE B O 1
ATOM 3292 N N . ARG B 1 170 ? -0.14 -19.641 -18.438 1 96.75 170 ARG B N 1
ATOM 3293 C CA . ARG B 1 170 ? -0.25 -20.984 -18.984 1 96.75 170 ARG B CA 1
ATOM 3294 C C . ARG B 1 170 ? -0.979 -20.984 -20.328 1 96.75 170 ARG B C 1
ATOM 3296 O O . ARG B 1 170 ? -0.572 -21.672 -21.266 1 96.75 170 ARG B O 1
ATOM 3303 N N . ASP B 1 171 ? -2.004 -20.219 -20.453 1 96.44 171 ASP B N 1
ATOM 3304 C CA . ASP B 1 171 ? -2.785 -20.125 -21.688 1 96.44 171 ASP B CA 1
ATOM 3305 C C . ASP B 1 171 ? -1.942 -19.594 -22.844 1 96.44 171 ASP B C 1
ATOM 3307 O O . ASP B 1 171 ? -2.041 -20.078 -23.969 1 96.44 171 ASP B O 1
ATOM 3311 N N . LYS B 1 172 ? -1.101 -18.688 -22.547 1 97.19 172 LYS B N 1
ATOM 3312 C CA . LYS B 1 172 ? -0.35 -17.984 -23.594 1 97.19 172 LYS B CA 1
ATOM 3313 C C . LYS B 1 172 ? 0.968 -18.703 -23.891 1 97.19 172 LYS B C 1
ATOM 3315 O O . LYS B 1 172 ? 1.504 -18.578 -25 1 97.19 172 LYS B O 1
ATOM 3320 N N . GLN B 1 173 ? 1.453 -19.422 -22.859 1 97.5 173 GLN B N 1
ATOM 3321 C CA . GLN B 1 173 ? 2.703 -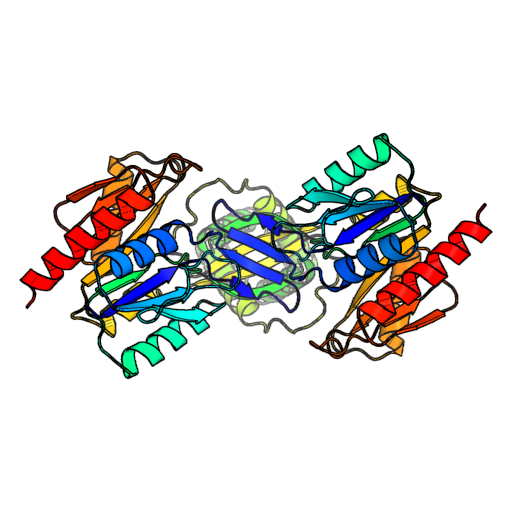20.172 -22.984 1 97.5 173 GLN B CA 1
ATOM 3322 C C . GLN B 1 173 ? 2.521 -21.625 -22.562 1 97.5 173 GLN B C 1
ATOM 3324 O O . GLN B 1 173 ? 3.088 -22.062 -21.562 1 97.5 173 GLN B O 1
ATOM 3329 N N . PRO B 1 174 ? 1.832 -22.391 -23.344 1 95.38 174 PRO B N 1
ATOM 3330 C CA . PRO B 1 174 ? 1.435 -23.734 -22.906 1 95.38 174 PRO B CA 1
ATOM 3331 C C . PRO B 1 174 ? 2.617 -24.688 -22.812 1 95.38 174 PRO B C 1
ATOM 3333 O O . PRO B 1 174 ? 2.547 -25.688 -22.078 1 95.38 174 PRO B O 1
ATOM 3336 N N . GLN B 1 175 ? 3.736 -24.391 -23.422 1 95.81 175 GLN B N 1
ATOM 3337 C CA . GLN B 1 175 ? 4.836 -25.344 -23.469 1 95.81 175 GLN B CA 1
ATOM 3338 C C . GLN B 1 175 ? 5.891 -25.016 -22.406 1 95.81 175 GLN B C 1
ATOM 3340 O O . GLN B 1 175 ? 6.836 -25.781 -22.203 1 95.81 175 GLN B O 1
ATOM 3345 N N . THR B 1 176 ? 5.766 -23.891 -21.766 1 98 176 THR B N 1
ATOM 3346 C CA . THR B 1 176 ? 6.777 -23.453 -20.812 1 98 176 THR B CA 1
ATOM 3347 C C . THR B 1 176 ? 6.762 -24.328 -19.562 1 98 176 THR B C 1
ATOM 3349 O O . THR B 1 176 ? 5.715 -24.859 -19.188 1 98 176 THR B O 1
ATOM 3352 N N . VAL B 1 177 ? 7.914 -24.516 -18.953 1 98.56 177 VAL B N 1
ATOM 3353 C CA . VAL B 1 177 ? 7.93 -25.031 -17.594 1 98.56 177 VAL B CA 1
ATOM 3354 C C . VAL B 1 177 ? 7.488 -23.953 -16.625 1 98.56 177 VAL B C 1
ATOM 3356 O O . VAL B 1 177 ? 8.18 -22.938 -16.453 1 98.56 177 VAL B O 1
ATOM 3359 N N . LEU B 1 178 ? 6.383 -24.141 -15.984 1 98.62 178 LEU B N 1
ATOM 3360 C CA . LEU B 1 178 ? 5.785 -23.109 -15.156 1 98.62 178 LEU B CA 1
ATOM 3361 C C . LEU B 1 178 ? 5.902 -23.453 -13.68 1 98.62 178 LEU B C 1
ATOM 3363 O O . LEU B 1 178 ? 5.492 -24.531 -13.25 1 98.62 178 LEU B O 1
ATOM 3367 N N . VAL B 1 179 ? 6.52 -22.516 -12.961 1 98.75 179 VAL B N 1
ATOM 3368 C CA . VAL B 1 179 ? 6.652 -22.641 -11.508 1 98.75 179 VAL B CA 1
ATOM 3369 C C . VAL B 1 179 ? 5.797 -21.594 -10.82 1 98.75 179 VAL B C 1
ATOM 3371 O O . VAL B 1 179 ? 5.988 -20.391 -11.039 1 98.75 179 VAL B O 1
ATOM 3374 N N . GLY B 1 180 ? 4.867 -21.969 -10.008 1 97.88 180 GLY B N 1
ATOM 3375 C CA . GLY B 1 180 ? 4.07 -21.078 -9.172 1 97.88 180 GLY B CA 1
ATOM 3376 C C . GLY B 1 180 ? 4.527 -21.047 -7.727 1 97.88 180 GLY B C 1
ATOM 3377 O O . GLY B 1 180 ? 5.508 -21.703 -7.367 1 97.88 180 GLY B O 1
ATOM 3378 N N . PHE B 1 181 ? 3.857 -20.234 -6.945 1 95.69 181 PHE B N 1
ATOM 3379 C CA . PHE B 1 181 ? 4.211 -20.062 -5.543 1 95.69 181 PHE B CA 1
ATOM 3380 C C . PHE B 1 181 ? 2.965 -20.062 -4.664 1 95.69 181 PHE B C 1
ATOM 3382 O O . PHE B 1 181 ? 1.901 -19.609 -5.086 1 95.69 181 PHE B O 1
ATOM 3389 N N . LYS B 1 182 ? 3.133 -20.625 -3.523 1 92.44 182 LYS B N 1
ATOM 3390 C CA . LYS B 1 182 ? 2.08 -20.594 -2.512 1 92.44 182 LYS B CA 1
ATOM 3391 C C . LYS B 1 182 ? 2.656 -20.328 -1.125 1 92.44 182 LYS B C 1
ATOM 3393 O O . LYS B 1 182 ? 3.461 -21.109 -0.617 1 92.44 182 LYS B O 1
ATOM 3398 N N . LEU B 1 183 ? 2.268 -19.188 -0.633 1 89 183 LEU B N 1
ATOM 3399 C CA . LEU B 1 183 ? 2.666 -18.828 0.72 1 89 183 LEU B CA 1
ATOM 3400 C C . LEU B 1 183 ? 1.485 -18.922 1.681 1 89 183 LEU B C 1
ATOM 3402 O O . LEU B 1 183 ? 0.426 -18.344 1.43 1 89 183 LEU B O 1
ATOM 3406 N N . LEU B 1 184 ? 1.6 -19.672 2.678 1 86.62 184 LEU B N 1
ATOM 3407 C CA . LEU B 1 184 ? 0.6 -19.766 3.736 1 86.62 184 LEU B CA 1
ATOM 3408 C C . LEU B 1 184 ? 1.187 -19.328 5.074 1 86.62 184 LEU B C 1
ATOM 3410 O O . LEU B 1 184 ? 2.375 -19.016 5.164 1 86.62 184 LEU B O 1
ATOM 3414 N N . VAL B 1 185 ? 0.323 -19.141 6.004 1 83.75 185 VAL B N 1
ATOM 3415 C CA . VAL B 1 185 ? 0.762 -18.688 7.32 1 83.75 185 VAL B CA 1
ATOM 3416 C C . VAL B 1 185 ? 0.314 -19.688 8.383 1 83.75 185 VAL B C 1
ATOM 3418 O O . VAL B 1 185 ? -0.884 -19.938 8.555 1 83.75 185 VAL B O 1
ATOM 3421 N N . ASN B 1 186 ? 1.236 -20.203 9.055 1 89.44 186 ASN B N 1
ATOM 3422 C CA . ASN B 1 186 ? 0.999 -21.016 10.234 1 89.44 186 ASN B CA 1
ATOM 3423 C C . ASN B 1 186 ? 0.143 -22.25 9.906 1 89.44 186 ASN B C 1
ATOM 3425 O O . ASN B 1 186 ? -0.894 -22.469 10.539 1 89.44 186 ASN B O 1
ATOM 3429 N N . VAL B 1 187 ? 0.546 -23 9.016 1 91 187 VAL B N 1
ATOM 3430 C CA . VAL B 1 187 ? -0.152 -24.234 8.641 1 91 187 VAL B CA 1
ATOM 3431 C C . VAL B 1 187 ? 0.792 -25.422 8.781 1 91 187 VAL B C 1
ATOM 3433 O O . VAL B 1 187 ? 2.014 -25.25 8.812 1 91 187 VAL B O 1
ATOM 3436 N N . SER B 1 188 ? 0.203 -26.578 8.883 1 93.81 188 SER B N 1
ATOM 3437 C CA . SER B 1 188 ? 1.011 -27.797 8.891 1 93.81 188 SER B CA 1
ATOM 3438 C C . SER B 1 188 ? 1.633 -28.062 7.527 1 93.81 188 SER B C 1
ATOM 3440 O O . SER B 1 188 ? 1.18 -27.516 6.52 1 93.81 188 SER B O 1
ATOM 3442 N N . GLN B 1 189 ? 2.668 -28.906 7.543 1 93.25 189 GLN B N 1
ATOM 3443 C CA . GLN B 1 189 ? 3.285 -29.266 6.27 1 93.25 189 GLN B CA 1
ATOM 3444 C C . GLN B 1 189 ? 2.299 -30 5.363 1 93.25 189 GLN B C 1
ATOM 3446 O O . GLN B 1 189 ? 2.295 -29.781 4.148 1 93.25 189 GLN B O 1
ATOM 3451 N N . GLU B 1 190 ? 1.533 -30.781 5.949 1 94.56 190 GLU B N 1
ATOM 3452 C CA . GLU B 1 190 ? 0.533 -31.531 5.184 1 94.56 190 GLU B CA 1
ATOM 3453 C C . GLU B 1 190 ? -0.441 -30.578 4.492 1 94.56 190 GLU B C 1
ATOM 3455 O O . GLU B 1 190 ? -0.742 -30.734 3.309 1 94.56 190 GLU B O 1
ATOM 3460 N N . GLU B 1 191 ? -0.885 -29.641 5.254 1 94.31 191 GLU B N 1
ATOM 3461 C CA . GLU B 1 191 ? -1.8 -28.656 4.688 1 94.31 191 GLU B CA 1
ATOM 3462 C C . GLU B 1 191 ? -1.115 -27.828 3.604 1 94.31 191 GLU B C 1
ATOM 3464 O O . GLU B 1 191 ? -1.718 -27.516 2.57 1 94.31 191 GLU B O 1
ATOM 3469 N N . LEU B 1 192 ? 0.074 -27.547 3.91 1 93.81 192 LEU B N 1
ATOM 3470 C CA . LEU B 1 192 ? 0.854 -26.766 2.951 1 93.81 192 LEU B CA 1
ATOM 3471 C C . LEU B 1 192 ? 0.964 -27.5 1.62 1 93.81 192 LEU B C 1
ATOM 3473 O O . LEU B 1 192 ? 0.735 -26.922 0.56 1 93.81 192 LEU B O 1
ATOM 3477 N N . VAL B 1 193 ? 1.223 -28.781 1.68 1 95.69 193 VAL B N 1
ATOM 3478 C CA . VAL B 1 193 ? 1.381 -29.594 0.484 1 95.69 193 VAL B CA 1
ATOM 3479 C C . VAL B 1 193 ? 0.037 -29.75 -0.225 1 95.69 193 VAL B C 1
ATOM 3481 O O . VAL B 1 193 ? -0.041 -29.641 -1.45 1 95.69 193 VAL B O 1
ATOM 3484 N N . GLN B 1 194 ? -0.963 -29.938 0.5 1 95.31 194 GLN B N 1
ATOM 3485 C CA . GLN B 1 194 ? -2.295 -30.125 -0.07 1 95.31 194 GLN B CA 1
ATOM 3486 C C . GLN B 1 194 ? -2.734 -28.875 -0.835 1 95.31 194 GLN B C 1
ATOM 3488 O O . GLN B 1 194 ? -3.221 -28.969 -1.963 1 95.31 194 GLN B O 1
ATOM 3493 N N . VAL B 1 195 ? -2.539 -27.781 -0.202 1 93.62 195 VAL B N 1
ATOM 3494 C CA . VAL B 1 195 ? -2.949 -26.531 -0.818 1 93.62 195 VAL B CA 1
ATOM 3495 C C . VAL B 1 195 ? -2.094 -26.25 -2.053 1 93.62 195 VAL B C 1
ATOM 3497 O O . VAL B 1 195 ? -2.602 -25.781 -3.076 1 93.62 195 VAL B O 1
ATOM 3500 N N . ALA B 1 196 ? -0.861 -26.547 -1.905 1 95.19 196 ALA B N 1
ATOM 3501 C CA . ALA B 1 196 ? 0.049 -26.328 -3.027 1 95.19 196 ALA B CA 1
ATOM 3502 C C . ALA B 1 196 ? -0.32 -27.219 -4.211 1 95.19 196 ALA B C 1
ATOM 3504 O O . ALA B 1 196 ? -0.285 -26.781 -5.363 1 95.19 196 ALA B O 1
ATOM 3505 N N . GLN B 1 197 ? -0.676 -28.438 -3.969 1 96.12 197 GLN B N 1
ATOM 3506 C CA . GLN B 1 197 ? -1.07 -29.359 -5.039 1 96.12 197 GLN B CA 1
ATOM 3507 C C . GLN B 1 197 ? -2.379 -28.906 -5.688 1 96.12 197 GLN B C 1
ATOM 3509 O O . GLN B 1 197 ? -2.541 -29 -6.906 1 96.12 197 GLN B O 1
ATOM 3514 N N . ALA B 1 198 ? -3.254 -28.469 -4.871 1 94.62 198 ALA B N 1
ATOM 3515 C CA . ALA B 1 198 ? -4.492 -27.922 -5.422 1 94.62 198 ALA B CA 1
ATOM 3516 C C . ALA B 1 198 ? -4.211 -26.734 -6.34 1 94.62 198 ALA B C 1
ATOM 3518 O O . ALA B 1 198 ? -4.809 -26.625 -7.414 1 94.62 198 ALA B O 1
ATOM 3519 N N . ALA B 1 199 ? -3.322 -25.906 -5.871 1 94 199 ALA B N 1
ATOM 3520 C CA . ALA B 1 199 ? -2.932 -24.75 -6.68 1 94 199 ALA B CA 1
ATOM 3521 C C . ALA B 1 199 ? -2.264 -25.188 -7.98 1 94 199 ALA B C 1
ATOM 3523 O O . ALA B 1 199 ? -2.469 -24.578 -9.031 1 94 199 ALA B O 1
ATOM 3524 N N . LEU B 1 200 ? -1.442 -26.219 -7.852 1 96.94 200 LEU B N 1
ATOM 3525 C CA . LEU B 1 200 ? -0.748 -26.766 -9.008 1 96.94 200 LEU B CA 1
ATOM 3526 C C . LEU B 1 200 ? -1.74 -27.203 -10.086 1 96.94 200 LEU B C 1
ATOM 3528 O O . LEU B 1 200 ? -1.57 -26.859 -11.258 1 96.94 200 LEU B O 1
ATOM 3532 N N . VAL B 1 201 ? -2.748 -27.891 -9.703 1 95.94 201 VAL B N 1
ATOM 3533 C CA . VAL B 1 201 ? -3.762 -28.391 -10.625 1 95.94 201 VAL B CA 1
ATOM 3534 C C . VAL B 1 201 ? -4.582 -27.234 -11.18 1 95.94 201 VAL B C 1
ATOM 3536 O O . VAL B 1 201 ? -4.766 -27.109 -12.391 1 95.94 201 VAL B O 1
ATOM 3539 N N . LYS B 1 202 ? -4.988 -26.375 -10.312 1 93.44 202 LYS B N 1
ATOM 3540 C CA . LYS B 1 202 ? -5.84 -25.25 -10.688 1 93.44 202 LYS B CA 1
ATOM 3541 C C . LYS B 1 202 ? -5.141 -24.344 -11.695 1 93.44 202 LYS B C 1
ATOM 3543 O O . LYS B 1 202 ? -5.758 -23.891 -12.656 1 93.44 202 LYS B O 1
ATOM 3548 N N . ASN B 1 203 ? -3.861 -24.141 -11.477 1 95.06 203 ASN B N 1
ATOM 3549 C CA . ASN B 1 203 ? -3.111 -23.172 -12.281 1 95.06 203 ASN B CA 1
ATOM 3550 C C . ASN B 1 203 ? -2.314 -23.875 -13.383 1 95.06 203 ASN B C 1
ATOM 3552 O O . ASN B 1 203 ? -1.635 -23.203 -14.172 1 95.06 203 ASN B O 1
ATOM 3556 N N . ARG B 1 204 ? -2.402 -25.203 -13.469 1 96.75 204 ARG B N 1
ATOM 3557 C CA . ARG B 1 204 ? -1.736 -26.031 -14.469 1 96.75 204 ARG B CA 1
ATOM 3558 C C . ARG B 1 204 ? -0.234 -25.766 -14.484 1 96.75 204 ARG B C 1
ATOM 3560 O O . ARG B 1 204 ? 0.354 -25.562 -15.547 1 96.75 204 ARG B O 1
ATOM 3567 N N . CYS B 1 205 ? 0.325 -25.703 -13.305 1 97.88 205 CYS B N 1
ATOM 3568 C CA . CYS B 1 205 ? 1.765 -25.531 -13.156 1 97.88 205 CYS B CA 1
ATOM 3569 C C . CYS B 1 205 ? 2.484 -26.875 -13.195 1 97.88 205 CYS B C 1
ATOM 3571 O O . CYS B 1 205 ? 1.873 -27.922 -12.953 1 97.88 205 CYS B O 1
ATOM 3573 N N . ASP B 1 206 ? 3.715 -26.812 -13.555 1 98.19 206 ASP B N 1
ATOM 3574 C CA . ASP B 1 206 ? 4.551 -28 -13.461 1 98.19 206 ASP B CA 1
ATOM 3575 C C . ASP B 1 206 ? 5.09 -28.172 -12.039 1 98.19 206 ASP B C 1
ATOM 3577 O O . ASP B 1 206 ? 5.25 -29.312 -11.57 1 98.19 206 ASP B O 1
ATOM 3581 N N . PHE B 1 207 ? 5.391 -27.078 -11.391 1 98.62 207 PHE B N 1
ATOM 3582 C CA . PHE B 1 207 ? 5.859 -27.047 -10.016 1 98.62 207 PHE B CA 1
ATOM 3583 C C . PHE B 1 207 ? 5.199 -25.922 -9.234 1 98.62 207 PHE B C 1
ATOM 3585 O O . PHE B 1 207 ? 4.805 -24.906 -9.82 1 98.62 207 PHE B O 1
ATOM 3592 N N . VAL B 1 208 ? 5.086 -26.078 -7.902 1 98.44 208 VAL B N 1
ATOM 3593 C CA . VAL B 1 208 ? 4.707 -25.016 -6.977 1 98.44 208 VAL B CA 1
ATOM 3594 C C . VAL B 1 208 ? 5.68 -24.984 -5.801 1 98.44 208 VAL B C 1
ATOM 3596 O O . VAL B 1 208 ? 5.938 -26.016 -5.172 1 98.44 208 VAL B O 1
ATOM 3599 N N . LEU B 1 209 ? 6.289 -23.906 -5.633 1 98.19 209 LEU B N 1
ATOM 3600 C CA . LEU B 1 209 ? 7.062 -23.703 -4.414 1 98.19 209 LEU B CA 1
ATOM 3601 C C . LEU B 1 209 ? 6.164 -23.281 -3.26 1 98.19 209 LEU B C 1
ATOM 3603 O O . LEU B 1 209 ? 5.496 -22.25 -3.334 1 98.19 209 LEU B O 1
ATOM 3607 N N . ALA B 1 210 ? 6.145 -24.062 -2.225 1 96.31 210 ALA B N 1
ATOM 3608 C CA . ALA B 1 210 ? 5.293 -23.797 -1.066 1 96.31 210 ALA B CA 1
ATOM 3609 C C . ALA B 1 210 ? 6.133 -23.469 0.166 1 96.31 210 ALA B C 1
ATOM 3611 O O . ALA B 1 210 ? 7.145 -24.125 0.429 1 96.31 210 ALA B O 1
ATOM 3612 N N . ASN B 1 211 ? 5.754 -22.438 0.775 1 93.38 211 ASN B N 1
ATOM 3613 C CA . ASN B 1 211 ? 6.43 -22.078 2.02 1 93.38 211 ASN B CA 1
ATOM 3614 C C . ASN B 1 211 ? 5.457 -21.484 3.035 1 93.38 211 ASN B C 1
ATOM 3616 O O . ASN B 1 211 ? 4.352 -21.078 2.678 1 93.38 211 ASN B O 1
ATOM 3620 N N . ASP B 1 212 ? 5.84 -21.594 4.277 1 91 212 ASP B N 1
ATOM 3621 C CA . ASP B 1 212 ? 5.109 -21.016 5.398 1 91 212 ASP B CA 1
ATOM 3622 C C . ASP B 1 212 ? 5.836 -19.797 5.953 1 91 212 ASP B C 1
ATOM 3624 O O . ASP B 1 212 ? 7.02 -19.875 6.297 1 91 212 ASP B O 1
ATOM 3628 N N . LEU B 1 213 ? 5.062 -18.766 6.051 1 86.62 213 LEU B N 1
ATOM 3629 C CA . LEU B 1 213 ? 5.637 -17.5 6.504 1 86.62 213 LEU B CA 1
ATOM 3630 C C . LEU B 1 213 ? 6.348 -17.672 7.84 1 86.62 213 LEU B C 1
ATOM 3632 O O . LEU B 1 213 ? 7.344 -17 8.109 1 86.62 213 LEU B O 1
ATOM 3636 N N . MET B 1 214 ? 5.84 -18.562 8.695 1 86.69 214 MET B N 1
ATOM 3637 C CA . MET B 1 214 ? 6.422 -18.781 10.016 1 86.69 214 MET B CA 1
ATOM 3638 C C . MET B 1 214 ? 7.836 -19.344 9.898 1 86.69 214 MET B C 1
ATOM 3640 O O . MET B 1 214 ? 8.609 -19.297 10.859 1 86.69 214 MET B O 1
ATOM 3644 N N . ASN B 1 215 ? 8.117 -19.828 8.734 1 87 215 ASN B N 1
ATOM 3645 C CA . ASN B 1 215 ? 9.43 -20.422 8.523 1 87 215 ASN B CA 1
ATOM 3646 C C . ASN B 1 215 ? 10.32 -19.547 7.652 1 87 215 ASN B C 1
ATOM 3648 O O . ASN B 1 215 ? 11.281 -20.016 7.059 1 87 215 ASN B O 1
ATOM 3652 N N . VAL B 1 216 ? 9.914 -18.359 7.418 1 84.81 216 VAL B N 1
ATOM 3653 C CA . VAL B 1 216 ? 10.688 -17.391 6.645 1 84.81 216 VAL B CA 1
ATOM 3654 C C . VAL B 1 216 ? 11.281 -16.328 7.574 1 84.81 216 VAL B C 1
ATOM 3656 O O . VAL B 1 216 ? 10.547 -15.531 8.164 1 84.81 216 VAL B O 1
ATOM 3659 N N . HIS B 1 217 ? 12.469 -16.391 7.73 1 81.75 217 HIS B N 1
ATOM 3660 C CA . HIS B 1 217 ? 13.227 -15.438 8.531 1 81.75 217 HIS B CA 1
ATOM 3661 C C . HIS B 1 217 ? 14.398 -14.852 7.746 1 81.75 217 HIS B C 1
ATOM 3663 O O . HIS B 1 217 ? 14.617 -15.219 6.59 1 81.75 217 HIS B O 1
ATOM 3669 N N . GLU B 1 218 ? 15.078 -13.961 8.297 1 74.19 218 GLU B N 1
ATOM 3670 C CA . GLU B 1 218 ? 16.188 -13.281 7.633 1 74.19 218 GLU B CA 1
ATOM 3671 C C . GLU B 1 218 ? 17.25 -14.273 7.168 1 74.19 218 GLU B C 1
ATOM 3673 O O . GLU B 1 218 ? 17.734 -14.172 6.043 1 74.19 218 GLU B O 1
ATOM 3678 N N . THR B 1 219 ? 17.469 -15.266 7.926 1 78.31 219 THR B N 1
ATOM 3679 C CA . THR B 1 219 ? 18.562 -16.172 7.598 1 78.31 219 THR B CA 1
ATOM 3680 C C . THR B 1 219 ? 18.016 -17.547 7.219 1 78.31 219 THR B C 1
ATOM 3682 O O . THR B 1 219 ? 18.781 -18.438 6.836 1 78.31 219 THR B O 1
ATOM 3685 N N . GLU B 1 220 ? 16.75 -17.734 7.418 1 87.25 220 GLU B N 1
ATOM 3686 C CA . GLU B 1 220 ? 16.141 -19.031 7.117 1 87.25 220 GLU B CA 1
ATOM 3687 C C . GLU B 1 220 ? 14.898 -18.859 6.246 1 87.25 220 GLU B C 1
ATOM 3689 O O . GLU B 1 220 ? 14.109 -17.953 6.461 1 87.25 220 GLU B O 1
ATOM 3694 N N . HIS B 1 221 ? 14.891 -19.734 5.207 1 92.94 221 HIS B N 1
ATOM 3695 C CA . HIS B 1 221 ? 13.742 -19.797 4.312 1 92.94 221 HIS B CA 1
ATOM 3696 C C . HIS B 1 221 ? 13.477 -21.203 3.826 1 92.94 221 HIS B C 1
ATOM 3698 O O . HIS B 1 221 ? 14.07 -21.656 2.838 1 92.94 221 HIS B O 1
ATOM 3704 N N . LYS B 1 222 ? 12.578 -21.859 4.562 1 94.44 222 LYS B N 1
ATOM 3705 C CA . LYS B 1 222 ? 12.219 -23.203 4.133 1 94.44 222 LYS B CA 1
ATOM 3706 C C . LYS B 1 222 ? 11.227 -23.172 2.977 1 94.44 222 LYS B C 1
ATOM 3708 O O . LYS B 1 222 ? 10.219 -22.453 3.037 1 94.44 222 LYS B O 1
ATOM 3713 N N . GLY B 1 223 ? 11.547 -23.906 1.93 1 96.38 223 GLY B N 1
ATOM 3714 C CA . GLY B 1 223 ? 10.664 -24.031 0.783 1 96.38 223 GLY B CA 1
ATOM 3715 C C . GLY B 1 223 ? 10.539 -25.453 0.281 1 96.38 223 GLY B C 1
ATOM 3716 O O . GLY B 1 223 ? 11.523 -26.203 0.256 1 96.38 223 GLY B O 1
ATOM 3717 N N . LEU B 1 224 ? 9.367 -25.859 -0.025 1 97.81 224 LEU B N 1
ATOM 3718 C CA . LEU B 1 224 ? 9.078 -27.156 -0.616 1 97.81 224 LEU B CA 1
ATOM 3719 C C . LEU B 1 224 ? 8.711 -27.016 -2.09 1 97.81 224 LEU B C 1
ATOM 3721 O O . LEU B 1 224 ? 7.789 -26.266 -2.436 1 97.81 224 LEU B O 1
ATOM 3725 N N . LEU B 1 225 ? 9.477 -27.672 -2.896 1 98.44 225 LEU B N 1
ATOM 3726 C CA . LEU B 1 225 ? 9.078 -27.75 -4.297 1 98.44 225 LEU B CA 1
ATOM 3727 C C . LEU B 1 225 ? 8.156 -28.953 -4.527 1 98.44 225 LEU B C 1
ATOM 3729 O O . LEU B 1 225 ? 8.516 -30.078 -4.215 1 98.44 225 LEU B O 1
ATOM 3733 N N . ILE B 1 226 ? 7.008 -28.641 -5.066 1 98.31 226 ILE B N 1
ATOM 3734 C CA . ILE B 1 226 ? 5.957 -29.656 -5.168 1 98.31 226 ILE B CA 1
ATOM 3735 C C . ILE B 1 226 ? 5.555 -29.844 -6.629 1 98.31 226 ILE B C 1
ATOM 3737 O O . ILE B 1 226 ? 5.441 -28.859 -7.375 1 98.31 226 ILE B O 1
ATOM 3741 N N . ASN B 1 227 ? 5.359 -31.062 -7.105 1 97 227 ASN B N 1
ATOM 3742 C CA . ASN B 1 227 ? 4.762 -31.391 -8.398 1 97 227 ASN B CA 1
ATOM 3743 C C . ASN B 1 227 ? 3.533 -32.281 -8.242 1 97 227 ASN B C 1
ATOM 3745 O O . ASN B 1 227 ? 2.941 -32.344 -7.164 1 97 227 ASN B O 1
ATOM 3749 N N . GLU B 1 228 ? 3.082 -32.875 -9.32 1 93.25 228 GLU B N 1
ATOM 3750 C CA . GLU B 1 228 ? 1.854 -33.656 -9.328 1 93.25 228 GLU B CA 1
ATOM 3751 C C . GLU B 1 228 ? 1.955 -34.844 -8.367 1 93.25 228 GLU B C 1
ATOM 3753 O O . GLU B 1 228 ? 0.945 -35.281 -7.828 1 93.25 228 GLU B O 1
ATOM 3758 N N . THR B 1 229 ? 3.178 -35.281 -8.023 1 93.62 229 THR B N 1
ATOM 3759 C CA . THR B 1 229 ? 3.359 -36.469 -7.219 1 93.62 229 THR B CA 1
ATOM 3760 C C . THR B 1 229 ? 3.629 -36.125 -5.762 1 93.62 229 THR B C 1
ATOM 3762 O O . THR B 1 229 ? 3.654 -37 -4.895 1 93.62 229 THR B O 1
ATOM 3765 N N . GLY B 1 230 ? 3.852 -34.906 -5.508 1 95 230 GLY B N 1
ATOM 3766 C CA . GLY B 1 230 ? 4.137 -34.469 -4.145 1 95 230 GLY B CA 1
ATOM 3767 C C . GLY B 1 230 ? 5.414 -33.656 -4.027 1 95 230 GLY B C 1
ATOM 3768 O O . GLY B 1 230 ? 5.758 -32.906 -4.934 1 95 230 GLY B O 1
ATOM 3769 N N . ILE B 1 231 ? 6.062 -33.812 -2.889 1 96.12 231 ILE B N 1
ATOM 3770 C CA . ILE B 1 231 ? 7.277 -33.062 -2.639 1 96.12 231 ILE B CA 1
ATOM 3771 C C . ILE B 1 231 ? 8.422 -33.625 -3.49 1 96.12 231 ILE B C 1
ATOM 3773 O O . ILE B 1 231 ? 8.773 -34.781 -3.375 1 96.12 231 ILE B O 1
ATOM 3777 N N . VAL B 1 232 ? 8.992 -32.812 -4.234 1 96.44 232 VAL B N 1
ATOM 3778 C CA . VAL B 1 232 ? 10.117 -33.156 -5.094 1 96.44 232 VAL B CA 1
ATOM 3779 C C . VAL B 1 232 ? 11.43 -32.938 -4.355 1 96.44 232 VAL B C 1
ATOM 3781 O O . VAL B 1 232 ? 12.336 -33.75 -4.406 1 96.44 232 VAL B O 1
ATOM 3784 N N . GLN B 1 233 ? 11.508 -31.797 -3.758 1 97.44 233 GLN B N 1
ATOM 3785 C CA . GLN B 1 233 ? 12.727 -31.375 -3.072 1 97.44 233 GLN B CA 1
ATOM 3786 C C . GLN B 1 233 ? 12.438 -30.25 -2.072 1 97.44 233 GLN B C 1
ATOM 3788 O O . GLN B 1 233 ? 11.398 -29.594 -2.158 1 97.44 233 GLN B O 1
ATOM 3793 N N . GLU B 1 234 ? 13.273 -30.172 -1.041 1 97.06 234 GLU B N 1
ATOM 3794 C CA . GLU B 1 234 ? 13.164 -29.078 -0.078 1 97.06 234 GLU B CA 1
ATOM 3795 C C . GLU B 1 234 ? 14.477 -28.312 0.044 1 97.06 234 GLU B C 1
ATOM 3797 O O . GLU B 1 234 ? 15.539 -28.844 -0.277 1 97.06 234 GLU B O 1
ATOM 3802 N N . ALA B 1 235 ? 14.406 -27.078 0.351 1 96.62 235 ALA B N 1
ATOM 3803 C CA . ALA B 1 235 ? 15.57 -26.219 0.592 1 96.62 235 ALA B CA 1
ATOM 3804 C C . ALA B 1 235 ? 15.344 -25.312 1.795 1 96.62 235 ALA B C 1
ATOM 3806 O O . ALA B 1 235 ? 14.203 -25.141 2.246 1 96.62 235 ALA B O 1
ATOM 3807 N N . TYR B 1 236 ? 16.469 -24.672 2.314 1 94.75 236 TYR B N 1
ATOM 3808 C CA . TYR B 1 236 ? 16.344 -24 3.607 1 94.75 236 TYR B CA 1
ATOM 3809 C C . TYR B 1 236 ? 16.922 -22.594 3.551 1 94.75 236 TYR B C 1
ATOM 3811 O O . TYR B 1 236 ? 17.172 -21.984 4.59 1 94.75 236 TYR B O 1
ATOM 3819 N N . SER B 1 237 ? 17.234 -22.125 2.414 1 94.88 237 SER B N 1
ATOM 3820 C CA . SER B 1 237 ? 17.672 -20.766 2.182 1 94.88 237 SER B CA 1
ATOM 3821 C C . SER B 1 237 ? 17.203 -20.25 0.822 1 94.88 237 SER B C 1
ATOM 3823 O O . SER B 1 237 ? 16.828 -21.047 -0.046 1 94.88 237 SER B O 1
ATOM 3825 N N . LYS B 1 238 ? 17.219 -19 0.674 1 94.31 238 LYS B N 1
ATOM 3826 C CA . LYS B 1 238 ? 16.812 -18.422 -0.61 1 94.31 238 LYS B CA 1
ATOM 3827 C C . LYS B 1 238 ? 17.719 -18.922 -1.736 1 94.31 238 LYS B C 1
ATOM 3829 O O . LYS B 1 238 ? 17.234 -19.297 -2.811 1 94.31 238 LYS B O 1
ATOM 3834 N N . GLN B 1 239 ? 18.984 -18.984 -1.435 1 94.75 239 GLN B N 1
ATOM 3835 C CA . GLN B 1 239 ? 19.922 -19.484 -2.426 1 94.75 239 GLN B CA 1
ATOM 3836 C C . GLN B 1 239 ? 19.672 -20.953 -2.727 1 94.75 239 GLN B C 1
ATOM 3838 O O . GLN B 1 239 ? 19.75 -21.375 -3.883 1 94.75 239 GLN B O 1
ATOM 3843 N N . GLY B 1 240 ? 19.438 -21.641 -1.647 1 96.5 240 GLY B N 1
ATOM 3844 C CA . GLY B 1 240 ? 19.109 -23.031 -1.828 1 96.5 240 GLY B CA 1
ATOM 3845 C C . GLY B 1 240 ? 17.859 -23.266 -2.66 1 96.5 240 GLY B C 1
ATOM 3846 O O . GLY B 1 240 ? 17.828 -24.156 -3.514 1 96.5 240 GLY B O 1
ATOM 3847 N N . ILE B 1 241 ? 16.891 -22.484 -2.414 1 97.25 241 ILE B N 1
ATOM 3848 C CA . ILE B 1 241 ? 15.648 -22.578 -3.174 1 97.25 241 ILE B CA 1
ATOM 3849 C C . ILE B 1 241 ? 15.914 -22.266 -4.645 1 97.25 241 ILE B C 1
ATOM 3851 O O . ILE B 1 241 ? 15.422 -22.953 -5.535 1 97.25 241 ILE B O 1
ATOM 3855 N N . GLY B 1 242 ? 16.688 -21.234 -4.875 1 97.88 242 GLY B N 1
ATOM 3856 C CA . GLY B 1 242 ? 17.062 -20.891 -6.238 1 97.88 242 GLY B CA 1
ATOM 3857 C C . GLY B 1 242 ? 17.703 -22.047 -6.984 1 97.88 242 GLY B C 1
ATOM 3858 O O . GLY B 1 242 ? 17.281 -22.375 -8.094 1 97.88 242 GLY B O 1
ATOM 3859 N N . SER B 1 243 ? 18.672 -22.688 -6.363 1 97.88 243 SER B N 1
ATOM 3860 C CA . SER B 1 243 ? 19.375 -23.812 -6.973 1 97.88 243 SER B CA 1
ATOM 3861 C C . SER B 1 243 ? 18.438 -24.984 -7.219 1 97.88 243 SER B C 1
ATOM 3863 O O . SER B 1 243 ? 18.531 -25.656 -8.25 1 97.88 243 SER B O 1
ATOM 3865 N N . MET B 1 244 ? 17.641 -25.188 -6.25 1 98.38 244 MET B N 1
ATOM 3866 C CA . MET B 1 244 ? 16.656 -26.266 -6.352 1 98.38 244 MET B CA 1
ATOM 3867 C C . MET B 1 244 ? 15.727 -26.062 -7.543 1 98.38 244 MET B C 1
ATOM 3869 O O . MET B 1 244 ? 15.469 -26.984 -8.305 1 98.38 244 MET B O 1
ATOM 3873 N N . ILE B 1 245 ? 15.266 -24.859 -7.723 1 98.56 245 ILE B N 1
ATOM 3874 C CA . ILE B 1 245 ? 14.352 -24.531 -8.812 1 98.56 245 ILE B CA 1
ATOM 3875 C C . ILE B 1 245 ? 15.07 -24.703 -10.148 1 98.56 245 ILE B C 1
ATOM 3877 O O . ILE B 1 245 ? 14.531 -25.312 -11.078 1 98.56 245 ILE B O 1
ATOM 3881 N N . VAL B 1 246 ? 16.297 -24.234 -10.273 1 98.62 246 VAL B N 1
ATOM 3882 C CA . VAL B 1 246 ? 17.062 -24.344 -11.516 1 98.62 246 VAL B CA 1
ATOM 3883 C C . VAL B 1 246 ? 17.219 -25.812 -11.906 1 98.62 246 VAL B C 1
ATOM 3885 O O . VAL B 1 246 ? 16.938 -26.188 -13.039 1 98.62 246 VAL B O 1
ATOM 3888 N N . LYS B 1 247 ? 17.641 -26.562 -10.961 1 98.44 247 LYS B N 1
ATOM 3889 C CA . LYS B 1 247 ? 17.906 -27.984 -11.203 1 98.44 247 LYS B CA 1
ATOM 3890 C C . LYS B 1 247 ? 16.656 -28.688 -11.727 1 98.44 247 LYS B C 1
ATOM 3892 O O . LYS B 1 247 ? 16.703 -29.391 -12.734 1 98.44 247 LYS B O 1
ATOM 3897 N N . ASN B 1 248 ? 15.594 -28.5 -11.078 1 98.5 248 ASN B N 1
ATOM 3898 C CA . ASN B 1 248 ? 14.367 -29.219 -11.414 1 98.5 248 ASN B CA 1
ATOM 3899 C C . ASN B 1 248 ? 13.75 -28.672 -12.703 1 98.5 248 ASN B C 1
ATOM 3901 O O . ASN B 1 248 ? 13.195 -29.438 -13.492 1 98.5 248 ASN B O 1
ATOM 3905 N N . VAL B 1 249 ? 13.797 -27.359 -12.898 1 98.56 249 VAL B N 1
ATOM 3906 C CA . VAL B 1 249 ? 13.258 -26.75 -14.109 1 98.56 249 VAL B CA 1
ATOM 3907 C C . VAL B 1 249 ? 14.055 -27.203 -15.328 1 98.56 249 VAL B C 1
ATOM 3909 O O . VAL B 1 249 ? 13.484 -27.547 -16.359 1 98.56 249 VAL B O 1
ATOM 3912 N N . GLU B 1 250 ? 15.391 -27.266 -15.25 1 98.31 250 GLU B N 1
ATOM 3913 C CA . GLU B 1 250 ? 16.234 -27.734 -16.344 1 98.31 250 GLU B CA 1
ATOM 3914 C C . GLU B 1 250 ? 15.906 -29.188 -16.703 1 98.31 250 GLU B C 1
ATOM 3916 O O . GLU B 1 250 ? 15.82 -29.531 -17.891 1 98.31 250 GLU B O 1
ATOM 3921 N N . LYS B 1 251 ? 15.828 -29.938 -15.672 1 97.88 251 LYS B N 1
ATOM 3922 C CA . LYS B 1 251 ? 15.523 -31.344 -15.883 1 97.88 251 LYS B CA 1
ATOM 3923 C C . LYS B 1 251 ? 14.203 -31.516 -16.641 1 97.88 251 LYS B C 1
ATOM 3925 O O . LYS B 1 251 ? 14.141 -32.25 -17.625 1 97.88 251 LYS B O 1
ATOM 3930 N N . LYS B 1 252 ? 13.188 -30.844 -16.156 1 97.44 252 LYS B N 1
ATOM 3931 C CA . LYS B 1 252 ? 11.883 -30.922 -16.797 1 97.44 252 LYS B CA 1
ATOM 3932 C C . LYS B 1 252 ? 11.945 -30.406 -18.234 1 97.44 252 LYS B C 1
ATOM 3934 O O . LYS B 1 252 ? 11.32 -30.984 -19.125 1 97.44 252 LYS B O 1
ATOM 3939 N N . TRP B 1 253 ? 12.641 -29.312 -18.438 1 97.06 253 TRP B N 1
ATOM 3940 C CA . TRP B 1 253 ? 12.789 -28.703 -19.75 1 97.06 253 TRP B CA 1
ATOM 3941 C C . TRP B 1 253 ? 13.445 -29.688 -20.719 1 97.06 253 TRP B C 1
ATOM 3943 O O . TRP B 1 253 ? 13.016 -29.797 -21.875 1 97.06 253 TRP B O 1
ATOM 3953 N N . ARG B 1 254 ? 14.453 -30.453 -20.266 1 96.38 254 ARG B N 1
ATOM 3954 C CA . ARG B 1 254 ? 15.148 -31.422 -21.094 1 96.38 254 ARG B CA 1
ATOM 3955 C C . ARG B 1 254 ? 14.242 -32.594 -21.453 1 96.38 254 ARG B C 1
ATOM 3957 O O . ARG B 1 254 ? 14.32 -33.125 -22.562 1 96.38 254 ARG B O 1
ATOM 3964 N N . GLU B 1 255 ? 13.43 -32.875 -20.531 1 94.12 255 GLU B N 1
ATOM 3965 C CA . GLU B 1 255 ? 12.508 -34 -20.75 1 94.12 255 GLU B CA 1
ATOM 3966 C C . GLU B 1 255 ? 11.445 -33.625 -21.781 1 94.12 255 GLU B C 1
ATOM 3968 O O . GLU B 1 255 ? 10.859 -34.531 -22.406 1 94.12 255 GLU B O 1
ATOM 3973 N N . GLN B 1 256 ? 11.148 -32.406 -21.922 1 90.25 256 GLN B N 1
ATOM 3974 C CA . GLN B 1 256 ? 10.102 -31.953 -22.828 1 90.25 256 GLN B CA 1
ATOM 3975 C C . GLN B 1 256 ? 10.648 -31.719 -24.234 1 90.25 256 GLN B C 1
ATOM 3977 O O . GLN B 1 256 ? 9.891 -31.453 -25.156 1 90.25 256 GLN B O 1
ATOM 3982 N N . GLN B 1 257 ? 11.977 -31.719 -24.359 1 85.44 257 GLN B N 1
ATOM 3983 C CA . GLN B 1 257 ? 12.562 -31.562 -25.688 1 85.44 257 GLN B CA 1
ATOM 3984 C C . GLN B 1 257 ? 12.469 -32.875 -26.484 1 85.44 257 GLN B C 1
ATOM 3986 O O . GLN B 1 257 ? 12.477 -33.969 -25.906 1 85.44 257 GLN B O 1
#